Protein AF-0000000086072832 (afdb_homodimer)

Organism: Haemaphysalis longicornis (NCBI:txid44386)

InterPro domains:
  IPR038602 Mite allergen, group-7 superfamily [G3DSA:3.15.10.50] (7-128)

Structure (mmCIF, N/CA/C/O backbone):
data_AF-0000000086072832-model_v1
#
loop_
_entity.id
_entity.type
_entity.pdbx_description
1 polymer 'Secreted protein'
#
loop_
_atom_site.group_PDB
_atom_site.id
_atom_site.type_symbol
_atom_site.label_atom_id
_atom_site.label_alt_id
_atom_site.label_comp_id
_atom_site.label_asym_id
_atom_site.label_entity_id
_atom_site.label_seq_id
_atom_site.pdbx_PDB_ins_code
_atom_site.Cartn_x
_atom_site.Cartn_y
_atom_site.Cartn_z
_atom_site.occupancy
_atom_site.B_iso_or_equiv
_atom_site.auth_seq_id
_atom_site.auth_comp_id
_atom_site.auth_asym_id
_atom_site.auth_atom_id
_atom_site.pdbx_PDB_model_num
ATOM 1 N N . MET A 1 1 ? -1.81 -29.438 -1.979 1 36.94 1 MET A N 1
ATOM 2 C CA . MET A 1 1 ? -0.908 -29.109 -3.08 1 36.94 1 MET A CA 1
ATOM 3 C C . MET A 1 1 ? 0.334 -28.391 -2.57 1 36.94 1 MET A C 1
ATOM 5 O O . MET A 1 1 ? 0.231 -27.312 -1.983 1 36.94 1 MET A O 1
ATOM 9 N N . SER A 1 2 ? 1.214 -29.25 -2.225 1 41.38 2 SER A N 1
ATOM 10 C CA . SER A 1 2 ? 2.402 -28.781 -1.517 1 41.38 2 SER A CA 1
ATOM 11 C C . SER A 1 2 ? 3.281 -27.922 -2.42 1 41.38 2 SER A C 1
ATOM 13 O O . SER A 1 2 ? 3.381 -28.172 -3.621 1 41.38 2 SER A O 1
ATOM 15 N N . ALA A 1 3 ? 3.395 -26.688 -2.176 1 49.69 3 ALA A N 1
ATOM 16 C CA . ALA A 1 3 ? 4.418 -25.875 -2.826 1 49.69 3 ALA A CA 1
ATOM 17 C C . ALA A 1 3 ? 5.809 -26.469 -2.613 1 49.69 3 ALA A C 1
ATOM 19 O O . ALA A 1 3 ? 6.633 -25.891 -1.899 1 49.69 3 ALA A O 1
ATOM 20 N N . ARG A 1 4 ? 6.008 -27.734 -2.709 1 53.25 4 ARG A N 1
ATOM 21 C CA . ARG A 1 4 ? 7.32 -28.344 -2.492 1 53.25 4 ARG A CA 1
ATOM 22 C C . ARG A 1 4 ? 8.398 -27.594 -3.27 1 53.25 4 ARG A C 1
ATOM 24 O O . ARG A 1 4 ? 9.539 -27.484 -2.811 1 53.25 4 ARG A O 1
ATOM 31 N N . CYS A 1 5 ? 7.906 -27.266 -4.469 1 55.16 5 CYS A N 1
ATOM 32 C CA . CYS A 1 5 ? 8.891 -26.422 -5.152 1 55.16 5 CYS A CA 1
ATOM 33 C C . CYS A 1 5 ? 9.32 -25.266 -4.277 1 55.16 5 CYS A C 1
ATOM 35 O O . CYS A 1 5 ? 10.477 -24.828 -4.332 1 55.16 5 CYS A O 1
ATOM 37 N N . LEU A 1 6 ? 8.43 -24.969 -3.41 1 56.31 6 LEU A N 1
ATOM 38 C CA . LEU A 1 6 ? 8.727 -23.844 -2.527 1 56.31 6 LEU A CA 1
ATOM 39 C C . LEU A 1 6 ? 9.461 -24.328 -1.275 1 56.31 6 LEU A C 1
ATOM 41 O O . LEU A 1 6 ? 10.023 -23.516 -0.535 1 56.31 6 LEU A O 1
ATOM 45 N N . SER A 1 7 ? 9.414 -25.703 -1.111 1 56.31 7 SER A N 1
ATOM 46 C CA . SER A 1 7 ? 9.93 -26.219 0.153 1 56.31 7 SER A CA 1
ATOM 47 C C . SER A 1 7 ? 11.43 -26.484 0.064 1 56.31 7 SER A C 1
ATOM 49 O O . SER A 1 7 ? 12.086 -26.734 1.081 1 56.31 7 SER A O 1
ATOM 51 N N . GLN A 1 8 ? 11.906 -26.547 -1.112 1 60 8 GLN A N 1
ATOM 52 C CA . GLN A 1 8 ? 13.328 -26.844 -1.151 1 60 8 GLN A CA 1
ATOM 53 C C . GLN A 1 8 ? 14.172 -25.625 -0.811 1 60 8 GLN A C 1
ATOM 55 O O . GLN A 1 8 ? 13.844 -24.5 -1.231 1 60 8 GLN A O 1
ATOM 60 N N . GLN A 1 9 ? 15.016 -25.891 0.144 1 64.5 9 GLN A N 1
ATOM 61 C CA . GLN A 1 9 ? 15.961 -24.844 0.516 1 64.5 9 GLN A CA 1
ATOM 62 C C . GLN A 1 9 ? 16.75 -24.344 -0.699 1 64.5 9 GLN A C 1
ATOM 64 O O . GLN A 1 9 ? 17.312 -25.156 -1.445 1 64.5 9 GLN A O 1
ATOM 69 N N . GLN A 1 10 ? 16.609 -23.141 -0.956 1 77.38 10 GLN A N 1
ATOM 70 C CA . GLN A 1 10 ? 17.312 -22.516 -2.07 1 77.38 10 GLN A CA 1
ATOM 71 C C . GLN A 1 10 ? 18.703 -22.031 -1.644 1 77.38 10 GLN A C 1
ATOM 73 O O . GLN A 1 10 ? 18.906 -21.656 -0.486 1 77.38 10 GLN A O 1
ATOM 78 N N . SER A 1 11 ? 19.688 -22.141 -2.539 1 85.19 11 SER A N 1
ATOM 79 C CA . SER A 1 11 ? 21.016 -21.609 -2.26 1 85.19 11 SER A CA 1
ATOM 80 C C . SER A 1 11 ? 20.984 -20.078 -2.168 1 85.19 11 SER A C 1
ATOM 82 O O . SER A 1 11 ? 20.078 -19.438 -2.701 1 85.19 11 SER A O 1
ATOM 84 N N . THR A 1 12 ? 21.969 -19.594 -1.508 1 88.81 12 THR A N 1
ATOM 85 C CA . THR A 1 12 ? 22.125 -18.156 -1.401 1 88.81 12 THR A CA 1
ATOM 86 C C . THR A 1 12 ? 22.281 -17.516 -2.781 1 88.81 12 THR A C 1
ATOM 88 O O . THR A 1 12 ? 21.75 -16.438 -3.045 1 88.81 12 THR A O 1
ATOM 91 N N . GLU A 1 13 ? 22.953 -18.156 -3.637 1 91.5 13 GLU A N 1
ATOM 92 C CA . GLU A 1 13 ? 23.156 -17.656 -4.996 1 91.5 13 GLU A CA 1
ATOM 93 C C . GLU A 1 13 ? 21.844 -17.578 -5.766 1 91.5 13 GLU A C 1
ATOM 95 O O . GLU A 1 13 ? 21.609 -16.609 -6.484 1 91.5 13 GLU A O 1
ATOM 100 N N . ASP A 1 14 ? 21.078 -18.531 -5.582 1 90.38 14 ASP A N 1
ATOM 101 C CA . ASP A 1 14 ? 19.766 -18.547 -6.246 1 90.38 14 ASP A CA 1
ATOM 102 C C . ASP A 1 14 ? 18.875 -17.438 -5.73 1 90.38 14 ASP A C 1
ATOM 104 O O . ASP A 1 14 ? 18.156 -16.797 -6.512 1 90.38 14 ASP A O 1
ATOM 108 N N . LEU A 1 15 ? 18.938 -17.234 -4.473 1 91.31 15 LEU A N 1
ATOM 109 C CA . LEU A 1 15 ? 18.125 -16.188 -3.867 1 91.31 15 LEU A CA 1
ATOM 110 C C . LEU A 1 15 ? 18.594 -14.805 -4.328 1 91.31 15 LEU A C 1
ATOM 112 O O . LEU A 1 15 ? 17.766 -13.953 -4.668 1 91.31 15 LEU A O 1
ATOM 116 N N . ASN A 1 16 ? 19.875 -14.633 -4.336 1 94.69 16 ASN A N 1
ATOM 117 C CA . ASN A 1 16 ? 20.438 -13.383 -4.844 1 94.69 16 ASN A CA 1
ATOM 118 C C . ASN A 1 16 ? 20.016 -13.125 -6.285 1 94.69 16 ASN A C 1
ATOM 120 O O . ASN A 1 16 ? 19.578 -12.023 -6.621 1 94.69 16 ASN A O 1
ATOM 124 N N . LYS A 1 17 ? 20.141 -14.141 -7.098 1 94.81 17 LYS A N 1
ATOM 125 C CA . LYS A 1 17 ? 19.797 -14.008 -8.508 1 94.81 17 LYS A CA 1
ATOM 126 C C . LYS A 1 17 ? 18.312 -13.68 -8.68 1 94.81 17 LYS A C 1
ATOM 128 O O . LYS A 1 17 ? 17.953 -12.859 -9.531 1 94.81 17 LYS A O 1
ATOM 133 N N . TYR A 1 18 ? 17.516 -14.312 -7.902 1 93 18 TYR A N 1
ATOM 134 C CA . TYR A 1 18 ? 16.094 -14.062 -7.98 1 93 18 TYR A CA 1
ATOM 135 C C . TYR A 1 18 ? 15.773 -12.602 -7.703 1 93 18 TYR A C 1
ATOM 137 O O . TYR A 1 18 ? 15.062 -11.953 -8.477 1 93 18 TYR A O 1
ATOM 145 N N . VAL A 1 19 ? 16.328 -12.055 -6.641 1 95.44 19 VAL A N 1
ATOM 146 C CA . VAL A 1 19 ? 16.047 -10.68 -6.25 1 95.44 19 VAL A CA 1
ATOM 147 C C . VAL A 1 19 ? 16.641 -9.719 -7.266 1 95.44 19 VAL A C 1
ATOM 149 O O . VAL A 1 19 ? 16.031 -8.711 -7.625 1 95.44 19 VAL A O 1
ATOM 152 N N . ASP A 1 20 ? 17.781 -10.016 -7.762 1 97.12 20 ASP A N 1
ATOM 153 C CA . ASP A 1 20 ? 18.391 -9.188 -8.797 1 97.12 20 ASP A CA 1
ATOM 154 C C . ASP A 1 20 ? 17.516 -9.141 -10.055 1 97.12 20 ASP A C 1
ATOM 156 O O . ASP A 1 20 ? 17.359 -8.086 -10.664 1 97.12 20 ASP A O 1
ATOM 160 N N . ASP A 1 21 ? 17.016 -10.258 -10.414 1 96.06 21 ASP A N 1
ATOM 161 C CA . ASP A 1 21 ? 16.156 -10.328 -11.594 1 96.06 21 ASP A CA 1
ATOM 162 C C . ASP A 1 21 ? 14.875 -9.531 -11.383 1 96.06 21 ASP A C 1
ATOM 164 O O . ASP A 1 21 ? 14.375 -8.891 -12.305 1 96.06 21 ASP A O 1
ATOM 168 N N . VAL A 1 22 ? 14.344 -9.594 -10.211 1 95.94 22 VAL A N 1
ATOM 169 C CA . VAL A 1 22 ? 13.148 -8.82 -9.867 1 95.94 22 VAL A CA 1
ATOM 170 C C . VAL A 1 22 ? 13.453 -7.328 -9.984 1 95.94 22 VAL A C 1
ATOM 172 O O . VAL A 1 22 ? 12.695 -6.582 -10.602 1 95.94 22 VAL A O 1
ATOM 175 N N . LEU A 1 23 ? 14.562 -6.906 -9.453 1 96.94 23 LEU A N 1
ATOM 176 C CA . LEU A 1 23 ? 14.93 -5.492 -9.438 1 96.94 23 LEU A CA 1
ATOM 177 C C . LEU A 1 23 ? 15.25 -5 -10.844 1 96.94 23 LEU A C 1
ATOM 179 O O . LEU A 1 23 ? 15.047 -3.826 -11.156 1 96.94 23 LEU A O 1
ATOM 183 N N . LYS A 1 24 ? 15.664 -5.879 -11.672 1 96.25 24 LYS A N 1
ATOM 184 C CA . LYS A 1 24 ? 15.984 -5.535 -13.055 1 96.25 24 LYS A CA 1
ATOM 185 C C . LYS A 1 24 ? 14.719 -5.191 -13.844 1 96.25 24 LYS A C 1
ATOM 187 O O . LYS A 1 24 ? 14.797 -4.57 -14.906 1 96.25 24 LYS A O 1
ATOM 192 N N . GLU A 1 25 ? 13.594 -5.594 -13.352 1 94.56 25 GLU A N 1
ATOM 193 C CA . GLU A 1 25 ? 12.312 -5.32 -14.008 1 94.56 25 GLU A CA 1
ATOM 194 C C . GLU A 1 25 ? 11.805 -3.926 -13.656 1 94.56 25 GLU A C 1
ATOM 196 O O . GLU A 1 25 ? 10.891 -3.414 -14.305 1 94.56 25 GLU A O 1
ATOM 201 N N . LEU A 1 26 ? 12.367 -3.189 -12.719 1 94.69 26 LEU A N 1
ATOM 202 C CA . LEU A 1 26 ? 11.828 -1.962 -12.148 1 94.69 26 LEU A CA 1
ATOM 203 C C . LEU A 1 26 ? 11.828 -0.836 -13.18 1 94.69 26 LEU A C 1
ATOM 205 O O . LEU A 1 26 ? 10.891 -0.029 -13.219 1 94.69 26 LEU A O 1
ATOM 209 N N . PRO A 1 27 ? 12.797 -0.786 -14.078 1 92.88 27 PRO A N 1
ATOM 210 C CA . PRO A 1 27 ? 12.828 0.322 -15.031 1 92.88 27 PRO A CA 1
ATOM 211 C C . PRO A 1 27 ? 11.57 0.385 -15.898 1 92.88 27 PRO A C 1
ATOM 213 O O . PRO A 1 27 ? 11.141 1.473 -16.297 1 92.88 27 PRO A O 1
ATOM 216 N N . SER A 1 28 ? 10.953 -0.702 -16.141 1 91.62 28 SER A N 1
ATOM 217 C CA . SER A 1 28 ? 9.734 -0.727 -16.953 1 91.62 28 SER A CA 1
ATOM 218 C C . SER A 1 28 ? 8.578 -0.077 -16.203 1 91.62 28 SER A C 1
ATOM 220 O O . SER A 1 28 ? 7.586 0.334 -16.812 1 91.62 28 SER A O 1
ATOM 222 N N . TRP A 1 29 ? 8.75 0.12 -14.914 1 92.81 29 TRP A N 1
ATOM 223 C CA . TRP A 1 29 ? 7.703 0.686 -14.078 1 92.81 29 TRP A CA 1
ATOM 224 C C . TRP A 1 29 ? 8.117 2.053 -13.539 1 92.81 29 TRP A C 1
ATOM 226 O O . TRP A 1 29 ? 7.395 2.652 -12.734 1 92.81 29 TRP A O 1
ATOM 236 N N . LYS A 1 30 ? 9.148 2.562 -13.969 1 94.44 30 LYS A N 1
ATOM 237 C CA . LYS A 1 30 ? 9.75 3.768 -13.406 1 94.44 30 LYS A CA 1
ATOM 238 C C . LYS A 1 30 ? 8.766 4.934 -13.422 1 94.44 30 LYS A C 1
ATOM 240 O O . LYS A 1 30 ? 8.688 5.703 -12.461 1 94.44 30 LYS A O 1
ATOM 245 N N . LYS A 1 31 ? 8 5.074 -14.414 1 91.88 31 LYS A N 1
ATOM 246 C CA . LYS A 1 31 ? 7.094 6.203 -14.586 1 91.88 31 LYS A CA 1
ATOM 247 C C . LYS A 1 31 ? 6.047 6.238 -13.469 1 91.88 31 LYS A C 1
ATOM 249 O O . LYS A 1 31 ? 5.457 7.285 -13.203 1 91.88 31 LYS A O 1
ATOM 254 N N . TYR A 1 32 ? 5.836 5.141 -12.797 1 88.06 32 TYR A N 1
ATOM 255 C CA . TYR A 1 32 ? 4.766 5.047 -11.805 1 88.06 32 TYR A CA 1
ATOM 256 C C . TYR A 1 32 ? 5.277 5.398 -10.414 1 88.06 32 TYR A C 1
ATOM 258 O O . TYR A 1 32 ? 4.488 5.656 -9.5 1 88.06 32 TYR A O 1
ATOM 266 N N . PHE A 1 33 ? 6.672 5.363 -10.352 1 94.19 33 PHE A N 1
ATOM 267 C CA . PHE A 1 33 ? 7.086 5.516 -8.961 1 94.19 33 PHE A CA 1
ATOM 268 C C . PHE A 1 33 ? 8.32 6.406 -8.859 1 94.19 33 PHE A C 1
ATOM 270 O O . PHE A 1 33 ? 8.781 6.707 -7.758 1 94.19 33 PHE A O 1
ATOM 277 N N . ASP A 1 34 ? 8.836 6.879 -10 1 96.56 34 ASP A N 1
ATOM 278 C CA . ASP A 1 34 ? 10.008 7.754 -9.992 1 96.56 34 ASP A CA 1
ATOM 279 C C . ASP A 1 34 ? 10.016 8.68 -11.203 1 96.56 34 ASP A C 1
ATOM 281 O O . ASP A 1 34 ? 10.469 8.289 -12.281 1 96.56 34 ASP A O 1
ATOM 285 N N . PRO A 1 35 ? 9.555 9.977 -11.086 1 97.31 35 PRO A N 1
ATOM 286 C CA . PRO A 1 35 ? 9.219 10.633 -9.82 1 97.31 35 PRO A CA 1
ATOM 287 C C . PRO A 1 35 ? 7.875 10.164 -9.258 1 97.31 35 PRO A C 1
ATOM 289 O O . PRO A 1 35 ? 6.945 9.891 -10.016 1 97.31 35 PRO A O 1
ATOM 292 N N . LEU A 1 36 ? 7.84 10.023 -7.938 1 97 36 LEU A N 1
ATOM 293 C CA . LEU A 1 36 ? 6.594 9.734 -7.234 1 97 36 LEU A CA 1
ATOM 294 C C . LEU A 1 36 ? 5.918 11.023 -6.777 1 97 36 LEU A C 1
ATOM 296 O O . LEU A 1 36 ? 6.551 11.875 -6.148 1 97 36 LEU A O 1
ATOM 300 N N . THR A 1 37 ? 4.66 11.164 -7.074 1 95 37 THR A N 1
ATOM 301 C CA . THR A 1 37 ? 3.885 12.305 -6.609 1 95 37 THR A CA 1
ATOM 302 C C . THR A 1 37 ? 3 11.914 -5.43 1 95 37 THR A C 1
ATOM 304 O O . THR A 1 37 ? 2.152 11.031 -5.547 1 95 37 THR A O 1
ATOM 307 N N . GLU A 1 38 ? 3.25 12.508 -4.336 1 93.5 38 GLU A N 1
ATOM 308 C CA . GLU A 1 38 ? 2.406 12.328 -3.16 1 93.5 38 GLU A CA 1
ATOM 309 C C . GLU A 1 38 ? 1.314 13.391 -3.096 1 93.5 38 GLU A C 1
ATOM 311 O O . GLU A 1 38 ? 1.577 14.57 -3.326 1 93.5 38 GLU A O 1
ATOM 316 N N . PRO A 1 39 ? 0.152 13.023 -2.758 1 90.88 39 PRO A N 1
ATOM 317 C CA . PRO A 1 39 ? -0.979 13.953 -2.785 1 90.88 39 PRO A CA 1
ATOM 318 C C . PRO A 1 39 ? -0.857 15.062 -1.741 1 90.88 39 PRO A C 1
ATOM 320 O O . PRO A 1 39 ? -0.162 14.891 -0.735 1 90.88 39 PRO A O 1
ATOM 323 N N . ALA A 1 40 ? -1.597 16.109 -2.053 1 93.81 40 ALA A N 1
ATOM 324 C CA . ALA A 1 40 ? -1.669 17.25 -1.149 1 93.81 40 ALA A CA 1
ATOM 325 C C . ALA A 1 40 ? -2.402 16.891 0.139 1 93.81 40 ALA A C 1
ATOM 327 O O . ALA A 1 40 ? -3.227 15.969 0.153 1 93.81 40 ALA A O 1
ATOM 328 N N . PHE A 1 41 ? -2.041 17.562 1.211 1 92.31 41 PHE A N 1
ATOM 329 C CA . PHE A 1 41 ? -2.752 17.422 2.479 1 92.31 41 PHE A CA 1
ATOM 330 C C . PHE A 1 41 ? -2.588 18.672 3.328 1 92.31 41 PHE A C 1
ATOM 332 O O . PHE A 1 41 ? -1.762 19.531 3.023 1 92.31 41 PHE A O 1
ATOM 339 N N . SER A 1 42 ? -3.432 18.812 4.293 1 90.06 42 SER A N 1
ATOM 340 C CA . SER A 1 42 ? -3.373 19.969 5.18 1 90.06 42 SER A CA 1
ATOM 341 C C . SER A 1 42 ? -3.713 19.578 6.617 1 90.06 42 SER A C 1
ATOM 343 O O . SER A 1 42 ? -4.352 18.562 6.855 1 90.06 42 SER A O 1
ATOM 345 N N . PHE A 1 43 ? -3.154 20.406 7.508 1 86 43 PH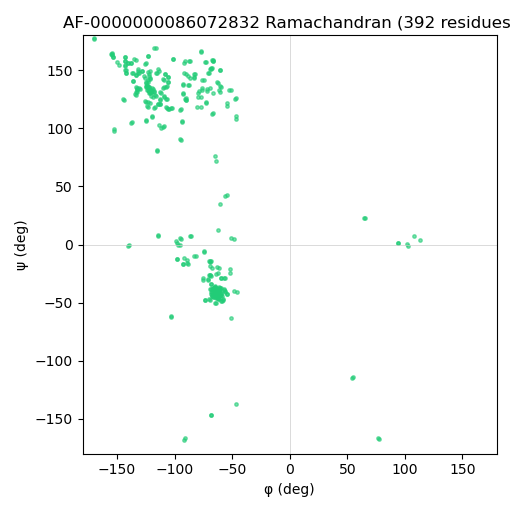E A N 1
ATOM 346 C CA . PHE A 1 43 ? -3.475 20.203 8.914 1 86 43 PHE A CA 1
ATOM 347 C C . PHE A 1 43 ? -3.352 21.5 9.695 1 86 43 PHE A C 1
ATOM 349 O O . PHE A 1 43 ? -2.719 22.453 9.227 1 86 43 PHE A O 1
ATOM 356 N N . ARG A 1 44 ? -3.965 21.516 10.852 1 84.12 44 ARG A N 1
ATOM 357 C CA . ARG A 1 44 ? -3.807 22.578 11.836 1 84.12 44 ARG A CA 1
ATOM 358 C C . ARG A 1 44 ? -2.947 22.125 13.008 1 84.12 44 ARG A C 1
ATOM 360 O O . ARG A 1 44 ? -2.908 20.938 13.328 1 84.12 44 ARG A O 1
ATOM 367 N N . PHE A 1 45 ? -2.156 23.125 13.5 1 80.81 45 PHE A N 1
ATOM 368 C CA . PHE A 1 45 ? -1.344 22.781 14.664 1 80.81 45 PHE A CA 1
ATOM 369 C C . PHE A 1 45 ? -1.356 23.906 15.688 1 80.81 45 PHE A C 1
ATOM 371 O O . PHE A 1 45 ? -1.688 25.047 15.359 1 80.81 45 PHE A O 1
ATOM 378 N N . LYS A 1 46 ? -1.079 23.469 16.984 1 77.38 46 LYS A N 1
ATOM 379 C CA . LYS A 1 46 ? -0.956 24.438 18.062 1 77.38 46 LYS A CA 1
ATOM 380 C C . LYS A 1 46 ? 0.477 24.5 18.578 1 77.38 46 LYS A C 1
ATOM 382 O O . LYS A 1 46 ? 1.093 23.469 18.844 1 77.38 46 LYS A O 1
ATOM 387 N N . ASP A 1 47 ? 1.023 25.641 18.484 1 71.81 47 ASP A N 1
ATOM 388 C CA . ASP A 1 47 ? 2.311 25.969 19.078 1 71.81 47 ASP A CA 1
ATOM 389 C C . ASP A 1 47 ? 2.15 27.031 20.172 1 71.81 47 ASP A C 1
ATOM 391 O O . ASP A 1 47 ? 2.348 28.219 19.922 1 71.81 47 ASP A O 1
ATOM 395 N N . HIS A 1 48 ? 1.742 26.531 21.359 1 72.12 48 HIS A N 1
ATOM 396 C CA . HIS A 1 48 ? 1.325 27.469 22.391 1 72.12 48 HIS A CA 1
ATOM 397 C C . HIS A 1 48 ? 2.326 28.609 22.547 1 72.12 48 HIS A C 1
ATOM 399 O O . HIS A 1 48 ? 3.521 28.359 22.734 1 72.12 48 HIS A O 1
ATOM 405 N N . PRO A 1 49 ? 1.872 29.641 22.453 1 75.81 49 PRO A N 1
ATOM 406 C CA . PRO A 1 49 ? 0.491 30.125 22.375 1 75.81 49 PRO A CA 1
ATOM 407 C C . PRO A 1 49 ? 0.009 30.328 20.938 1 75.81 49 PRO A C 1
ATOM 409 O O . PRO A 1 49 ? -1.053 30.906 20.719 1 75.81 49 PRO A O 1
ATOM 412 N N . HIS A 1 50 ? 0.726 29.984 20.062 1 77.44 50 HIS A N 1
ATOM 413 C CA . HIS A 1 50 ? 0.423 30.25 18.656 1 77.44 50 HIS A CA 1
ATOM 414 C C . HIS A 1 50 ? -0.352 29.109 18.016 1 77.44 50 HIS A C 1
ATOM 416 O O . HIS A 1 50 ? -0.404 28 18.578 1 77.44 50 HIS A O 1
ATOM 422 N N . TYR A 1 51 ? -1.086 29.531 16.922 1 82.06 51 TYR A N 1
ATOM 423 C CA . TYR A 1 51 ? -1.788 28.562 16.078 1 82.06 51 TYR A CA 1
ATOM 424 C C . TYR A 1 51 ? -1.313 28.672 14.625 1 82.06 51 TYR A C 1
ATOM 426 O O . TYR A 1 51 ? -0.847 29.719 14.188 1 82.06 51 TYR A O 1
ATOM 434 N N . GLY A 1 52 ? -1.331 27.516 14.031 1 85.38 52 GLY A N 1
ATOM 435 C CA . GLY A 1 52 ? -0.911 27.5 12.633 1 85.38 52 GLY A CA 1
ATOM 436 C C . GLY A 1 52 ? -1.69 26.531 11.781 1 85.38 52 GLY A C 1
ATOM 437 O O . GLY A 1 52 ? -2.396 25.656 12.305 1 85.38 52 GLY A O 1
ATOM 438 N N . HIS A 1 53 ? -1.669 26.797 10.5 1 88.38 53 HIS A N 1
ATOM 439 C CA . HIS A 1 53 ? -2.246 25.953 9.445 1 88.38 53 HIS A CA 1
ATOM 440 C C . HIS A 1 53 ? -1.28 25.797 8.281 1 88.38 53 HIS A C 1
ATOM 442 O O . HIS A 1 53 ? -0.693 26.781 7.816 1 88.38 53 HIS A O 1
ATOM 448 N N . VAL A 1 54 ? -1.098 24.578 7.938 1 91.94 54 VAL A N 1
ATOM 449 C CA . VAL A 1 54 ? -0.212 24.328 6.805 1 91.94 54 VAL A CA 1
ATOM 450 C C . VAL A 1 54 ? -0.959 23.547 5.723 1 91.94 54 VAL A C 1
ATOM 452 O O . VAL A 1 54 ? -1.623 22.547 6.016 1 91.94 54 VAL A O 1
ATOM 455 N N . LYS A 1 55 ? -0.852 24 4.488 1 93.88 55 LYS A N 1
ATOM 456 C CA . LYS A 1 55 ? -1.421 23.344 3.32 1 93.88 55 LYS A CA 1
ATOM 457 C C . LYS A 1 55 ? -0.333 22.953 2.324 1 93.88 55 LYS A C 1
ATOM 459 O O . LYS A 1 55 ? 0.196 23.797 1.608 1 93.88 55 LYS A O 1
ATOM 464 N N . PHE A 1 56 ? -0.16 21.656 2.256 1 96.5 56 PHE A N 1
ATOM 465 C CA . PHE A 1 56 ? 0.855 21.172 1.333 1 96.5 56 PHE A CA 1
ATOM 466 C C . PHE A 1 56 ? 0.266 20.953 -0.056 1 96.5 56 PHE A C 1
ATOM 468 O O . PHE A 1 56 ? -0.839 20.422 -0.192 1 96.5 56 PHE A O 1
ATOM 475 N N . GLU A 1 57 ? 1.001 21.359 -1.075 1 97 57 GLU A N 1
ATOM 476 C CA . GLU A 1 57 ? 0.766 20.922 -2.449 1 97 57 GLU A CA 1
ATOM 477 C C . GLU A 1 57 ? 1.299 19.516 -2.68 1 97 57 GLU A C 1
ATOM 479 O O . GLU A 1 57 ? 1.998 18.969 -1.829 1 97 57 GLU A O 1
ATOM 484 N N . PRO A 1 58 ? 0.874 18.922 -3.781 1 96.31 58 PRO A N 1
ATOM 485 C CA . PRO A 1 58 ? 1.486 17.625 -4.059 1 96.31 58 PRO A CA 1
ATOM 486 C C . PRO A 1 58 ? 3.012 17.672 -4.016 1 96.31 58 PRO A C 1
ATOM 488 O O . PRO A 1 58 ? 3.619 18.625 -4.496 1 96.31 58 PRO A O 1
ATOM 491 N N . SER A 1 59 ? 3.574 16.734 -3.34 1 97.5 59 SER A N 1
ATOM 492 C CA . SER A 1 59 ? 5.02 16.641 -3.172 1 97.5 59 SER A CA 1
ATOM 493 C C . SER A 1 59 ? 5.625 15.602 -4.109 1 97.5 59 SER A C 1
ATOM 495 O O . SER A 1 59 ? 4.918 14.727 -4.613 1 97.5 59 SER A O 1
ATOM 497 N N . THR A 1 60 ? 6.93 15.75 -4.32 1 98 60 THR A N 1
ATOM 498 C CA . THR A 1 60 ? 7.586 14.812 -5.223 1 98 60 THR A CA 1
ATOM 499 C C . THR A 1 60 ? 8.758 14.125 -4.527 1 98 60 THR A C 1
ATOM 501 O O . THR A 1 60 ? 9.5 14.758 -3.777 1 98 60 THR A O 1
ATOM 504 N N . VAL A 1 61 ? 8.852 12.891 -4.73 1 97.88 61 VAL A N 1
ATOM 505 C CA . VAL A 1 61 ? 9.992 12.07 -4.309 1 97.88 61 VAL A CA 1
ATOM 506 C C . VAL A 1 61 ? 10.688 11.492 -5.535 1 97.88 61 VAL A C 1
ATOM 508 O O . VAL A 1 61 ? 10.047 10.898 -6.406 1 97.88 61 VAL A O 1
ATOM 511 N N . THR A 1 62 ? 12.008 11.672 -5.645 1 98 62 THR A N 1
ATOM 512 C CA . THR A 1 62 ? 12.789 11.141 -6.754 1 98 62 THR A CA 1
ATOM 513 C C . THR A 1 62 ? 13.938 10.273 -6.246 1 98 62 THR A C 1
ATOM 515 O O . THR A 1 62 ? 14.336 10.391 -5.086 1 98 62 THR A O 1
ATOM 518 N N . GLY A 1 63 ? 14.398 9.391 -7.066 1 97.31 63 GLY A N 1
ATOM 519 C CA . GLY A 1 63 ? 15.57 8.609 -6.746 1 97.31 63 GLY A CA 1
ATOM 520 C C . GLY A 1 63 ? 15.242 7.199 -6.281 1 97.31 63 GLY A C 1
ATOM 521 O O . GLY A 1 63 ? 16.141 6.391 -6.043 1 97.31 63 GLY A O 1
ATOM 522 N N . LEU A 1 64 ? 13.977 6.844 -6.227 1 96.94 64 LEU A N 1
ATOM 523 C CA . LEU A 1 64 ? 13.562 5.547 -5.707 1 96.94 64 LEU A CA 1
ATOM 524 C C . LEU A 1 64 ? 13.961 4.426 -6.656 1 96.94 64 LEU A C 1
ATOM 526 O O . LEU A 1 64 ? 14.156 3.285 -6.23 1 96.94 64 LEU A O 1
ATOM 530 N N . SER A 1 65 ? 14.094 4.699 -7.906 1 96 65 SER A N 1
ATOM 531 C CA . SER A 1 65 ? 14.398 3.697 -8.922 1 96 65 SER A CA 1
ATOM 532 C C . SER A 1 65 ? 15.852 3.258 -8.852 1 96 65 SER A C 1
ATOM 534 O O . SER A 1 65 ? 16.25 2.305 -9.531 1 96 65 SER A O 1
ATOM 536 N N . THR A 1 66 ? 16.641 3.865 -8.055 1 96 66 THR A N 1
ATOM 537 C CA . THR A 1 66 ? 18.062 3.539 -7.961 1 96 66 THR A CA 1
ATOM 538 C C . THR A 1 66 ? 18.281 2.389 -6.98 1 96 66 THR A C 1
ATOM 540 O O . THR A 1 66 ? 19.422 2.035 -6.68 1 96 66 THR A O 1
ATOM 543 N N . VAL A 1 67 ? 17.297 1.782 -6.5 1 97.06 67 VAL A N 1
ATOM 544 C CA . VAL A 1 67 ? 17.375 0.72 -5.504 1 97.06 67 VAL A CA 1
ATOM 545 C C . VAL A 1 67 ? 18.188 -0.447 -6.051 1 97.06 67 VAL A C 1
ATOM 547 O O . VAL A 1 67 ? 18.047 -0.814 -7.223 1 97.06 67 VAL A O 1
ATOM 550 N N . GLN A 1 68 ? 19.062 -0.954 -5.188 1 96.56 68 GLN A N 1
ATOM 551 C CA . GLN A 1 68 ? 19.891 -2.119 -5.508 1 96.56 68 GLN A CA 1
ATOM 552 C C . GLN A 1 68 ? 20.062 -3.023 -4.289 1 96.56 68 GLN A C 1
ATOM 554 O O . GLN A 1 68 ? 20.031 -2.553 -3.152 1 96.56 68 GLN A O 1
ATOM 559 N N . ARG A 1 69 ? 20.156 -4.273 -4.578 1 97.25 69 ARG A N 1
ATOM 560 C CA . ARG A 1 69 ? 20.438 -5.219 -3.504 1 97.25 69 ARG A CA 1
ATOM 561 C C . ARG A 1 69 ? 21.797 -4.941 -2.875 1 97.25 69 ARG A C 1
ATOM 563 O O . ARG A 1 69 ? 22.75 -4.602 -3.576 1 97.25 69 ARG A O 1
ATOM 570 N N . SER A 1 70 ? 21.812 -5.039 -1.602 1 95.06 70 SER A N 1
ATOM 571 C CA . SER A 1 70 ? 23.078 -4.941 -0.868 1 95.06 70 SER A CA 1
ATOM 572 C C . SER A 1 70 ? 23.297 -6.168 0.011 1 95.06 70 SER A C 1
ATOM 574 O O . SER A 1 70 ? 22.438 -6.531 0.812 1 95.06 70 SER A O 1
ATOM 576 N N . GLY A 1 71 ? 24.438 -6.863 -0.221 1 93.12 71 GLY A N 1
ATOM 577 C CA . GLY A 1 71 ? 24.75 -8.055 0.553 1 93.12 71 GLY A CA 1
ATOM 578 C C . GLY A 1 71 ? 23.969 -9.273 0.101 1 93.12 71 GLY A C 1
ATOM 579 O O . GLY A 1 71 ? 23.391 -9.281 -0.985 1 93.12 71 GLY A O 1
ATOM 580 N N . ASP A 1 72 ? 24.016 -10.359 0.948 1 93.75 72 ASP A N 1
ATOM 581 C CA . ASP A 1 72 ? 23.375 -11.617 0.62 1 93.75 72 ASP A CA 1
ATOM 582 C C . ASP A 1 72 ? 21.938 -11.648 1.14 1 93.75 72 ASP A C 1
ATOM 584 O O . ASP A 1 72 ? 21.625 -11.062 2.18 1 93.75 72 ASP A O 1
ATOM 588 N N . CYS A 1 73 ? 21.156 -12.328 0.367 1 94.25 73 CYS A N 1
ATOM 589 C CA . CYS A 1 73 ? 19.766 -12.547 0.775 1 94.25 73 CYS A CA 1
ATOM 590 C C . CYS A 1 73 ? 19.656 -13.789 1.651 1 94.25 73 CYS A C 1
ATOM 592 O O . CYS A 1 73 ? 20.562 -14.625 1.673 1 94.25 73 CYS A O 1
ATOM 594 N N . GLY A 1 74 ? 18.578 -13.82 2.432 1 87.81 74 GLY A N 1
ATOM 595 C CA . GLY A 1 74 ? 18.266 -14.992 3.236 1 87.81 74 GLY A CA 1
ATOM 596 C C . GLY A 1 74 ? 16.844 -15.477 3.045 1 87.81 74 GLY A C 1
ATOM 597 O O . GLY A 1 74 ? 15.969 -14.711 2.629 1 87.81 74 GLY A O 1
ATOM 598 N N . ASP A 1 75 ? 16.656 -16.766 3.186 1 78.81 75 ASP A N 1
ATOM 599 C CA . ASP A 1 75 ? 15.328 -17.359 3.158 1 78.81 75 ASP A CA 1
ATOM 600 C C . ASP A 1 75 ? 14.719 -17.406 4.559 1 78.81 75 ASP A C 1
ATOM 602 O O . ASP A 1 75 ? 15.422 -17.703 5.531 1 78.81 75 ASP A O 1
ATOM 606 N N . TYR A 1 76 ? 13.562 -16.844 4.555 1 65.31 76 TYR A N 1
ATOM 607 C CA . TYR A 1 76 ? 12.867 -16.953 5.832 1 65.31 76 TYR A CA 1
ATOM 608 C C . TYR A 1 76 ? 11.633 -17.828 5.715 1 65.31 76 TYR A C 1
ATOM 610 O O . TYR A 1 76 ? 10.883 -17.734 4.742 1 65.31 76 TYR A O 1
ATOM 618 N N . THR A 1 77 ? 11.711 -19.094 6.195 1 58.31 77 THR A N 1
ATOM 619 C CA . THR A 1 77 ? 10.516 -19.922 6.242 1 58.31 77 THR A CA 1
ATOM 620 C C . THR A 1 77 ? 9.484 -19.344 7.211 1 58.31 77 THR A C 1
ATOM 622 O O . THR A 1 77 ? 9.766 -19.188 8.398 1 58.31 77 THR A O 1
ATOM 625 N N . ARG A 1 78 ? 8.852 -18.359 6.785 1 52.25 78 ARG A N 1
ATOM 626 C CA . ARG A 1 78 ? 7.789 -18.031 7.727 1 52.25 78 ARG A CA 1
ATOM 627 C C . ARG A 1 78 ? 6.699 -19.094 7.723 1 52.25 78 ARG A C 1
ATOM 629 O O . ARG A 1 78 ? 6.5 -19.781 6.719 1 52.25 78 ARG A O 1
ATOM 636 N N . PHE A 1 79 ? 6.281 -19.484 8.914 1 46.94 79 PHE A N 1
ATOM 637 C CA . PHE A 1 79 ? 5.289 -20.5 9.211 1 46.94 79 PHE A CA 1
ATOM 638 C C . PHE A 1 79 ? 4.008 -20.266 8.422 1 46.94 79 PHE A C 1
ATOM 640 O O . PHE A 1 79 ? 2.945 -20.766 8.781 1 46.94 79 PHE A O 1
ATOM 647 N N . PHE A 1 80 ? 3.994 -19.344 7.562 1 49.97 80 PHE A N 1
ATOM 648 C CA . PHE A 1 80 ? 2.68 -19.312 6.934 1 49.97 80 PHE A CA 1
ATOM 649 C C . PHE A 1 80 ? 2.57 -20.375 5.855 1 49.97 80 PHE A C 1
ATOM 651 O O . PHE A 1 80 ? 3.473 -20.531 5.027 1 49.97 80 PHE A O 1
ATOM 658 N N . PRO A 1 81 ? 1.684 -21.234 6.055 1 56.34 81 PRO A N 1
ATOM 659 C CA . PRO A 1 81 ? 1.447 -22.312 5.098 1 56.34 81 PRO A CA 1
ATOM 660 C C . PRO A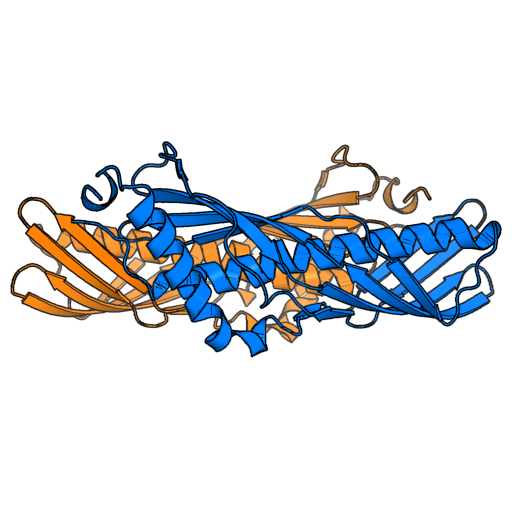 1 81 ? 1.38 -21.828 3.654 1 56.34 81 PRO A C 1
ATOM 662 O O . PRO A 1 81 ? 0.715 -20.828 3.367 1 56.34 81 PRO A O 1
ATOM 665 N N . LYS A 1 82 ? 2.328 -22.109 2.764 1 68.31 82 LYS A N 1
ATOM 666 C CA . LYS A 1 82 ? 2.234 -22.188 1.309 1 68.31 82 LYS A CA 1
ATOM 667 C C . LYS A 1 82 ? 2.918 -21 0.646 1 68.31 82 LYS A C 1
ATOM 669 O O . LYS A 1 82 ? 2.541 -20.594 -0.455 1 68.31 82 LYS A O 1
ATOM 674 N N . ARG A 1 83 ? 3.682 -20.094 1.587 1 78.12 83 ARG A N 1
ATOM 675 C CA . ARG A 1 83 ? 4.5 -19.062 0.948 1 78.12 83 ARG A CA 1
ATOM 676 C C . ARG A 1 83 ? 5.961 -19.203 1.358 1 78.12 83 ARG A C 1
ATOM 678 O O . ARG A 1 83 ? 6.266 -19.656 2.459 1 78.12 83 ARG A O 1
ATOM 685 N N . VAL A 1 84 ? 6.812 -18.844 0.504 1 82.44 84 VAL A N 1
ATOM 686 C CA . VAL A 1 84 ? 8.234 -18.688 0.801 1 82.44 84 VAL A CA 1
ATOM 687 C C . VAL A 1 84 ? 8.609 -17.203 0.804 1 82.44 84 VAL A C 1
ATOM 689 O O . VAL A 1 84 ? 8.039 -16.422 0.051 1 82.44 84 VAL A O 1
ATOM 692 N N . TYR A 1 85 ? 9.586 -16.906 1.694 1 86.94 85 TYR A N 1
ATOM 693 C CA . TYR A 1 85 ? 9.992 -15.523 1.87 1 86.94 85 TYR A CA 1
ATOM 694 C C . TYR A 1 85 ? 11.484 -15.352 1.623 1 86.94 85 TYR A C 1
ATOM 696 O O . TYR A 1 85 ? 12.289 -16.172 2.059 1 86.94 85 TYR A O 1
ATOM 704 N N . VAL A 1 86 ? 11.797 -14.352 0.918 1 90.81 86 VAL A N 1
ATOM 705 C CA . VAL A 1 86 ? 13.188 -13.945 0.755 1 90.81 86 VAL A CA 1
ATOM 706 C C . VAL A 1 86 ? 13.375 -12.516 1.261 1 90.81 86 VAL A C 1
ATOM 708 O O . VAL A 1 86 ? 12.562 -11.633 0.955 1 90.81 86 VAL A O 1
ATOM 711 N N . GLY A 1 87 ? 14.43 -12.32 2.062 1 93.56 87 GLY A N 1
ATOM 712 C CA . GLY A 1 87 ? 14.773 -11.008 2.584 1 93.56 87 GLY A CA 1
ATOM 713 C C . GLY A 1 87 ? 16.188 -10.578 2.213 1 93.56 87 GLY A C 1
ATOM 714 O O . GLY A 1 87 ? 17.109 -11.383 2.244 1 93.56 87 GLY A O 1
ATOM 715 N N . CYS A 1 88 ? 16.281 -9.328 1.808 1 96.31 88 CYS A N 1
ATOM 716 C CA . CYS A 1 88 ? 17.578 -8.758 1.429 1 96.31 88 CYS A CA 1
ATOM 717 C C . CYS A 1 88 ? 17.703 -7.324 1.919 1 96.31 88 CYS A C 1
ATOM 719 O O . CYS A 1 88 ? 16.703 -6.633 2.107 1 96.31 88 CYS A O 1
ATOM 721 N N . ASN A 1 89 ? 18.938 -6.945 2.057 1 97 89 ASN A N 1
ATOM 722 C CA . ASN A 1 89 ? 19.234 -5.527 2.23 1 97 89 ASN A CA 1
ATOM 723 C C . ASN A 1 89 ? 19.281 -4.797 0.892 1 97 89 ASN A C 1
ATOM 725 O O . ASN A 1 89 ? 19.672 -5.379 -0.122 1 97 89 ASN A O 1
ATOM 729 N N . VAL A 1 90 ? 18.859 -3.557 0.996 1 97.62 90 VAL A N 1
ATOM 730 C CA . VAL A 1 90 ? 18.906 -2.758 -0.225 1 97.62 90 VAL A CA 1
ATOM 731 C C . VAL A 1 90 ? 19.484 -1.38 0.081 1 97.62 90 VAL A C 1
ATOM 733 O O . VAL A 1 90 ? 19.484 -0.939 1.232 1 97.62 90 VAL A O 1
ATOM 736 N N . THR A 1 91 ? 19.969 -0.717 -0.979 1 97 91 THR A N 1
ATOM 737 C CA . THR A 1 91 ? 20.484 0.651 -0.934 1 97 91 THR A CA 1
ATOM 738 C C . THR A 1 91 ? 19.891 1.483 -2.068 1 97 91 THR A C 1
ATOM 740 O O . THR A 1 91 ? 19.469 0.938 -3.094 1 97 91 THR A O 1
ATOM 743 N N . PHE A 1 92 ? 19.781 2.689 -1.773 1 96.19 92 PHE A N 1
ATOM 744 C CA . PHE A 1 92 ? 19.344 3.672 -2.76 1 96.19 92 PHE A CA 1
ATOM 745 C C . PHE A 1 92 ? 20.453 4.676 -3.049 1 96.19 92 PHE A C 1
ATOM 747 O O . PHE A 1 92 ? 21.266 4.984 -2.17 1 96.19 92 PHE A O 1
ATOM 754 N N . GLY A 1 93 ? 20.453 5.133 -4.332 1 93.25 93 GLY A N 1
ATOM 755 C CA . GLY A 1 93 ? 21.266 6.312 -4.586 1 93.25 93 GLY A CA 1
ATOM 756 C C . GLY A 1 93 ? 20.719 7.562 -3.926 1 93.25 93 GLY A C 1
ATOM 757 O O . GLY A 1 93 ? 20.156 7.496 -2.83 1 93.25 93 GLY A O 1
ATOM 758 N N . GLU A 1 94 ? 20.906 8.672 -4.578 1 96.81 94 GLU A N 1
ATOM 759 C CA . GLU A 1 94 ? 20.406 9.938 -4.059 1 96.81 94 GLU A CA 1
ATOM 760 C C . GLU A 1 94 ? 18.891 10.031 -4.188 1 96.81 94 GLU A C 1
ATOM 762 O O . GLU A 1 94 ? 18.344 9.867 -5.281 1 96.81 94 GLU A O 1
ATOM 767 N N . VAL A 1 95 ? 18.266 10.242 -3.008 1 97.94 95 VAL A N 1
ATOM 768 C CA . VAL A 1 95 ? 16.812 10.445 -2.98 1 97.94 95 VAL A CA 1
ATOM 769 C C . VAL A 1 95 ? 16.5 11.898 -2.615 1 97.94 95 VAL A C 1
ATOM 771 O O . VAL A 1 95 ? 17.125 12.461 -1.706 1 97.94 95 VAL A O 1
ATOM 774 N N . LYS A 1 96 ? 15.578 12.453 -3.363 1 98.5 96 LYS A N 1
ATOM 775 C CA . LYS A 1 96 ? 15.195 13.836 -3.105 1 98.5 96 LYS A CA 1
ATOM 776 C C . LYS A 1 96 ? 13.695 13.953 -2.84 1 98.5 96 LYS A C 1
ATOM 778 O O . LYS A 1 96 ? 12.891 13.266 -3.477 1 98.5 96 LYS A O 1
ATOM 783 N N . VAL A 1 97 ? 13.352 14.781 -1.9 1 98.5 97 VAL A N 1
ATOM 784 C CA . VAL A 1 97 ? 11.969 15.109 -1.587 1 98.5 97 VAL A CA 1
ATOM 785 C C . VAL A 1 97 ? 11.742 16.609 -1.729 1 98.5 97 VAL A C 1
ATOM 787 O O . VAL A 1 97 ? 12.469 17.422 -1.133 1 98.5 97 VAL A O 1
ATOM 790 N N . HIS A 1 98 ? 10.828 16.953 -2.559 1 98.69 98 HIS A N 1
ATOM 791 C CA . HIS A 1 98 ? 10.469 18.359 -2.752 1 98.69 98 HIS A CA 1
ATOM 792 C C . HIS A 1 98 ? 9.062 18.641 -2.24 1 98.69 98 HIS A C 1
ATOM 794 O O . HIS A 1 98 ? 8.102 17.969 -2.631 1 98.69 98 HIS A O 1
ATOM 800 N N . VAL A 1 99 ? 8.961 19.641 -1.312 1 98.12 99 VAL A N 1
ATOM 801 C CA . VAL A 1 99 ? 7.648 20.016 -0.79 1 98.12 99 VAL A CA 1
ATOM 802 C C . VAL A 1 99 ? 7.422 21.516 -0.98 1 98.12 99 VAL A C 1
ATOM 804 O O . VAL A 1 99 ? 8.367 22.312 -0.929 1 98.12 99 VAL A O 1
ATOM 807 N N . LYS A 1 100 ? 6.207 21.844 -1.268 1 98.44 100 LYS A N 1
ATOM 808 C CA . LYS A 1 100 ? 5.707 23.203 -1.321 1 98.44 100 LYS A CA 1
ATOM 809 C C . LYS A 1 100 ? 4.426 23.359 -0.508 1 98.44 100 LYS A C 1
ATOM 811 O O . LYS A 1 100 ? 3.551 22.484 -0.551 1 98.44 100 LYS A O 1
ATOM 816 N N . SER A 1 101 ? 4.379 24.453 0.325 1 97.12 101 SER A N 1
ATOM 817 C CA . SER A 1 101 ? 3.203 24.609 1.179 1 97.12 101 SER A CA 1
ATOM 818 C C . SER A 1 101 ? 2.881 26.078 1.423 1 97.12 101 SER A C 1
ATOM 820 O O . SER A 1 101 ? 3.732 26.938 1.225 1 97.12 101 SER A O 1
ATOM 822 N N . GLN A 1 102 ? 1.622 26.359 1.713 1 97.06 102 GLN A N 1
ATOM 823 C CA . GLN A 1 102 ? 1.183 27.625 2.305 1 97.06 102 GLN A CA 1
ATOM 824 C C . GLN A 1 102 ? 1.096 27.516 3.824 1 97.06 102 GLN A C 1
ATOM 826 O O . GLN A 1 102 ? 0.332 26.703 4.352 1 97.06 102 GLN A O 1
ATOM 831 N N . LEU A 1 103 ? 1.935 28.312 4.5 1 93.88 103 LEU A N 1
ATOM 832 C CA . LEU A 1 103 ? 2.006 28.281 5.957 1 93.88 103 LEU A CA 1
ATOM 833 C C . LEU A 1 103 ? 1.368 29.547 6.547 1 93.88 103 LEU A C 1
ATOM 835 O O . LEU A 1 103 ? 1.779 30.656 6.23 1 93.88 103 LEU A O 1
ATOM 839 N N . LYS A 1 104 ? 0.331 29.328 7.312 1 91.19 104 LYS A N 1
ATOM 840 C CA . LYS A 1 104 ? -0.263 30.391 8.117 1 91.19 104 LYS A CA 1
ATOM 841 C C . LYS A 1 104 ? 0.094 30.219 9.594 1 91.19 104 LYS A C 1
ATOM 843 O O . LYS A 1 104 ? -0.213 29.203 10.203 1 91.19 104 LYS A O 1
ATOM 848 N N . TYR A 1 105 ? 0.795 31.172 10.062 1 86.38 105 TYR A N 1
ATOM 849 C CA . TYR A 1 105 ? 1.22 31.188 11.461 1 86.38 105 TYR A CA 1
ATOM 850 C C . TYR A 1 105 ? 0.779 32.469 12.141 1 86.38 105 TYR A C 1
ATOM 852 O O . TYR A 1 105 ? 1.299 33.562 11.836 1 86.38 105 TYR A O 1
ATOM 860 N N . ASP A 1 106 ? -0.212 32.281 12.977 1 83.25 106 ASP A N 1
ATOM 861 C CA . ASP A 1 106 ? -0.88 33.469 13.539 1 83.25 106 ASP A CA 1
ATOM 862 C C . ASP A 1 106 ? -1.362 34.406 12.438 1 83.25 106 ASP A C 1
ATOM 864 O O . ASP A 1 106 ? -2.23 34.031 11.641 1 83.25 106 ASP A O 1
ATOM 868 N N . ARG A 1 107 ? -0.812 35.625 12.344 1 85.5 107 ARG A N 1
ATOM 869 C CA . ARG A 1 107 ? -1.313 36.594 11.391 1 85.5 107 ARG A CA 1
ATOM 870 C C . ARG A 1 107 ? -0.461 36.625 10.133 1 85.5 107 ARG A C 1
ATOM 872 O O . ARG A 1 107 ? -0.771 37.344 9.18 1 85.5 107 ARG A O 1
ATOM 879 N N . ASN A 1 108 ? 0.502 35.781 10.078 1 86.75 108 ASN A N 1
ATOM 880 C CA . ASN A 1 108 ? 1.425 35.781 8.945 1 86.75 108 ASN A CA 1
ATOM 881 C C . ASN A 1 108 ? 1.183 34.594 8.016 1 86.75 108 ASN A C 1
ATOM 883 O O . ASN A 1 108 ? 0.885 33.5 8.477 1 86.75 108 ASN A O 1
ATOM 887 N N . THR A 1 109 ? 1.205 34.906 6.703 1 92.25 109 THR A N 1
ATOM 888 C CA . THR A 1 109 ? 1.123 33.875 5.68 1 92.25 109 THR A CA 1
ATOM 889 C C . THR A 1 109 ? 2.35 33.938 4.773 1 92.25 109 THR A C 1
ATOM 891 O O . THR A 1 109 ? 2.785 35 4.352 1 92.25 109 THR A O 1
ATOM 894 N N . THR A 1 110 ? 2.939 32.75 4.57 1 93.75 110 THR A N 1
ATOM 895 C CA . THR A 1 110 ? 4.098 32.688 3.689 1 93.75 110 THR A CA 1
ATOM 896 C C . THR A 1 110 ? 4.066 31.375 2.879 1 93.75 110 THR A C 1
ATOM 898 O O . THR A 1 110 ? 3.479 30.391 3.311 1 93.75 110 THR A O 1
ATOM 901 N N . THR A 1 111 ? 4.641 31.438 1.677 1 97 111 THR A N 1
ATOM 902 C CA . THR A 1 111 ? 4.883 30.234 0.888 1 97 111 THR A CA 1
ATOM 903 C C . THR A 1 111 ? 6.254 29.656 1.211 1 97 111 THR A C 1
ATOM 905 O O . THR A 1 111 ? 7.266 30.344 1.161 1 97 111 THR A O 1
ATOM 908 N N . VAL A 1 112 ? 6.215 28.391 1.601 1 97.38 112 VAL A N 1
ATOM 909 C CA . VAL A 1 112 ? 7.457 27.719 1.955 1 97.38 112 VAL A CA 1
ATOM 910 C C . VAL A 1 112 ? 7.773 26.625 0.924 1 97.38 112 VAL A C 1
ATOM 912 O O . VAL A 1 112 ? 6.898 25.844 0.561 1 97.38 112 VAL A O 1
ATOM 915 N N . GLU A 1 113 ? 8.977 26.609 0.411 1 98 113 GLU A N 1
ATOM 916 C CA . GLU A 1 113 ? 9.508 25.531 -0.43 1 98 113 GLU A CA 1
ATOM 917 C C . GLU A 1 113 ? 10.742 24.891 0.205 1 98 113 GLU A C 1
ATOM 919 O O . GLU A 1 113 ? 11.617 25.594 0.714 1 98 113 GLU A O 1
ATOM 924 N N . ALA A 1 114 ? 10.711 23.609 0.243 1 98.06 114 ALA A N 1
ATOM 925 C CA . ALA A 1 114 ? 11.836 22.875 0.819 1 98.06 114 ALA A CA 1
ATOM 926 C C . ALA A 1 114 ? 12.258 21.719 -0.086 1 98.06 114 ALA A C 1
ATOM 928 O O . ALA A 1 114 ? 11.422 20.969 -0.577 1 98.06 114 ALA A O 1
ATOM 929 N N . THR A 1 115 ? 13.547 21.625 -0.347 1 98.5 115 THR A N 1
ATOM 930 C CA . THR A 1 115 ? 14.141 20.5 -1.056 1 98.5 115 THR A CA 1
ATOM 931 C C . THR A 1 115 ? 15.133 19.766 -0.161 1 98.5 115 THR A C 1
ATOM 933 O O . THR A 1 115 ? 16.125 20.344 0.294 1 98.5 115 THR A O 1
ATOM 936 N N . SER A 1 116 ? 14.789 18.516 0.073 1 98.5 116 SER A N 1
ATOM 937 C CA . SER A 1 116 ? 15.641 17.688 0.924 1 98.5 116 SER A CA 1
ATOM 938 C C . SER A 1 116 ? 16.359 16.625 0.113 1 98.5 116 SER A C 1
ATOM 940 O O . SER A 1 116 ? 15.789 16.031 -0.802 1 98.5 116 SER A O 1
ATOM 942 N N . THR A 1 117 ? 17.641 16.391 0.499 1 98.5 117 THR A N 1
ATOM 943 C CA . THR A 1 117 ? 18.469 15.406 -0.193 1 98.5 117 THR A CA 1
ATOM 944 C C . THR A 1 117 ? 18.984 14.359 0.781 1 98.5 117 THR A C 1
ATOM 946 O O . THR A 1 117 ? 19.625 14.688 1.777 1 98.5 117 THR A O 1
ATOM 949 N N . PHE A 1 118 ? 18.562 13.117 0.496 1 97.94 118 PHE A N 1
ATOM 950 C CA . PHE A 1 118 ? 19.156 11.953 1.146 1 97.94 118 PHE A CA 1
ATOM 951 C C . PHE A 1 118 ? 20.297 11.383 0.301 1 97.94 118 PHE A C 1
ATOM 953 O O . PHE A 1 118 ? 20.047 10.742 -0.725 1 97.94 118 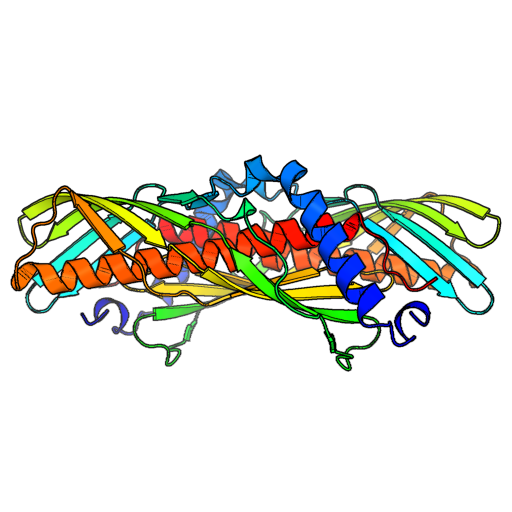PHE A O 1
ATOM 960 N N . PRO A 1 119 ? 21.5 11.594 0.724 1 96.25 119 PRO A N 1
ATOM 961 C CA . PRO A 1 119 ? 22.594 11.125 -0.131 1 96.25 119 PRO A CA 1
ATOM 962 C C . PRO A 1 119 ? 22.656 9.609 -0.228 1 96.25 119 PRO A C 1
ATOM 964 O O . PRO A 1 119 ? 23.078 9.062 -1.257 1 96.25 119 PRO A O 1
ATOM 967 N N . GLU A 1 120 ? 22.359 8.977 0.914 1 91.12 120 GLU A N 1
ATOM 968 C CA . GLU A 1 120 ? 22.344 7.52 0.942 1 91.12 120 GLU A CA 1
ATOM 969 C C . GLU A 1 120 ? 21.234 7 1.861 1 91.12 120 GLU A C 1
ATOM 971 O O . GLU A 1 120 ? 21.141 7.426 3.014 1 91.12 120 GLU A O 1
ATOM 976 N N . MET A 1 121 ? 20.422 6.191 1.264 1 94.75 121 MET A N 1
ATOM 977 C CA . MET A 1 121 ? 19.344 5.559 2.016 1 94.75 121 MET A CA 1
ATOM 978 C C . MET A 1 121 ? 19.453 4.039 1.952 1 94.75 121 MET A C 1
ATOM 980 O O . MET A 1 121 ? 19.906 3.486 0.948 1 94.75 121 MET A O 1
ATOM 984 N N . HIS A 1 122 ? 19.156 3.41 3.012 1 96.56 122 HIS A N 1
ATOM 985 C CA . HIS A 1 122 ? 19.156 1.954 3.092 1 96.56 122 HIS A CA 1
ATOM 986 C C . HIS A 1 122 ? 17.75 1.42 3.367 1 96.56 122 HIS A C 1
ATOM 988 O O . HIS A 1 122 ? 16.812 2.195 3.57 1 96.56 122 HIS A O 1
ATOM 994 N N . GLY A 1 123 ? 17.656 0.119 3.217 1 96.81 123 GLY A N 1
ATOM 995 C CA . GLY A 1 123 ? 16.391 -0.497 3.537 1 96.81 123 GLY A CA 1
ATOM 996 C C . GLY A 1 123 ? 16.438 -2.012 3.568 1 96.81 123 GLY A C 1
ATOM 997 O O . GLY A 1 123 ? 17.516 -2.6 3.418 1 96.81 123 GLY A O 1
ATOM 998 N N . ARG A 1 124 ? 15.305 -2.545 3.92 1 97 124 ARG A N 1
ATOM 999 C CA . ARG A 1 124 ? 15.094 -3.986 3.875 1 97 124 ARG A CA 1
ATOM 1000 C C . ARG A 1 124 ? 13.969 -4.344 2.912 1 97 124 ARG A C 1
ATOM 1002 O O . ARG A 1 124 ? 12.914 -3.715 2.924 1 97 124 ARG A O 1
ATOM 1009 N N . LEU A 1 125 ? 14.234 -5.309 2.133 1 97.19 125 LEU A N 1
ATOM 1010 C CA . LEU A 1 125 ? 13.273 -5.777 1.139 1 97.19 125 LEU A CA 1
ATOM 1011 C C . LEU A 1 125 ? 12.875 -7.223 1.411 1 97.19 125 LEU A C 1
ATOM 1013 O O . LEU A 1 125 ? 13.734 -8.078 1.648 1 97.19 125 LEU A O 1
ATOM 1017 N N . TYR A 1 126 ? 11.594 -7.445 1.394 1 94.56 126 TYR A N 1
ATOM 1018 C CA . TYR A 1 126 ? 11.031 -8.789 1.513 1 94.56 126 TYR A CA 1
ATOM 1019 C C . TYR A 1 126 ? 10.133 -9.117 0.326 1 94.56 126 TYR A C 1
ATOM 1021 O O . TYR A 1 126 ? 9.266 -8.32 -0.041 1 94.56 126 TYR A O 1
ATOM 1029 N N . VAL A 1 127 ? 10.352 -10.258 -0.19 1 93.19 127 VAL A N 1
ATOM 1030 C CA . VAL A 1 127 ? 9.484 -10.766 -1.246 1 93.19 127 VAL A CA 1
ATOM 1031 C C . VAL A 1 127 ? 8.938 -12.141 -0.849 1 93.19 127 VAL A C 1
ATOM 1033 O O . VAL A 1 127 ? 9.672 -12.984 -0.331 1 93.19 127 VAL A O 1
ATOM 1036 N N . SER A 1 128 ? 7.641 -12.289 -1.088 1 90.25 128 SER A N 1
ATOM 1037 C CA . SER A 1 128 ? 7.02 -13.578 -0.821 1 90.25 128 SER A CA 1
ATOM 1038 C C . SER A 1 128 ? 6.301 -14.109 -2.057 1 90.25 128 SER A C 1
ATOM 1040 O O . SER A 1 128 ? 5.68 -13.352 -2.799 1 90.25 128 SER A O 1
ATOM 1042 N N . VAL A 1 129 ? 6.508 -15.406 -2.164 1 85.56 129 VAL A N 1
ATOM 1043 C CA . VAL A 1 129 ? 5.887 -16.109 -3.283 1 85.56 129 VAL A CA 1
ATOM 1044 C C . VAL A 1 129 ? 5.227 -17.391 -2.787 1 85.56 129 VAL A C 1
ATOM 1046 O O . VAL A 1 129 ? 5.676 -17.984 -1.806 1 85.56 129 VAL A O 1
ATOM 1049 N N . GLY A 1 130 ? 4.094 -17.734 -3.436 1 81.31 130 GLY A N 1
ATOM 1050 C CA . GLY A 1 130 ? 3.387 -18.953 -3.09 1 81.31 130 GLY A CA 1
ATOM 1051 C C . GLY A 1 130 ? 2.557 -19.516 -4.234 1 81.31 130 GLY A C 1
ATOM 1052 O O . GLY A 1 130 ? 2.312 -18.812 -5.223 1 81.31 130 GLY A O 1
ATOM 1053 N N . ALA A 1 131 ? 2.215 -20.797 -3.98 1 80.62 131 ALA A N 1
ATOM 1054 C CA . ALA A 1 131 ? 1.296 -21.391 -4.941 1 80.62 131 ALA A CA 1
ATOM 1055 C C . ALA A 1 131 ? -0.109 -20.812 -4.797 1 80.62 131 ALA A C 1
ATOM 1057 O O . ALA A 1 131 ? -0.611 -20.656 -3.684 1 80.62 131 ALA A O 1
ATOM 1058 N N . TRP A 1 132 ? -0.703 -20.453 -5.941 1 86.94 132 TRP A N 1
ATOM 1059 C CA . TRP A 1 132 ? -2.07 -19.953 -6.031 1 86.94 132 TRP A CA 1
ATOM 1060 C C . TRP A 1 132 ? -2.209 -18.625 -5.301 1 86.94 132 TRP A C 1
ATOM 1062 O O . TRP A 1 132 ? -3.289 -18.297 -4.805 1 86.94 132 TRP A O 1
ATOM 1072 N N . LYS A 1 133 ? -1.083 -17.938 -5.148 1 85.38 133 LYS A N 1
ATOM 1073 C CA . LYS A 1 133 ? -1.065 -16.578 -4.594 1 85.38 133 LYS A CA 1
ATOM 1074 C C . LYS A 1 133 ? -0.148 -15.664 -5.398 1 85.38 133 LYS A C 1
ATOM 1076 O O . LYS A 1 133 ? 0.933 -16.078 -5.82 1 85.38 133 LYS A O 1
ATOM 1081 N N . GLY A 1 134 ? -0.537 -14.477 -5.586 1 85.19 134 GLY A N 1
ATOM 1082 C CA . GLY A 1 134 ? 0.355 -13.523 -6.219 1 85.19 134 GLY A CA 1
ATOM 1083 C C . GLY A 1 134 ? 1.517 -13.109 -5.336 1 85.19 134 GLY A C 1
ATOM 1084 O O . GLY A 1 134 ? 1.408 -13.133 -4.109 1 85.19 134 GLY A O 1
ATOM 1085 N N . PRO A 1 135 ? 2.609 -12.844 -5.957 1 89.94 135 PRO A N 1
ATOM 1086 C CA . PRO A 1 135 ? 3.734 -12.367 -5.148 1 89.94 135 PRO A CA 1
ATOM 1087 C C . PRO A 1 135 ? 3.422 -11.062 -4.41 1 89.94 135 PRO A C 1
ATOM 1089 O O . PRO A 1 135 ? 2.584 -10.281 -4.859 1 89.94 135 PRO A O 1
ATOM 1092 N N . ARG A 1 136 ? 4.062 -10.914 -3.268 1 91.38 136 ARG A N 1
ATOM 1093 C CA . ARG A 1 136 ? 3.975 -9.703 -2.465 1 91.38 136 ARG A CA 1
ATOM 1094 C C . ARG A 1 136 ? 5.359 -9.211 -2.055 1 91.38 136 ARG A C 1
ATOM 1096 O O . ARG A 1 136 ? 6.293 -10.008 -1.938 1 91.38 136 ARG A O 1
ATOM 1103 N N . ALA A 1 137 ? 5.434 -7.949 -1.966 1 94.81 137 ALA A N 1
ATOM 1104 C CA . ALA A 1 137 ? 6.699 -7.387 -1.51 1 94.81 137 ALA A CA 1
ATOM 1105 C C . ALA A 1 137 ? 6.473 -6.27 -0.496 1 94.81 137 ALA A C 1
ATOM 1107 O O . ALA A 1 137 ? 5.434 -5.602 -0.521 1 94.81 137 ALA A O 1
ATOM 1108 N N . ARG A 1 138 ? 7.41 -6.176 0.412 1 94.44 138 ARG A N 1
ATOM 1109 C CA . ARG A 1 138 ? 7.484 -5.078 1.37 1 94.44 138 ARG A CA 1
ATOM 1110 C C . ARG A 1 138 ? 8.898 -4.512 1.451 1 94.44 138 ARG A C 1
ATOM 1112 O O . ARG A 1 138 ? 9.867 -5.266 1.517 1 94.44 138 ARG A O 1
ATOM 1119 N N . VAL A 1 139 ? 8.922 -3.258 1.401 1 96.44 139 VAL A N 1
ATOM 1120 C CA . VAL A 1 139 ? 10.195 -2.578 1.569 1 96.44 139 VAL A CA 1
ATOM 1121 C C . VAL A 1 139 ? 10.125 -1.63 2.764 1 96.44 139 VAL A C 1
ATOM 1123 O O . VAL A 1 139 ? 9.195 -0.826 2.871 1 96.44 139 VAL A O 1
ATOM 1126 N N . TYR A 1 140 ? 11.094 -1.723 3.623 1 95.94 140 TYR A N 1
ATOM 1127 C CA . TYR A 1 140 ? 11.195 -0.857 4.793 1 95.94 140 TYR A CA 1
ATOM 1128 C C . TYR A 1 140 ? 12.422 0.043 4.699 1 95.94 140 TYR A C 1
ATOM 1130 O O . TYR A 1 140 ? 13.555 -0.44 4.691 1 95.94 140 TYR A O 1
ATOM 1138 N N . PRO A 1 141 ? 12.164 1.299 4.73 1 95.88 141 PRO A N 1
ATOM 1139 C CA . PRO A 1 141 ? 13.305 2.207 4.598 1 95.88 141 PRO A CA 1
ATOM 1140 C C . PRO A 1 141 ? 14.023 2.447 5.918 1 95.88 141 PRO A C 1
ATOM 1142 O O . PRO A 1 141 ? 13.406 2.406 6.984 1 95.88 141 PRO A O 1
ATOM 1145 N N . LYS A 1 142 ? 15.242 2.57 5.93 1 95.44 142 LYS A N 1
ATOM 1146 C CA . LYS A 1 142 ? 16.094 3.172 6.945 1 95.44 142 LYS A CA 1
ATOM 1147 C C . LYS A 1 142 ? 16.688 4.492 6.457 1 95.44 142 LYS A C 1
ATOM 1149 O O . LYS A 1 142 ? 17.703 4.508 5.773 1 95.44 142 LYS A O 1
ATOM 1154 N N . LEU A 1 143 ? 15.938 5.426 7.062 1 94.44 143 LEU A N 1
ATOM 1155 C CA . LEU A 1 143 ? 16.297 6.75 6.57 1 94.44 143 LEU A CA 1
ATOM 1156 C C . LEU A 1 143 ? 17.578 7.246 7.242 1 94.44 143 LEU A C 1
ATOM 1158 O O . LEU A 1 143 ? 17.781 7.023 8.438 1 94.44 143 LEU A O 1
ATOM 1162 N N . GLY A 1 144 ? 18.594 7.762 6.574 1 91.31 144 GLY A N 1
ATOM 1163 C CA . GLY A 1 144 ? 19.781 8.422 7.094 1 91.31 144 GLY A CA 1
ATOM 1164 C C . GLY A 1 144 ? 19.609 9.922 7.215 1 91.31 144 GLY A C 1
ATOM 1165 O O . GLY A 1 144 ? 18.5 10.43 7.289 1 91.31 144 GLY A O 1
ATOM 1166 N N . ASN A 1 145 ? 20.641 10.453 7.422 1 94.25 145 ASN A N 1
ATOM 1167 C CA . ASN A 1 145 ? 20.656 11.914 7.504 1 94.25 145 ASN A CA 1
ATOM 1168 C C . ASN A 1 145 ? 20.359 12.555 6.152 1 94.25 145 ASN A C 1
ATOM 1170 O O . ASN A 1 145 ? 20.609 11.953 5.105 1 94.25 145 ASN A O 1
ATOM 1174 N N . PHE A 1 146 ? 19.797 13.719 6.289 1 97.25 146 PHE A N 1
ATOM 1175 C CA . PHE A 1 146 ? 19.516 14.477 5.07 1 97.25 146 PHE A CA 1
ATOM 1176 C C . PHE A 1 146 ? 19.734 15.969 5.301 1 97.25 146 PHE A C 1
ATOM 1178 O O . PHE A 1 146 ? 19.859 16.406 6.441 1 97.25 146 PHE A O 1
ATOM 1185 N N . THR A 1 147 ? 19.891 16.703 4.156 1 97.12 147 THR A N 1
ATOM 1186 C CA . THR A 1 147 ? 19.984 18.156 4.18 1 97.12 147 THR A CA 1
ATOM 1187 C C . THR A 1 147 ? 18.781 18.781 3.496 1 97.12 147 THR A C 1
ATOM 1189 O O . THR A 1 147 ? 18.172 18.172 2.607 1 97.12 147 THR A O 1
ATOM 1192 N N . THR A 1 148 ? 18.453 20 4.02 1 97.62 148 THR A N 1
ATOM 1193 C CA . THR A 1 148 ? 17.281 20.672 3.457 1 97.62 148 THR A CA 1
ATOM 1194 C C . THR A 1 148 ? 17.609 22.141 3.154 1 97.62 148 THR A C 1
ATOM 1196 O O . THR A 1 148 ? 18.25 22.812 3.959 1 97.62 148 THR A O 1
ATOM 1199 N N . VAL A 1 149 ? 17.188 22.562 1.955 1 97.25 149 VAL A N 1
ATOM 1200 C CA . VAL A 1 149 ? 17.234 23.984 1.583 1 97.25 149 VAL A CA 1
ATOM 1201 C C . VAL A 1 149 ? 15.812 24.562 1.586 1 97.25 149 VAL A C 1
ATOM 1203 O O . VAL A 1 149 ? 14.922 24.047 0.906 1 97.25 149 VAL A O 1
ATOM 1206 N N . PHE A 1 150 ? 15.68 25.656 2.379 1 96.94 150 PHE A N 1
ATOM 1207 C CA . PHE A 1 150 ? 14.367 26.281 2.504 1 96.94 150 PHE A CA 1
ATOM 1208 C C . PHE A 1 150 ? 14.312 27.594 1.723 1 96.94 150 PHE A C 1
ATOM 1210 O O . PHE A 1 150 ? 15.289 28.344 1.683 1 96.94 150 PHE A O 1
ATOM 1217 N N . THR A 1 151 ? 13.211 27.797 1.091 1 95.62 151 THR A N 1
ATOM 1218 C CA . THR A 1 151 ? 12.805 29.094 0.596 1 95.62 151 THR A CA 1
ATOM 1219 C C . THR A 1 151 ? 11.492 29.547 1.234 1 95.62 151 THR A C 1
ATOM 1221 O O . THR A 1 151 ? 10.547 28.75 1.321 1 95.62 151 THR A O 1
ATOM 1224 N N . GLY A 1 152 ? 11.477 30.828 1.836 1 94 152 GLY A N 1
ATOM 1225 C CA . GLY A 1 152 ? 10.266 31.359 2.43 1 94 152 GLY A CA 1
ATOM 1226 C C . GLY A 1 152 ? 10.156 31.094 3.92 1 94 152 GLY A C 1
ATOM 1227 O O . GLY A 1 152 ? 9.133 31.375 4.535 1 94 152 GLY A O 1
ATOM 1228 N N . LEU A 1 153 ? 11.148 30.469 4.492 1 92.31 153 LEU A N 1
ATOM 1229 C CA . LEU A 1 153 ? 11.219 30.188 5.922 1 92.31 153 LEU A CA 1
ATOM 1230 C C . LEU A 1 153 ? 12.625 30.453 6.453 1 92.31 153 LEU A C 1
ATOM 1232 O O . LEU A 1 153 ? 13.516 29.609 6.289 1 92.31 153 LEU A O 1
ATOM 1236 N N . ASP A 1 154 ? 12.773 31.578 7.164 1 86.94 154 ASP A N 1
ATOM 1237 C CA . ASP A 1 154 ? 14.078 31.984 7.68 1 86.94 154 ASP A CA 1
ATOM 1238 C C . ASP A 1 154 ? 14.508 31.109 8.852 1 86.94 154 ASP A C 1
ATOM 1240 O O . ASP A 1 154 ? 13.68 30.391 9.43 1 86.94 154 ASP A O 1
ATOM 1244 N N . GLU A 1 155 ? 15.766 31.078 9.047 1 85.94 155 GLU A N 1
ATOM 1245 C CA . GLU A 1 155 ? 16.297 30.281 10.156 1 85.94 155 GLU A CA 1
ATOM 1246 C C . GLU A 1 155 ? 16.516 31.156 11.391 1 85.94 155 GLU A C 1
ATOM 1248 O O . GLU A 1 155 ? 17.547 31.812 11.523 1 85.94 155 GLU A O 1
ATOM 1253 N N . THR A 1 156 ? 15.508 31.219 12.188 1 85.56 156 THR A N 1
ATOM 1254 C CA . THR A 1 156 ? 15.578 31.875 13.484 1 85.56 156 THR A CA 1
ATOM 1255 C C . THR A 1 156 ? 15.203 30.922 14.602 1 85.56 156 THR A C 1
ATOM 1257 O O . THR A 1 156 ? 14.641 29.844 14.352 1 85.56 156 THR A O 1
ATOM 1260 N N . PRO A 1 157 ? 15.539 31.25 15.758 1 81.88 157 PRO A N 1
ATOM 1261 C CA . PRO A 1 157 ? 15.133 30.391 16.875 1 81.88 157 PRO A CA 1
ATOM 1262 C C . PRO A 1 157 ? 13.625 30.188 16.938 1 81.88 157 PRO A C 1
ATOM 1264 O O . PRO A 1 157 ? 13.156 29.109 17.328 1 81.88 157 PRO A O 1
ATOM 1267 N N . GLU A 1 158 ? 12.852 31.203 16.453 1 76.25 158 GLU A N 1
ATOM 1268 C CA . GLU A 1 158 ? 11.398 31.141 16.516 1 76.25 158 GLU A CA 1
ATOM 1269 C C . GLU A 1 158 ? 10.836 30.188 15.461 1 76.25 158 GLU A C 1
ATOM 1271 O O . GLU A 1 158 ? 9.805 29.562 15.672 1 76.25 158 GLU A O 1
ATOM 1276 N N . THR A 1 159 ? 11.625 30.141 14.344 1 84.25 159 THR A N 1
ATOM 1277 C CA . THR A 1 159 ? 11.102 29.344 13.242 1 84.25 159 THR A CA 1
ATOM 1278 C C . THR A 1 159 ? 11.68 27.922 13.273 1 84.25 159 THR A C 1
ATOM 1280 O O . THR A 1 159 ? 11.312 27.078 12.453 1 84.25 159 THR A O 1
ATOM 1283 N N . GLN A 1 160 ? 12.508 27.672 14.234 1 87.69 160 GLN A N 1
ATOM 1284 C CA . GLN A 1 160 ? 13.156 26.375 14.312 1 87.69 160 GLN A CA 1
ATOM 1285 C C . GLN A 1 160 ? 12.141 25.25 14.484 1 87.69 160 GLN A C 1
ATOM 1287 O O . GLN A 1 160 ? 12.281 24.172 13.898 1 87.69 160 GLN A O 1
ATOM 1292 N N . ARG A 1 161 ? 11.211 25.5 15.227 1 86.44 161 ARG A N 1
ATOM 1293 C CA . ARG A 1 161 ? 10.195 24.484 15.453 1 86.44 161 ARG A CA 1
ATOM 1294 C C . ARG A 1 161 ? 9.422 24.172 14.18 1 86.44 161 ARG A C 1
ATOM 1296 O O . ARG A 1 161 ? 9.055 23.016 13.93 1 86.44 161 ARG A O 1
ATOM 1303 N N . LEU A 1 162 ? 9.148 25.172 13.438 1 89.56 162 LEU A N 1
ATOM 1304 C CA . LEU A 1 162 ? 8.477 24.969 12.156 1 89.56 162 LEU A CA 1
ATOM 1305 C C . LEU A 1 162 ? 9.344 24.156 11.203 1 89.56 162 LEU A C 1
ATOM 1307 O O . LEU A 1 162 ? 8.852 23.266 10.508 1 89.56 162 LEU A O 1
ATOM 1311 N N . ARG A 1 163 ? 10.602 24.438 11.25 1 92.94 163 ARG A N 1
ATOM 1312 C CA . ARG A 1 163 ? 11.539 23.703 10.406 1 92.94 163 ARG A CA 1
ATOM 1313 C C . ARG A 1 163 ? 11.586 22.219 10.805 1 92.94 163 ARG A C 1
ATOM 1315 O O . ARG A 1 163 ? 11.648 21.344 9.938 1 92.94 163 ARG A O 1
ATOM 1322 N N . TRP A 1 164 ? 11.531 21.922 12.031 1 92 164 TRP A N 1
ATOM 1323 C CA . TRP A 1 164 ? 11.477 20.547 12.5 1 92 164 TRP A CA 1
ATOM 1324 C C . TRP A 1 164 ? 10.234 19.844 11.961 1 92 164 TRP A C 1
ATOM 1326 O O . TRP A 1 164 ? 10.289 18.656 11.609 1 92 164 TRP A O 1
ATOM 1336 N N . GLY A 1 165 ? 9.148 20.562 11.914 1 92 165 GLY A N 1
ATOM 1337 C CA . GLY A 1 165 ? 7.934 20.031 11.328 1 92 165 GLY A CA 1
ATOM 1338 C C . GLY A 1 165 ? 8.109 19.609 9.875 1 92 165 GLY A C 1
ATOM 1339 O O . GLY A 1 165 ? 7.676 18.531 9.484 1 92 165 GLY A O 1
ATOM 1340 N N . TYR A 1 166 ? 8.758 20.453 9.188 1 94.75 166 TYR A N 1
ATOM 1341 C CA . TYR A 1 166 ? 9.008 20.125 7.789 1 94.75 166 TYR A CA 1
ATOM 1342 C C . TYR A 1 166 ? 9.914 18.906 7.656 1 94.75 166 TYR A C 1
ATOM 1344 O O . TYR A 1 166 ? 9.734 18.094 6.746 1 94.75 166 TYR A O 1
ATOM 1352 N N . TYR A 1 167 ? 10.906 18.766 8.594 1 95.94 167 TYR A N 1
ATOM 1353 C CA . TYR A 1 167 ? 11.758 17.578 8.578 1 95.94 167 TYR A CA 1
ATOM 1354 C C . TYR A 1 167 ? 10.938 16.312 8.789 1 95.94 167 TYR A C 1
ATOM 1356 O O . TYR A 1 167 ? 11.18 15.289 8.148 1 95.94 167 TYR A O 1
ATOM 1364 N N . GLU A 1 168 ? 9.977 16.406 9.594 1 93.75 168 GLU A N 1
ATOM 1365 C CA . GLU A 1 168 ? 9.117 15.25 9.852 1 93.75 168 GLU A CA 1
ATOM 1366 C C . GLU A 1 168 ? 8.281 14.898 8.625 1 93.75 168 GLU A C 1
ATOM 1368 O O . GLU A 1 168 ? 8.109 13.719 8.305 1 93.75 168 GLU A O 1
ATOM 1373 N N . VAL A 1 169 ? 7.809 15.844 7.988 1 95.12 169 VAL A N 1
ATOM 1374 C CA . VAL A 1 169 ? 7.016 15.617 6.781 1 95.12 169 VAL A CA 1
ATOM 1375 C C . VAL A 1 169 ? 7.879 14.953 5.711 1 95.12 169 VAL A C 1
ATOM 1377 O O . VAL A 1 169 ? 7.449 13.992 5.066 1 95.12 169 VAL A O 1
ATOM 1380 N N . VAL A 1 170 ? 9.047 15.469 5.586 1 96.81 170 VAL A N 1
ATOM 1381 C CA . VAL A 1 170 ? 9.969 14.945 4.582 1 96.81 170 VAL A CA 1
ATOM 1382 C C . VAL A 1 170 ? 10.273 13.484 4.879 1 96.81 170 VAL A C 1
ATOM 1384 O O . VAL A 1 170 ? 10.234 12.641 3.979 1 96.81 170 VAL A O 1
ATOM 1387 N N . ARG A 1 171 ? 10.562 13.203 6.098 1 95.62 171 ARG A N 1
ATOM 1388 C CA . ARG A 1 171 ? 10.844 11.828 6.496 1 95.62 171 ARG A CA 1
ATOM 1389 C C . ARG A 1 171 ? 9.648 10.922 6.211 1 95.62 171 ARG A C 1
ATOM 1391 O O . ARG A 1 171 ? 9.812 9.812 5.699 1 95.62 171 ARG A O 1
ATOM 1398 N N . ASP A 1 172 ? 8.539 11.383 6.484 1 93.81 172 ASP A N 1
ATOM 1399 C CA . ASP A 1 172 ? 7.316 10.609 6.285 1 93.81 172 ASP A CA 1
ATOM 1400 C C . ASP A 1 172 ? 7.062 10.359 4.801 1 93.81 172 ASP A C 1
ATOM 1402 O O . ASP A 1 172 ? 6.711 9.25 4.402 1 93.81 172 ASP A O 1
ATOM 1406 N N . LEU A 1 173 ? 7.219 11.352 4.039 1 95 173 LEU A N 1
ATOM 1407 C CA . LEU A 1 173 ? 6.984 11.219 2.605 1 95 173 LEU A CA 1
ATOM 1408 C C . LEU A 1 173 ? 7.961 10.234 1.979 1 95 173 LEU A C 1
ATOM 1410 O O . LEU A 1 173 ? 7.57 9.398 1.157 1 95 173 LEU A O 1
ATOM 1414 N N . ALA A 1 174 ? 9.188 10.344 2.383 1 96.06 174 ALA A N 1
ATOM 1415 C CA . ALA A 1 174 ? 10.18 9.398 1.889 1 96.06 174 ALA A CA 1
ATOM 1416 C C . ALA A 1 174 ? 9.836 7.969 2.311 1 96.06 174 ALA A C 1
ATOM 1418 O O . ALA A 1 174 ? 9.891 7.043 1.496 1 96.06 174 ALA A O 1
ATOM 1419 N N . ALA A 1 175 ? 9.477 7.84 3.496 1 94.69 175 ALA A N 1
ATOM 1420 C CA . ALA A 1 175 ? 9.148 6.516 4.023 1 94.69 175 ALA A CA 1
ATOM 1421 C C . ALA A 1 175 ? 7.93 5.934 3.312 1 94.69 175 ALA A C 1
ATOM 1423 O O . ALA A 1 175 ? 7.941 4.77 2.904 1 94.69 175 ALA A O 1
ATOM 1424 N N . VAL A 1 176 ? 6.93 6.676 3.137 1 90.5 176 VAL A N 1
ATOM 1425 C CA . VAL A 1 176 ? 5.695 6.242 2.492 1 90.5 176 VAL A CA 1
ATOM 1426 C C . VAL A 1 176 ? 5.977 5.875 1.036 1 90.5 176 VAL A C 1
ATOM 1428 O O . VAL A 1 176 ? 5.445 4.883 0.526 1 90.5 176 VAL A O 1
ATOM 1431 N N . GLY A 1 177 ? 6.734 6.688 0.421 1 92.06 177 GLY A N 1
ATOM 1432 C CA . GLY A 1 177 ? 7.105 6.363 -0.946 1 92.06 177 GLY A CA 1
ATOM 1433 C C . GLY A 1 177 ? 7.738 4.988 -1.081 1 92.06 177 GLY A C 1
ATOM 1434 O O . GLY A 1 177 ? 7.375 4.219 -1.975 1 92.06 177 GLY A O 1
ATOM 1435 N N . VAL A 1 178 ? 8.555 4.703 -0.19 1 94.62 178 VAL A N 1
ATOM 1436 C CA . VAL A 1 178 ? 9.25 3.418 -0.226 1 94.62 178 VAL A CA 1
ATOM 1437 C C . VAL A 1 178 ? 8.281 2.303 0.167 1 94.62 178 VAL A C 1
ATOM 1439 O O . VAL A 1 178 ? 8.148 1.307 -0.547 1 94.62 178 VAL A O 1
ATOM 1442 N N . GLU A 1 179 ? 7.578 2.445 1.174 1 94 179 GLU A N 1
ATOM 1443 C CA . GLU A 1 179 ? 6.754 1.392 1.754 1 94 179 GLU A CA 1
ATOM 1444 C C . GLU A 1 179 ? 5.547 1.086 0.868 1 94 179 GLU A C 1
ATOM 1446 O O . GLU A 1 179 ? 5.066 -0.048 0.836 1 94 179 GLU A O 1
ATOM 1451 N N . ARG A 1 180 ? 5.105 2.055 0.18 1 91.38 180 ARG A N 1
ATOM 1452 C CA . ARG A 1 180 ? 3.898 1.836 -0.607 1 91.38 180 ARG A CA 1
ATOM 1453 C C . ARG A 1 180 ? 4.23 1.657 -2.084 1 91.38 180 ARG A C 1
ATOM 1455 O O . ARG A 1 180 ? 4.055 0.571 -2.641 1 91.38 180 ARG A O 1
ATOM 1462 N N . ALA A 1 181 ? 4.777 2.648 -2.66 1 92.31 181 ALA A N 1
ATOM 1463 C CA . ALA A 1 181 ? 4.977 2.641 -4.105 1 92.31 181 ALA A CA 1
ATOM 1464 C C . ALA A 1 181 ? 6.039 1.622 -4.508 1 92.31 181 ALA A C 1
ATOM 1466 O O . ALA A 1 181 ? 5.828 0.822 -5.422 1 92.31 181 ALA A O 1
ATOM 1467 N N . LEU A 1 182 ? 7.133 1.676 -3.801 1 94.88 182 LEU A N 1
ATOM 1468 C CA . LEU A 1 182 ? 8.203 0.755 -4.16 1 94.88 182 LEU A CA 1
ATOM 1469 C C . LEU A 1 182 ? 7.809 -0.686 -3.859 1 94.88 182 LEU A C 1
ATOM 1471 O O . LEU A 1 182 ? 8.07 -1.588 -4.656 1 94.88 182 LEU A O 1
ATOM 1475 N N . SER A 1 183 ? 7.195 -0.932 -2.709 1 95.44 183 SER A N 1
ATOM 1476 C CA . SER A 1 183 ? 6.723 -2.277 -2.391 1 95.44 183 SER A CA 1
ATOM 1477 C C . SER A 1 183 ? 5.785 -2.803 -3.471 1 95.44 183 SER A C 1
ATOM 1479 O O . SER A 1 183 ? 5.863 -3.973 -3.854 1 95.44 183 SER A O 1
ATOM 1481 N N . PHE A 1 184 ? 4.977 -1.928 -3.934 1 92.69 184 PHE A N 1
ATOM 1482 C CA . PHE A 1 184 ? 4.027 -2.324 -4.965 1 92.69 184 PHE A CA 1
ATOM 1483 C C . PHE A 1 184 ? 4.75 -2.732 -6.242 1 92.69 184 PHE A C 1
ATOM 1485 O O . PHE A 1 184 ? 4.516 -3.818 -6.777 1 92.69 184 PHE A O 1
ATOM 1492 N N . VAL A 1 185 ? 5.621 -1.945 -6.703 1 95.25 185 VAL A N 1
ATOM 1493 C CA . VAL A 1 185 ? 6.301 -2.172 -7.977 1 95.25 185 VAL A CA 1
ATOM 1494 C C . VAL A 1 185 ? 7.18 -3.414 -7.879 1 95.25 185 VAL A C 1
ATOM 1496 O O . VAL A 1 185 ? 7.281 -4.188 -8.836 1 95.25 185 VAL A O 1
ATOM 1499 N N . VAL A 1 186 ? 7.812 -3.607 -6.73 1 96.12 186 VAL A N 1
ATOM 1500 C CA . VAL A 1 186 ? 8.617 -4.809 -6.535 1 96.12 186 VAL A CA 1
ATOM 1501 C C . VAL A 1 186 ? 7.723 -6.043 -6.566 1 96.12 186 VAL A C 1
ATOM 1503 O O . VAL A 1 186 ? 8.078 -7.059 -7.176 1 96.12 186 VAL A O 1
ATOM 1506 N N . GLY A 1 187 ? 6.613 -5.949 -5.969 1 93.56 187 GLY A N 1
ATOM 1507 C CA . GLY A 1 187 ? 5.668 -7.055 -6 1 93.56 187 GLY A CA 1
ATOM 1508 C C . GLY A 1 187 ? 5.215 -7.414 -7.406 1 93.56 187 GLY A C 1
ATOM 1509 O O . GLY A 1 187 ? 5.156 -8.594 -7.762 1 93.56 187 GLY A O 1
ATOM 1510 N N . VAL A 1 188 ? 4.93 -6.414 -8.156 1 92.38 188 VAL A N 1
ATOM 1511 C CA . VAL A 1 188 ? 4.492 -6.613 -9.531 1 92.38 188 VAL A CA 1
ATOM 1512 C C . VAL A 1 188 ? 5.621 -7.238 -10.352 1 92.38 188 VAL A C 1
ATOM 1514 O O . VAL A 1 188 ? 5.395 -8.164 -11.133 1 92.38 188 VAL A O 1
ATOM 1517 N N . SER A 1 189 ? 6.746 -6.762 -10.133 1 94 189 SER A N 1
ATOM 1518 C CA . SER A 1 189 ? 7.918 -7.254 -10.852 1 94 189 SER A CA 1
ATOM 1519 C C . SER A 1 189 ? 8.203 -8.711 -10.516 1 94 189 SER A C 1
ATOM 1521 O O . SER A 1 189 ? 8.625 -9.484 -11.375 1 94 189 SER A O 1
ATOM 1523 N N . ALA A 1 190 ? 7.98 -9.023 -9.281 1 93.88 190 ALA A N 1
ATOM 1524 C CA . ALA A 1 190 ? 8.188 -10.406 -8.844 1 93.88 190 ALA A CA 1
ATOM 1525 C C . ALA A 1 190 ? 7.246 -11.359 -9.57 1 93.88 190 ALA A C 1
ATOM 1527 O O . ALA A 1 190 ? 7.547 -12.547 -9.719 1 93.88 190 ALA A O 1
ATOM 1528 N N . GLY A 1 191 ? 6.137 -10.859 -10.031 1 89.19 191 GLY A N 1
ATOM 1529 C CA . GLY A 1 191 ? 5.188 -11.672 -10.773 1 89.19 191 GLY A CA 1
ATOM 1530 C C . GLY A 1 191 ? 5.695 -12.094 -12.141 1 89.19 191 GLY A C 1
ATOM 1531 O O . GLY A 1 191 ? 5.176 -13.039 -12.734 1 89.19 191 GLY A O 1
ATOM 1532 N N . LYS A 1 192 ? 6.711 -11.461 -12.57 1 87.94 192 LYS A N 1
ATOM 1533 C CA . LYS A 1 192 ? 7.258 -11.727 -13.898 1 87.94 192 LYS A CA 1
ATOM 1534 C C . LYS A 1 192 ? 8.453 -12.672 -13.82 1 87.94 192 LYS A C 1
ATOM 1536 O O . LYS A 1 192 ? 8.961 -13.117 -14.852 1 87.94 192 LYS A O 1
ATOM 1541 N N . VAL A 1 193 ? 8.906 -12.844 -12.625 1 89.44 193 VAL A N 1
ATOM 1542 C CA . VAL A 1 193 ? 10.086 -13.68 -12.422 1 89.44 193 VAL A CA 1
ATOM 1543 C C . VAL A 1 193 ? 9.688 -14.984 -11.742 1 89.44 193 VAL A C 1
ATOM 1545 O O . VAL A 1 193 ? 9.047 -14.969 -10.688 1 89.44 193 VAL A O 1
ATOM 1548 N N . LEU A 1 194 ? 10.094 -16.094 -12.328 1 85.56 194 LEU A N 1
ATOM 1549 C CA . LEU A 1 194 ? 9.758 -17.391 -11.742 1 85.56 194 LEU A CA 1
ATOM 1550 C C . LEU A 1 194 ? 10.633 -17.688 -10.531 1 85.56 194 LEU A C 1
ATOM 1552 O O . LEU A 1 194 ? 11.852 -17.469 -10.578 1 85.56 194 LEU A O 1
ATOM 1556 N N . TRP A 1 195 ? 9.977 -18.109 -9.531 1 83.62 195 TRP A N 1
ATOM 1557 C CA . TRP A 1 195 ? 10.734 -18.562 -8.375 1 83.62 195 TRP A CA 1
ATOM 1558 C C . TRP A 1 195 ? 11.641 -19.734 -8.742 1 83.62 195 TRP A C 1
ATOM 1560 O O . TRP A 1 195 ? 11.234 -20.641 -9.484 1 83.62 195 TRP A O 1
ATOM 1570 N N . PRO A 1 196 ? 12.969 -19.609 -8.312 1 72.25 196 PRO A N 1
ATOM 1571 C CA . PRO A 1 196 ? 13.938 -20.625 -8.734 1 72.25 196 PRO A CA 1
ATOM 1572 C C . PRO A 1 196 ? 13.578 -22.016 -8.25 1 72.25 196 PRO A C 1
ATOM 1574 O O . PRO A 1 196 ? 13.594 -22.281 -7.043 1 72.25 196 PRO A O 1
ATOM 1577 N N . CYS A 1 197 ? 12.43 -22.359 -8.164 1 60.72 197 CYS A N 1
ATOM 1578 C CA . CYS A 1 197 ? 12.156 -23.719 -7.695 1 60.72 197 CYS A CA 1
ATOM 1579 C C . CYS A 1 197 ? 13.039 -24.734 -8.406 1 60.72 197 CYS A C 1
ATOM 1581 O O . CYS A 1 197 ? 13.727 -24.391 -9.375 1 60.72 197 CYS A O 1
ATOM 1583 N N . CYS A 1 198 ? 12.477 -26.047 -8.891 1 43.44 198 CYS A N 1
ATOM 1584 C CA . CYS A 1 198 ? 12.914 -27.422 -9.031 1 43.44 198 CYS A CA 1
ATOM 1585 C C . CYS A 1 198 ? 13.625 -27.641 -10.367 1 43.44 198 CYS A C 1
ATOM 1587 O O . CYS A 1 198 ? 13.297 -26.984 -11.359 1 43.44 198 CYS A O 1
ATOM 1589 N N . MET B 1 1 ? 5.27 20.641 19.844 1 37.25 1 MET B N 1
ATOM 1590 C CA . MET B 1 1 ? 4.059 21.141 19.188 1 37.25 1 MET B CA 1
ATOM 1591 C C . MET B 1 1 ? 2.924 20.125 19.312 1 37.25 1 MET B C 1
ATOM 1593 O O . MET B 1 1 ? 3.047 19 18.828 1 37.25 1 MET B O 1
ATOM 1597 N N . SER B 1 2 ? 2.305 20.312 20.422 1 41.94 2 SER B N 1
ATOM 1598 C CA . SER B 1 2 ? 1.302 19.328 20.812 1 41.94 2 SER B CA 1
ATOM 1599 C C . SER B 1 2 ? 0.112 19.344 19.859 1 41.94 2 SER B C 1
ATOM 1601 O O . SER B 1 2 ? -0.27 20.391 19.344 1 41.94 2 SER B O 1
ATOM 1603 N N . ALA B 1 3 ? -0.083 18.328 19.125 1 49.56 3 ALA B N 1
ATOM 1604 C CA . ALA B 1 3 ? -1.339 18.172 18.391 1 49.56 3 ALA B CA 1
ATOM 1605 C C . ALA B 1 3 ? -2.533 18.234 19.344 1 49.56 3 ALA B C 1
ATOM 1607 O O . ALA B 1 3 ? -3.201 17.219 19.578 1 49.56 3 ALA B O 1
ATOM 1608 N N . ARG B 1 4 ? -2.59 19.078 20.297 1 53.03 4 ARG B N 1
ATOM 1609 C CA . ARG B 1 4 ? -3.709 19.156 21.234 1 53.03 4 ARG B CA 1
ATOM 1610 C C . ARG B 1 4 ? -5.043 19.109 20.5 1 53.03 4 ARG B C 1
ATOM 1612 O O . ARG B 1 4 ? -6.016 18.547 21 1 53.03 4 ARG B O 1
ATOM 1619 N N . CYS B 1 5 ? -4.965 19.844 19.406 1 55.12 5 CYS B N 1
ATOM 1620 C CA . CYS B 1 5 ? -6.195 19.672 18.641 1 55.12 5 CYS B CA 1
ATOM 1621 C C . CYS B 1 5 ? -6.504 18.203 18.422 1 55.12 5 CYS B C 1
ATOM 1623 O O . CYS B 1 5 ? -7.672 17.812 18.359 1 55.12 5 CYS B O 1
ATOM 1625 N N . LEU B 1 6 ? -5.457 17.469 18.547 1 56.5 6 LEU B N 1
ATOM 1626 C CA . LEU B 1 6 ? -5.637 16.047 18.344 1 56.5 6 LEU B CA 1
ATOM 1627 C C . LEU B 1 6 ? -5.945 15.336 19.656 1 56.5 6 LEU B C 1
ATOM 1629 O O . LEU B 1 6 ? -6.348 14.172 19.656 1 56.5 6 LEU B O 1
ATOM 1633 N N . SER B 1 7 ? -5.723 16.156 20.766 1 56.28 7 SER B N 1
ATOM 1634 C CA . SER B 1 7 ? -5.828 15.492 22.062 1 56.28 7 SER B CA 1
ATOM 1635 C C . SER B 1 7 ? -7.258 15.531 22.578 1 56.28 7 SER B C 1
ATOM 1637 O O . SER B 1 7 ? -7.582 14.844 23.562 1 56.28 7 SER B O 1
ATOM 1639 N N . GLN B 1 8 ? -8.023 16.359 22.016 1 59.81 8 GLN B N 1
ATOM 1640 C CA . GLN B 1 8 ? -9.367 16.391 22.594 1 59.81 8 GLN B CA 1
ATOM 1641 C C . GLN B 1 8 ? -10.219 15.234 22.078 1 59.81 8 GLN B C 1
ATOM 1643 O O . GLN B 1 8 ? -10.141 14.875 20.906 1 59.81 8 GLN B O 1
ATOM 1648 N N . GLN B 1 9 ? -10.734 14.57 23.078 1 64.88 9 GLN B N 1
ATOM 1649 C CA . GLN B 1 9 ? -11.664 13.5 22.75 1 64.88 9 GLN B CA 1
ATOM 1650 C C . GLN B 1 9 ? -12.797 14.008 21.859 1 64.88 9 GLN B C 1
ATOM 1652 O O . GLN B 1 9 ? -13.422 15.023 22.156 1 64.88 9 GLN B O 1
ATOM 1657 N N . GLN B 1 10 ? -12.891 13.414 20.75 1 77 10 GLN B N 1
ATOM 1658 C CA . GLN B 1 10 ? -13.938 13.773 19.797 1 77 10 GLN B CA 1
ATOM 1659 C C . GLN B 1 10 ? -15.211 12.969 20.062 1 77 10 GLN B C 1
ATOM 1661 O O . GLN B 1 10 ? -15.148 11.828 20.531 1 77 10 GLN B O 1
ATOM 1666 N N . SER B 1 11 ? -16.359 13.602 19.844 1 84.81 11 SER B N 1
ATOM 1667 C CA . SER B 1 11 ? -17.625 12.883 19.953 1 84.81 11 SER B CA 1
ATOM 1668 C C . SER B 1 11 ? -17.766 11.82 18.875 1 84.81 11 SER B C 1
ATOM 1670 O O . SER B 1 11 ? -17.109 11.906 17.828 1 84.81 11 SER B O 1
ATOM 1672 N N . THR B 1 12 ? -18.609 10.891 19.172 1 88.44 12 THR B N 1
ATOM 1673 C CA . THR B 1 12 ? -18.891 9.852 18.203 1 88.44 12 THR B CA 1
ATOM 1674 C C . THR B 1 12 ? -19.484 10.453 16.922 1 88.44 12 THR B C 1
ATOM 1676 O O . THR B 1 12 ? -19.172 10.008 15.82 1 88.44 12 THR B O 1
ATOM 1679 N N . GLU B 1 13 ? -20.281 11.414 17.062 1 91.44 13 GLU B N 1
ATOM 1680 C CA . GLU B 1 13 ? -20.891 12.086 15.914 1 91.44 13 GLU B CA 1
ATOM 1681 C C . GLU B 1 13 ? -19.844 12.773 15.047 1 91.44 13 GLU B C 1
ATOM 1683 O O . GLU B 1 13 ? -19.906 12.711 13.812 1 91.44 13 GLU B O 1
ATOM 1688 N N . ASP B 1 14 ? -18.938 13.336 15.664 1 90 14 ASP B N 1
ATOM 1689 C CA . ASP B 1 14 ? -17.875 14.008 14.938 1 90 14 ASP B CA 1
ATOM 1690 C C . ASP B 1 14 ? -17 13.008 14.188 1 90 14 ASP B C 1
ATOM 1692 O O . ASP B 1 14 ? -16.594 13.258 13.055 1 90 14 ASP B O 1
ATOM 1696 N N . LEU B 1 15 ? -16.781 11.922 14.836 1 91 15 LEU B N 1
ATOM 1697 C CA . LEU B 1 15 ? -15.977 10.883 14.203 1 91 15 LEU B CA 1
ATOM 1698 C C . LEU B 1 15 ? -16.703 10.281 13.008 1 91 15 LEU B C 1
ATOM 1700 O O . LEU B 1 15 ? -16.109 10.078 11.953 1 91 15 LEU B O 1
ATOM 1704 N N . ASN B 1 16 ? -17.953 10.016 13.203 1 94.69 16 ASN B N 1
ATOM 1705 C CA . ASN B 1 16 ? -18.781 9.508 12.102 1 94.69 16 ASN B CA 1
ATOM 1706 C C . ASN B 1 16 ? -18.781 10.477 10.922 1 94.69 16 ASN B C 1
ATOM 1708 O O . ASN B 1 16 ? -18.578 10.062 9.773 1 94.69 16 ASN B O 1
ATOM 1712 N N . LYS B 1 17 ? -18.969 11.727 11.211 1 94.75 17 LYS B N 1
ATOM 1713 C CA . LYS B 1 17 ? -19.031 12.742 10.164 1 94.75 17 LYS B CA 1
ATOM 1714 C C . LYS B 1 17 ? -17.688 12.836 9.43 1 94.75 17 LYS B C 1
ATOM 1716 O O . LYS B 1 17 ? -17.656 12.977 8.203 1 94.75 17 LYS B O 1
ATOM 1721 N N . TYR B 1 18 ? -16.672 12.766 10.172 1 92.94 18 TYR B N 1
ATOM 1722 C CA . TYR B 1 18 ? -15.336 12.828 9.57 1 92.94 18 TYR B CA 1
ATOM 1723 C C . TYR B 1 18 ? -15.141 11.703 8.562 1 92.94 18 TYR B C 1
ATOM 1725 O O . TYR B 1 18 ? -14.734 11.945 7.422 1 92.94 18 TYR B O 1
ATOM 1733 N N . VAL B 1 19 ? -15.469 10.5 8.945 1 95.44 19 VAL B N 1
ATOM 1734 C CA . VAL B 1 19 ? -15.258 9.344 8.078 1 95.44 19 VAL B CA 1
ATOM 1735 C C . VAL B 1 19 ? -16.219 9.398 6.895 1 95.44 19 VAL B C 1
ATOM 1737 O O . VAL B 1 19 ? -15.828 9.086 5.762 1 95.44 19 VAL B O 1
ATOM 1740 N N . ASP B 1 20 ? -17.406 9.82 7.105 1 97.19 20 ASP B N 1
ATOM 1741 C CA . ASP B 1 20 ? -18.359 9.984 6.012 1 97.19 20 ASP B CA 1
ATOM 1742 C C . ASP B 1 20 ? -17.859 11 4.988 1 97.19 20 ASP B C 1
ATOM 1744 O O . ASP B 1 20 ? -17.984 10.789 3.781 1 97.19 20 ASP B O 1
ATOM 1748 N N . ASP B 1 21 ? -17.344 12.062 5.473 1 96 21 ASP B N 1
ATOM 1749 C CA . ASP B 1 21 ? -16.812 13.086 4.586 1 96 21 ASP B CA 1
ATOM 1750 C C . ASP B 1 21 ? -15.617 12.562 3.781 1 96 21 ASP B C 1
ATOM 1752 O O . ASP B 1 21 ? -15.461 12.898 2.605 1 96 21 ASP B O 1
ATOM 1756 N N . VAL B 1 22 ? -14.797 11.789 4.406 1 95.94 22 VAL B N 1
ATOM 1757 C CA . VAL B 1 22 ? -13.664 11.172 3.723 1 95.94 22 VAL B CA 1
ATOM 1758 C C . VAL B 1 22 ? -14.172 10.25 2.615 1 95.94 22 VAL B C 1
ATOM 1760 O O . VAL B 1 22 ? -13.688 10.312 1.48 1 95.94 22 VAL B O 1
ATOM 1763 N N . LEU B 1 23 ? -15.148 9.445 2.922 1 96.94 23 LEU B N 1
ATOM 1764 C CA . LEU B 1 23 ? -15.664 8.469 1.968 1 96.94 23 LEU B CA 1
ATOM 1765 C C . LEU B 1 23 ? -16.391 9.164 0.823 1 96.94 23 LEU B C 1
ATOM 1767 O O . LEU B 1 23 ? -16.422 8.656 -0.3 1 96.94 23 LEU B O 1
ATOM 1771 N N . LYS B 1 24 ? -16.906 10.297 1.08 1 96.31 24 LYS B N 1
ATOM 1772 C CA . LYS B 1 24 ? -17.594 11.078 0.06 1 96.31 24 LYS B CA 1
ATOM 1773 C C . LYS B 1 24 ? -16.641 11.586 -1.005 1 96.31 24 LYS B C 1
ATOM 1775 O O . LYS B 1 24 ? -17.047 11.961 -2.1 1 96.31 24 LYS B O 1
ATOM 1780 N N . GLU B 1 25 ? -15.375 11.625 -0.689 1 94.5 25 GLU B N 1
ATOM 1781 C CA . GLU B 1 25 ? -14.352 12.078 -1.624 1 94.5 25 GLU B CA 1
ATOM 1782 C C . GLU B 1 25 ? -13.945 10.969 -2.586 1 94.5 25 GLU B C 1
ATOM 1784 O O . GLU B 1 25 ? -13.289 11.227 -3.602 1 94.5 25 GLU B O 1
ATOM 1789 N N . LEU B 1 26 ? -14.328 9.727 -2.438 1 94.62 26 LEU B N 1
ATOM 1790 C CA . LEU B 1 26 ? -13.82 8.555 -3.143 1 94.62 26 LEU B CA 1
ATOM 1791 C C . LEU B 1 26 ? -14.219 8.586 -4.613 1 94.62 26 LEU B C 1
ATOM 1793 O O . LEU B 1 26 ? -13.43 8.203 -5.484 1 94.62 26 LEU B O 1
ATOM 1797 N N . PRO B 1 27 ? -15.391 9.109 -4.945 1 92.81 27 PRO B N 1
ATOM 1798 C CA . PRO B 1 27 ? -15.797 9.094 -6.352 1 92.81 27 PRO B CA 1
ATOM 1799 C C . PRO B 1 27 ? -14.828 9.844 -7.254 1 92.81 27 PRO B C 1
ATOM 1801 O O . PRO B 1 27 ? -14.656 9.477 -8.422 1 92.81 27 PRO B O 1
ATOM 1804 N N . SER B 1 28 ? -14.172 10.812 -6.746 1 91.62 28 SER B N 1
ATOM 1805 C CA . SER B 1 28 ? -13.203 11.57 -7.539 1 91.62 28 SER B CA 1
ATOM 1806 C C . SER B 1 28 ? -11.977 10.727 -7.867 1 91.62 28 SER B C 1
ATOM 1808 O O . SER B 1 28 ? -11.242 11.031 -8.805 1 91.62 28 SER B O 1
ATOM 1810 N N . TRP B 1 29 ? -11.844 9.625 -7.188 1 92.69 29 TRP B N 1
ATOM 1811 C CA . TRP B 1 29 ? -10.688 8.758 -7.367 1 92.69 29 TRP B CA 1
ATOM 1812 C C . TRP B 1 29 ? -11.102 7.41 -7.953 1 92.69 29 TRP B C 1
ATOM 1814 O O . TRP B 1 29 ? -10.273 6.512 -8.102 1 92.69 29 TRP B O 1
ATOM 1824 N N . LYS B 1 30 ? -12.258 7.27 -8.32 1 94.38 30 LYS B N 1
ATOM 1825 C CA . LYS B 1 30 ? -12.836 5.992 -8.719 1 94.38 30 LYS B CA 1
ATOM 1826 C C . LYS B 1 30 ? -12.047 5.359 -9.852 1 94.38 30 LYS B C 1
ATOM 1828 O O . LYS B 1 30 ? -11.812 4.148 -9.859 1 94.38 30 LYS B O 1
ATOM 1833 N N . LYS B 1 31 ? -11.602 6.098 -10.773 1 91.69 31 LYS B N 1
ATOM 1834 C CA . LYS B 1 31 ? -10.914 5.602 -11.961 1 91.69 31 LYS B CA 1
ATOM 1835 C C . LYS B 1 31 ? -9.633 4.867 -11.586 1 91.69 31 LYS B C 1
ATOM 1837 O O . LYS B 1 31 ? -9.125 4.055 -12.367 1 91.69 31 LYS B O 1
ATOM 1842 N N . TYR B 1 32 ? -9.109 5.102 -10.398 1 87.75 32 TYR B N 1
ATOM 1843 C CA . TYR B 1 32 ? -7.82 4.551 -10.008 1 87.75 32 TYR B CA 1
ATOM 1844 C C . TYR B 1 32 ? -7.988 3.223 -9.281 1 87.75 32 TYR B C 1
ATOM 1846 O O . TYR B 1 32 ? -7.027 2.465 -9.125 1 87.75 32 TYR B O 1
ATOM 1854 N N . PHE B 1 33 ? -9.297 3.051 -8.852 1 94.06 33 PHE B N 1
ATOM 1855 C CA . PHE B 1 33 ? -9.352 1.864 -8.008 1 94.06 33 PHE B CA 1
ATOM 1856 C C . PHE B 1 33 ? -10.609 1.055 -8.281 1 94.06 33 PHE B C 1
ATOM 1858 O O . PHE B 1 33 ? -10.797 -0.024 -7.715 1 94.06 33 PHE B O 1
ATOM 1865 N N . ASP B 1 34 ? -11.461 1.526 -9.203 1 96.5 34 ASP B N 1
ATOM 1866 C CA . ASP B 1 34 ? -12.688 0.8 -9.547 1 96.5 34 ASP B CA 1
ATOM 1867 C C . ASP B 1 34 ? -13.125 1.103 -10.977 1 96.5 34 ASP B C 1
ATOM 1869 O O . ASP B 1 34 ? -13.805 2.1 -11.227 1 96.5 34 ASP B O 1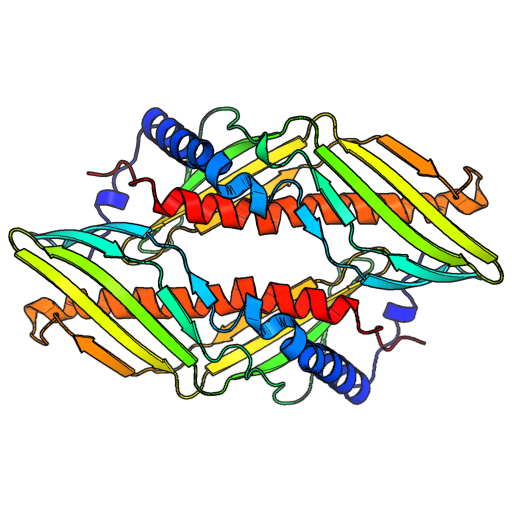
ATOM 1873 N N . PRO B 1 35 ? -12.82 0.211 -12 1 97.31 35 PRO B N 1
ATOM 1874 C CA . PRO B 1 35 ? -12.242 -1.121 -11.805 1 97.31 35 PRO B CA 1
ATOM 1875 C C . PRO B 1 35 ? -10.758 -1.075 -11.453 1 97.31 35 PRO B C 1
ATOM 1877 O O . PRO B 1 35 ? -10.031 -0.209 -11.953 1 97.31 35 PRO B O 1
ATOM 1880 N N . LEU B 1 36 ? -10.359 -1.971 -10.539 1 97 36 LEU B N 1
ATOM 1881 C CA . LEU B 1 36 ? -8.953 -2.152 -10.219 1 97 36 LEU B CA 1
ATOM 1882 C C . LEU B 1 36 ? -8.336 -3.256 -11.07 1 97 36 LEU B C 1
ATOM 1884 O O . LEU B 1 36 ? -8.883 -4.355 -11.164 1 97 36 LEU B O 1
ATOM 1888 N N . THR B 1 37 ? -7.219 -2.979 -11.68 1 94.94 37 THR B N 1
ATOM 1889 C CA . THR B 1 37 ? -6.492 -3.979 -12.453 1 94.94 37 THR B CA 1
ATOM 1890 C C . THR B 1 37 ? -5.289 -4.496 -11.672 1 94.94 37 THR B C 1
ATOM 1892 O O . THR B 1 37 ? -4.406 -3.725 -11.289 1 94.94 37 THR B O 1
ATOM 1895 N N . GLU B 1 38 ? -5.32 -5.746 -11.391 1 93.5 38 GLU B N 1
ATOM 1896 C CA . GLU B 1 38 ? -4.184 -6.406 -10.758 1 93.5 38 GLU B CA 1
ATOM 1897 C C . GLU B 1 38 ? -3.248 -7.016 -11.789 1 93.5 38 GLU B C 1
ATOM 1899 O O . GLU B 1 38 ? -3.701 -7.656 -12.742 1 93.5 38 GLU B O 1
ATOM 1904 N N . PRO B 1 39 ? -1.986 -6.871 -11.602 1 91 39 PRO B N 1
ATOM 1905 C CA . PRO B 1 39 ? -1.022 -7.328 -12.609 1 91 39 PRO B CA 1
ATOM 1906 C C . PRO B 1 39 ? -0.998 -8.844 -12.758 1 91 39 PRO B C 1
ATOM 1908 O O . PRO B 1 39 ? -1.374 -9.57 -11.836 1 91 39 PRO B O 1
ATOM 1911 N N . ALA B 1 40 ? -0.497 -9.227 -13.922 1 93.81 40 ALA B N 1
ATOM 1912 C CA . ALA B 1 40 ? -0.331 -10.641 -14.242 1 93.81 40 ALA B CA 1
ATOM 1913 C C . ALA B 1 40 ? 0.756 -11.273 -13.375 1 93.81 40 ALA B C 1
ATOM 1915 O O . ALA B 1 40 ? 1.658 -10.586 -12.898 1 93.81 40 ALA B O 1
ATOM 1916 N N . PHE B 1 41 ? 0.623 -12.555 -13.133 1 92.31 41 PHE B N 1
ATOM 1917 C CA . PHE B 1 41 ? 1.648 -13.328 -12.445 1 92.31 41 PHE B CA 1
ATOM 1918 C C . PHE B 1 41 ? 1.561 -14.797 -12.812 1 92.31 41 PHE B C 1
ATOM 1920 O O . PHE B 1 41 ? 0.582 -15.234 -13.422 1 92.31 41 PHE B O 1
ATOM 1927 N N . SER B 1 42 ? 2.602 -15.508 -12.531 1 90 42 SER B N 1
ATOM 1928 C CA . SER B 1 42 ? 2.633 -16.938 -12.836 1 90 42 SER B CA 1
ATOM 1929 C C . SER B 1 42 ? 3.377 -17.719 -11.75 1 90 42 SER B C 1
ATOM 1931 O O . SER B 1 42 ? 4.176 -17.141 -11.008 1 90 42 SER B O 1
ATOM 1933 N N . PHE B 1 43 ? 2.984 -18.984 -11.68 1 85.94 43 PHE B N 1
ATOM 1934 C CA . PHE B 1 43 ? 3.682 -19.859 -10.742 1 85.94 43 PHE B CA 1
ATOM 1935 C C . PHE B 1 43 ? 3.613 -21.312 -11.211 1 85.94 43 PHE B C 1
ATOM 1937 O O . PHE B 1 43 ? 2.773 -21.656 -12.039 1 85.94 43 PHE B O 1
ATOM 1944 N N . ARG B 1 44 ? 4.504 -22.109 -10.664 1 84.25 44 ARG B N 1
ATOM 1945 C CA . ARG B 1 44 ? 4.484 -23.547 -10.812 1 84.25 44 ARG B CA 1
ATOM 1946 C C . ARG B 1 44 ? 4.016 -24.234 -9.531 1 84.25 44 ARG B C 1
ATOM 1948 O O . ARG B 1 44 ? 4.199 -23.688 -8.438 1 84.25 44 ARG B O 1
ATOM 1955 N N . PHE B 1 45 ? 3.258 -25.344 -9.766 1 80.88 45 PHE B N 1
ATOM 1956 C CA . PHE B 1 45 ? 2.818 -26.078 -8.586 1 80.88 45 PHE B CA 1
ATOM 1957 C C . PHE B 1 45 ? 2.957 -27.578 -8.805 1 80.88 45 PHE B C 1
ATOM 1959 O O . PHE B 1 45 ? 3.057 -28.047 -9.945 1 80.88 45 PHE B O 1
ATOM 1966 N N . LYS B 1 46 ? 3.074 -28.281 -7.605 1 77.44 46 LYS B N 1
ATOM 1967 C CA . LYS B 1 46 ? 3.113 -29.734 -7.629 1 77.44 46 LYS B CA 1
ATOM 1968 C C . LYS B 1 46 ? 1.868 -30.328 -6.977 1 77.44 46 LYS B C 1
ATOM 1970 O O . LYS B 1 46 ? 1.473 -29.922 -5.887 1 77.44 46 LYS B O 1
ATOM 1975 N N . ASP B 1 47 ? 1.181 -31.078 -7.75 1 72.12 47 ASP B N 1
ATOM 1976 C CA . ASP B 1 47 ? 0.06 -31.891 -7.289 1 72.12 47 ASP B CA 1
ATOM 1977 C C . ASP B 1 47 ? 0.363 -33.375 -7.441 1 72.12 47 ASP B C 1
ATOM 1979 O O . ASP B 1 47 ? -0.046 -34 -8.422 1 72.12 47 ASP B O 1
ATOM 1983 N N . HIS B 1 48 ? 1.128 -33.875 -6.461 1 72.56 48 HIS B N 1
ATOM 1984 C CA . HIS B 1 48 ? 1.678 -35.219 -6.625 1 72.56 48 HIS B CA 1
ATOM 1985 C C . HIS B 1 48 ? 0.611 -36.188 -7.109 1 72.56 48 HIS B C 1
ATOM 1987 O O . HIS B 1 48 ? -0.457 -36.312 -6.504 1 72.56 48 HIS B O 1
ATOM 1993 N N . PRO B 1 49 ? 0.911 -36.75 -8.055 1 76.94 49 PRO B N 1
ATOM 1994 C CA . PRO B 1 49 ? 2.164 -36.844 -8.812 1 76.94 49 PRO B CA 1
ATOM 1995 C C . PRO B 1 49 ? 2.232 -35.844 -9.961 1 76.94 49 PRO B C 1
ATOM 1997 O O . PRO B 1 49 ? 3.135 -35.938 -10.805 1 76.94 49 PRO B O 1
ATOM 2000 N N . HIS B 1 50 ? 1.362 -35.062 -10.078 1 78.19 50 HIS B N 1
ATOM 2001 C CA . HIS B 1 50 ? 1.258 -34.188 -11.227 1 78.19 50 HIS B CA 1
ATOM 2002 C C . HIS B 1 50 ? 1.984 -32.875 -10.969 1 78.19 50 HIS B C 1
ATOM 2004 O O . HIS B 1 50 ? 2.311 -32.562 -9.82 1 78.19 50 HIS B O 1
ATOM 2010 N N . TYR B 1 51 ? 2.348 -32.219 -12.156 1 82.56 51 TYR B N 1
ATOM 2011 C CA . TYR B 1 51 ? 2.93 -30.891 -12.156 1 82.56 51 TYR B CA 1
ATOM 2012 C C . TYR B 1 51 ? 2.094 -29.938 -12.992 1 82.56 51 TYR B C 1
ATOM 2014 O O . TYR B 1 51 ? 1.414 -30.344 -13.93 1 82.56 51 TYR B O 1
ATOM 2022 N N . GLY B 1 52 ? 2.084 -28.719 -12.492 1 85.5 52 GLY B N 1
ATOM 2023 C CA . GLY B 1 52 ? 1.319 -27.719 -13.227 1 85.5 52 GLY B CA 1
ATOM 2024 C C . GLY B 1 52 ? 1.967 -26.344 -13.234 1 85.5 52 GLY B C 1
ATOM 2025 O O . GLY B 1 52 ? 2.881 -26.094 -12.445 1 85.5 52 GLY B O 1
ATOM 2026 N N . HIS B 1 53 ? 1.586 -25.578 -14.219 1 88.62 53 HIS B N 1
ATOM 2027 C CA . HIS B 1 53 ? 1.967 -24.172 -14.398 1 88.62 53 HIS B CA 1
ATOM 2028 C C . HIS B 1 53 ? 0.758 -23.312 -14.75 1 88.62 53 HIS B C 1
ATOM 2030 O O . HIS B 1 53 ? -0.038 -23.688 -15.617 1 88.62 53 HIS B O 1
ATOM 2036 N N . VAL B 1 54 ? 0.627 -22.266 -13.992 1 91.94 54 VAL B N 1
ATOM 2037 C CA . VAL B 1 54 ? -0.49 -21.375 -14.273 1 91.94 54 VAL B CA 1
ATOM 2038 C C . VAL B 1 54 ? 0.035 -19.969 -14.555 1 91.94 54 VAL B C 1
ATOM 2040 O O . VAL B 1 54 ? 0.867 -19.453 -13.805 1 91.94 54 VAL B O 1
ATOM 2043 N N . LYS B 1 55 ? -0.432 -19.344 -15.617 1 93.94 55 LYS B N 1
ATOM 2044 C CA . LYS B 1 55 ? -0.115 -17.969 -15.992 1 93.94 55 LYS B CA 1
ATOM 2045 C C . LYS B 1 55 ? -1.372 -17.109 -16.031 1 93.94 55 LYS B C 1
ATOM 2047 O O . LYS B 1 55 ? -2.162 -17.188 -16.969 1 93.94 55 LYS B O 1
ATOM 2052 N N . PHE B 1 56 ? -1.434 -16.234 -15.055 1 96.44 56 PHE B N 1
ATOM 2053 C CA . PHE B 1 56 ? -2.59 -15.352 -14.984 1 96.44 56 PHE B CA 1
ATOM 2054 C C . PHE B 1 56 ? -2.363 -14.102 -15.828 1 96.44 56 PHE B C 1
ATOM 2056 O O . PHE B 1 56 ? -1.276 -13.516 -15.797 1 96.44 56 PHE B O 1
ATOM 2063 N N . GLU B 1 57 ? -3.369 -13.688 -16.562 1 97 57 GLU B N 1
ATOM 2064 C CA . GLU B 1 57 ? -3.447 -12.352 -17.141 1 97 57 GLU B CA 1
ATOM 2065 C C . GLU B 1 57 ? -3.848 -11.32 -16.094 1 97 57 GLU B C 1
ATOM 2067 O O . GLU B 1 57 ? -4.219 -11.68 -14.977 1 97 57 GLU B O 1
ATOM 2072 N N . PRO B 1 58 ? -3.666 -10.062 -16.453 1 96.31 58 PRO B N 1
ATOM 2073 C CA . PRO B 1 58 ? -4.168 -9.078 -15.492 1 96.31 58 PRO B CA 1
ATOM 2074 C C . PRO B 1 58 ? -5.625 -9.32 -15.109 1 96.31 58 PRO B C 1
ATOM 2076 O O . PRO B 1 58 ? -6.445 -9.656 -15.961 1 96.31 58 PRO B O 1
ATOM 2079 N N . SER B 1 59 ? -5.887 -9.273 -13.836 1 97.5 59 SER B N 1
ATOM 2080 C CA . SER B 1 59 ? -7.219 -9.516 -13.289 1 97.5 59 SER B CA 1
ATOM 2081 C C . SER B 1 59 ? -7.914 -8.211 -12.93 1 97.5 59 SER B C 1
ATOM 2083 O O . SER B 1 59 ? -7.262 -7.18 -12.758 1 97.5 59 SER B O 1
ATOM 2085 N N . THR B 1 60 ? -9.234 -8.297 -12.844 1 97.94 60 THR B N 1
ATOM 2086 C CA . THR B 1 60 ? -9.984 -7.086 -12.523 1 97.94 60 THR B CA 1
ATOM 2087 C C . THR B 1 60 ? -10.844 -7.297 -11.281 1 97.94 60 THR B C 1
ATOM 2089 O O . THR B 1 60 ? -11.438 -8.359 -11.109 1 97.94 60 THR B O 1
ATOM 2092 N N . VAL B 1 61 ? -10.852 -6.355 -10.453 1 97.88 61 VAL B N 1
ATOM 2093 C CA . VAL B 1 61 ? -11.727 -6.273 -9.289 1 97.88 61 VAL B CA 1
ATOM 2094 C C . VAL B 1 61 ? -12.648 -5.062 -9.43 1 97.88 61 VAL B C 1
ATOM 2096 O O . VAL B 1 61 ? -12.188 -3.951 -9.695 1 97.88 61 VAL B O 1
ATOM 2099 N N . THR B 1 62 ? -13.961 -5.25 -9.273 1 98 62 THR B N 1
ATOM 2100 C CA . THR B 1 62 ? -14.93 -4.168 -9.359 1 98 62 THR B CA 1
ATOM 2101 C C . THR B 1 62 ? -15.797 -4.121 -8.102 1 98 62 THR B C 1
ATOM 2103 O O . THR B 1 62 ? -15.898 -5.109 -7.371 1 98 62 THR B O 1
ATOM 2106 N N . GLY B 1 63 ? -16.328 -2.988 -7.824 1 97.31 63 GLY B N 1
ATOM 2107 C CA . GLY B 1 63 ? -17.281 -2.854 -6.73 1 97.31 63 GLY B CA 1
ATOM 2108 C C . GLY B 1 63 ? -16.688 -2.232 -5.488 1 97.31 63 GLY B C 1
ATOM 2109 O O . GLY B 1 63 ? -17.391 -1.979 -4.508 1 97.31 63 GLY B O 1
ATOM 2110 N N . LEU B 1 64 ? -15.406 -1.899 -5.508 1 96.81 64 LEU B N 1
ATOM 2111 C CA . LEU B 1 64 ? -14.719 -1.385 -4.332 1 96.81 64 LEU B CA 1
ATOM 2112 C C . LEU B 1 64 ? -15.211 0.014 -3.979 1 96.81 64 LEU B C 1
ATOM 2114 O O . LEU B 1 64 ? -15.148 0.425 -2.818 1 96.81 64 LEU B O 1
ATOM 2118 N N . SER B 1 65 ? -15.703 0.761 -4.918 1 96.06 65 SER B N 1
ATOM 2119 C CA . SER B 1 65 ? -16.141 2.141 -4.719 1 96.06 65 SER B CA 1
ATOM 2120 C C . SER B 1 65 ? -17.469 2.199 -3.973 1 96.06 65 SER B C 1
ATOM 2122 O O . SER B 1 65 ? -17.922 3.277 -3.576 1 96.06 65 SER B O 1
ATOM 2124 N N . THR B 1 66 ? -18.078 1.1 -3.723 1 95.88 66 THR B N 1
ATOM 2125 C CA . THR B 1 66 ? -19.375 1.068 -3.053 1 95.88 66 THR B CA 1
ATOM 2126 C C . THR B 1 66 ? -19.203 1.065 -1.537 1 95.88 66 THR B C 1
ATOM 2128 O O . THR B 1 66 ? -20.172 0.943 -0.794 1 95.88 66 THR B O 1
ATOM 2131 N N . VAL B 1 67 ? -18.047 1.223 -1.058 1 97 67 VAL B N 1
ATOM 2132 C CA . VAL B 1 67 ? -17.734 1.167 0.367 1 97 67 VAL B CA 1
ATOM 2133 C C . VAL B 1 67 ? -18.516 2.24 1.112 1 97 67 VAL B C 1
ATOM 2135 O O . VAL B 1 67 ? -18.656 3.369 0.632 1 97 67 VAL B O 1
ATOM 2138 N N . GLN B 1 68 ? -19.078 1.818 2.256 1 96.56 68 GLN B N 1
ATOM 2139 C CA . GLN B 1 68 ? -19.812 2.723 3.143 1 96.56 68 GLN B CA 1
ATOM 2140 C C . GLN B 1 68 ? -19.547 2.381 4.609 1 96.56 68 GLN B C 1
ATOM 2142 O O . GLN B 1 68 ? -19.281 1.224 4.945 1 96.56 68 GLN B O 1
ATOM 2147 N N . ARG B 1 69 ? -19.562 3.395 5.383 1 97.19 69 ARG B N 1
ATOM 2148 C CA . ARG B 1 69 ? -19.438 3.176 6.824 1 97.19 69 ARG B CA 1
ATOM 2149 C C . ARG B 1 69 ? -20.625 2.361 7.355 1 97.19 69 ARG B C 1
ATOM 2151 O O . ARG B 1 69 ? -21.75 2.547 6.922 1 97.19 69 ARG B O 1
ATOM 2158 N N . SER B 1 70 ? -20.281 1.496 8.219 1 94.94 70 SER B N 1
ATOM 2159 C CA . SER B 1 70 ? -21.312 0.736 8.922 1 94.94 70 SER B CA 1
ATOM 2160 C C . SER B 1 70 ? -21.141 0.856 10.438 1 94.94 70 SER B C 1
ATOM 2162 O O . SER B 1 70 ? -20.047 0.619 10.969 1 94.94 70 SER B O 1
ATOM 2164 N N . GLY B 1 71 ? -22.219 1.325 11.102 1 93 71 GLY B N 1
ATOM 2165 C CA . GLY B 1 71 ? -22.172 1.492 12.547 1 93 71 GLY B CA 1
ATOM 2166 C C . GLY B 1 71 ? -21.391 2.723 12.977 1 93 71 GLY B C 1
ATOM 2167 O O . GLY B 1 71 ? -21.109 3.605 12.164 1 93 71 GLY B O 1
ATOM 2168 N N . ASP B 1 72 ? -21.062 2.791 14.312 1 93.56 72 ASP B N 1
ATOM 2169 C CA . ASP B 1 72 ? -20.375 3.943 14.883 1 93.56 72 ASP B CA 1
ATOM 2170 C C . ASP B 1 72 ? -18.859 3.74 14.852 1 93.56 72 ASP B C 1
ATOM 2172 O O . ASP B 1 72 ? -18.375 2.613 14.984 1 93.56 72 ASP B O 1
ATOM 2176 N N . CYS B 1 73 ? -18.25 4.859 14.695 1 94.12 73 CYS B N 1
ATOM 2177 C CA . CYS B 1 73 ? -16.797 4.859 14.75 1 94.12 73 CYS B CA 1
ATOM 2178 C C . CYS B 1 73 ? -16.297 5.035 16.188 1 94.12 73 CYS B C 1
ATOM 2180 O O . CYS B 1 73 ? -17.062 5.453 17.062 1 94.12 73 CYS B O 1
ATOM 2182 N N . GLY B 1 74 ? -15.078 4.602 16.406 1 87.62 74 GLY B N 1
ATOM 2183 C CA . GLY B 1 74 ? -14.422 4.812 17.688 1 87.62 74 GLY B CA 1
ATOM 2184 C C . GLY B 1 74 ? -13.047 5.438 17.562 1 87.62 74 GLY B C 1
ATOM 2185 O O . GLY B 1 74 ? -12.414 5.359 16.516 1 87.62 74 GLY B O 1
ATOM 2186 N N . ASP B 1 75 ? -12.688 6.184 18.547 1 78.38 75 ASP B N 1
ATOM 2187 C CA . ASP B 1 75 ? -11.352 6.758 18.625 1 78.38 75 ASP B CA 1
ATOM 2188 C C . ASP B 1 75 ? -10.398 5.832 19.391 1 78.38 75 ASP B C 1
ATOM 2190 O O . ASP B 1 75 ? -10.789 5.195 20.359 1 78.38 75 ASP B O 1
ATOM 2194 N N . TYR B 1 76 ? -9.375 5.582 18.688 1 64.38 76 TYR B N 1
ATOM 2195 C CA . TYR B 1 76 ? -8.367 4.789 19.375 1 64.38 76 TYR B CA 1
ATOM 2196 C C . TYR B 1 76 ? -7.117 5.617 19.641 1 64.38 76 TYR B C 1
ATOM 2198 O O . TYR B 1 76 ? -6.668 6.379 18.781 1 64.38 76 TYR B O 1
ATOM 2206 N N . THR B 1 77 ? -6.934 6.125 20.859 1 57.47 77 THR B N 1
ATOM 2207 C CA . THR B 1 77 ? -5.699 6.824 21.219 1 57.47 77 THR B CA 1
ATOM 2208 C C . THR B 1 77 ? -4.508 5.871 21.156 1 57.47 77 THR B C 1
ATOM 2210 O O . THR B 1 77 ? -4.496 4.848 21.844 1 57.47 77 THR B O 1
ATOM 2213 N N . ARG B 1 78 ? -4.129 5.516 20.047 1 51.34 78 ARG B N 1
ATOM 2214 C CA . ARG B 1 78 ? -2.883 4.766 20.172 1 51.34 78 ARG B CA 1
ATOM 2215 C C . ARG B 1 78 ? -1.753 5.664 20.656 1 51.34 78 ARG B C 1
ATOM 2217 O O . ARG B 1 78 ? -1.751 6.871 20.406 1 51.34 78 ARG B O 1
ATOM 2224 N N . PHE B 1 79 ? -1.072 5.188 21.672 1 45.62 79 PHE B N 1
ATOM 2225 C CA . PHE B 1 79 ? 0.039 5.844 22.344 1 45.62 79 PHE B CA 1
ATOM 2226 C C . PHE B 1 79 ? 1.063 6.355 21.344 1 45.62 79 PHE B C 1
ATOM 2228 O O . PHE B 1 79 ? 2.223 6.586 21.688 1 45.62 79 PHE B O 1
ATOM 2235 N N . PHE B 1 80 ? 0.819 6.254 20.125 1 48.69 80 PHE B N 1
ATOM 2236 C CA . PHE B 1 80 ? 1.938 6.844 19.391 1 48.69 80 PHE B CA 1
ATOM 2237 C C . PHE B 1 80 ? 1.862 8.367 19.422 1 48.69 80 PHE B C 1
ATOM 2239 O O . PHE B 1 80 ? 0.805 8.945 19.172 1 48.69 80 PHE B O 1
ATOM 2246 N N . PRO B 1 81 ? 2.826 8.938 19.984 1 56.12 81 PRO B N 1
ATOM 2247 C CA . PRO B 1 81 ? 2.93 10.391 20.094 1 56.12 81 PRO B CA 1
ATOM 2248 C C . PRO B 1 81 ? 2.637 11.102 18.766 1 56.12 81 PRO B C 1
ATOM 2250 O O . PRO B 1 81 ? 3.096 10.664 17.703 1 56.12 81 PRO B O 1
ATOM 2253 N N . LYS B 1 82 ? 1.521 11.789 18.578 1 68.44 82 LYS B N 1
ATOM 2254 C CA . LYS B 1 82 ? 1.318 12.906 17.656 1 68.44 82 LYS B CA 1
ATOM 2255 C C . LYS B 1 82 ? 0.346 12.531 16.531 1 68.44 82 LYS B C 1
ATOM 2257 O O . LYS B 1 82 ? 0.375 13.117 15.453 1 68.44 82 LYS B O 1
ATOM 2262 N N . ARG B 1 83 ? -0.263 11.148 16.672 1 77.94 83 ARG B N 1
ATOM 2263 C CA . ARG B 1 83 ? -1.335 10.859 15.727 1 77.94 83 ARG B CA 1
ATOM 2264 C C . ARG B 1 83 ? -2.619 10.469 16.453 1 77.94 83 ARG B C 1
ATOM 2266 O O . ARG B 1 83 ? -2.572 9.93 17.562 1 77.94 83 ARG B O 1
ATOM 2273 N N . VAL B 1 84 ? -3.691 10.781 15.875 1 82.06 84 VAL B N 1
ATOM 2274 C CA . VAL B 1 84 ? -4.996 10.305 16.312 1 82.06 84 VAL B CA 1
ATOM 2275 C C . VAL B 1 84 ? -5.535 9.281 15.32 1 82.06 84 VAL B C 1
ATOM 2277 O O . VAL B 1 84 ? -5.281 9.383 14.117 1 82.06 84 VAL B O 1
ATOM 2280 N N . TYR B 1 85 ? -6.289 8.312 15.922 1 86.88 85 TYR B N 1
ATOM 2281 C CA . TYR B 1 85 ? -6.793 7.211 15.102 1 86.88 85 TYR B CA 1
ATOM 2282 C C . TYR B 1 85 ? -8.312 7.102 15.211 1 86.88 85 TYR B C 1
ATOM 2284 O O . TYR B 1 85 ? -8.867 7.223 16.312 1 86.88 85 TYR B O 1
ATOM 2292 N N . VAL B 1 86 ? -8.898 6.93 14.109 1 90.69 86 VAL B N 1
ATOM 2293 C CA . VAL B 1 86 ? -10.328 6.613 14.07 1 90.69 86 VAL B CA 1
ATOM 2294 C C . VAL B 1 86 ? -10.539 5.277 13.359 1 90.69 86 VAL B C 1
ATOM 2296 O O . VAL B 1 86 ? -9.945 5.023 12.305 1 90.69 86 VAL B O 1
ATOM 2299 N N . GLY B 1 87 ? -11.359 4.422 13.984 1 93.5 87 GLY B N 1
ATOM 2300 C CA . GLY B 1 87 ? -11.719 3.133 13.414 1 93.5 87 GLY B CA 1
ATOM 2301 C C . GLY B 1 87 ? -13.211 2.953 13.234 1 93.5 87 GLY B C 1
ATOM 2302 O O . GLY B 1 87 ? -14 3.334 14.102 1 93.5 87 GLY B O 1
ATOM 2303 N N . CYS B 1 88 ? -13.57 2.424 12.078 1 96.19 88 CYS B N 1
ATOM 2304 C CA . CYS B 1 88 ? -14.969 2.186 11.758 1 96.19 88 CYS B CA 1
ATOM 2305 C C . CYS B 1 88 ? -15.148 0.865 11.016 1 96.19 88 CYS B C 1
ATOM 2307 O O . CYS B 1 88 ? -14.219 0.391 10.359 1 96.19 88 CYS B O 1
ATOM 2309 N N . ASN B 1 89 ? -16.344 0.369 11.141 1 96.94 89 ASN B N 1
ATOM 2310 C CA . ASN B 1 89 ? -16.75 -0.724 10.266 1 96.94 89 ASN B CA 1
ATOM 2311 C C . ASN B 1 89 ? -17.234 -0.208 8.914 1 96.94 89 ASN B C 1
ATOM 2313 O O . ASN B 1 89 ? -17.797 0.879 8.828 1 96.94 89 ASN B O 1
ATOM 2317 N N . VAL B 1 90 ? -16.938 -1.037 7.93 1 97.62 90 VAL B N 1
ATOM 2318 C CA . VAL B 1 90 ? -17.391 -0.656 6.598 1 97.62 90 VAL B CA 1
ATOM 2319 C C . VAL B 1 90 ? -18.047 -1.857 5.91 1 97.62 90 VAL B C 1
ATOM 2321 O O . VAL B 1 90 ? -17.797 -3.004 6.289 1 97.62 90 VAL B O 1
ATOM 2324 N N . THR B 1 91 ? -18.875 -1.573 4.902 1 97.06 91 THR B N 1
ATOM 2325 C CA . THR B 1 91 ? -19.5 -2.566 4.043 1 97.06 91 THR B CA 1
ATOM 2326 C C . THR B 1 91 ? -19.344 -2.191 2.572 1 97.06 91 THR B C 1
ATOM 2328 O O . THR B 1 91 ? -19.156 -1.021 2.24 1 97.06 91 THR B O 1
ATOM 2331 N N . PHE B 1 92 ? -19.312 -3.18 1.82 1 96.19 92 PHE B N 1
ATOM 2332 C CA . PHE B 1 92 ? -19.266 -3.033 0.37 1 96.19 92 PHE B CA 1
ATOM 2333 C C . PHE B 1 92 ? -20.531 -3.611 -0.267 1 96.19 92 PHE B C 1
ATOM 2335 O O . PHE B 1 92 ? -21.109 -4.566 0.251 1 96.19 92 PHE B O 1
ATOM 2342 N N . GLY B 1 93 ? -20.906 -2.951 -1.399 1 93.25 93 GLY B N 1
ATOM 2343 C CA . GLY B 1 93 ? -21.891 -3.633 -2.223 1 93.25 93 GLY B CA 1
ATOM 2344 C C . GLY B 1 93 ? -21.359 -4.879 -2.893 1 93.25 93 GLY B C 1
ATOM 2345 O O . GLY B 1 93 ? -20.531 -5.59 -2.32 1 93.25 93 GLY B O 1
ATOM 2346 N N . GLU B 1 94 ? -21.844 -5.148 -4.078 1 96.81 94 GLU B N 1
ATOM 2347 C CA . GLU B 1 94 ? -21.391 -6.309 -4.832 1 96.81 94 GLU B CA 1
ATOM 2348 C C . GLU B 1 94 ? -19.969 -6.09 -5.375 1 96.81 94 GLU B C 1
ATOM 2350 O O . GLU B 1 94 ? -19.719 -5.102 -6.066 1 96.81 94 GLU B O 1
ATOM 2355 N N . VAL B 1 95 ? -19.094 -7.02 -4.961 1 97.94 95 VAL B N 1
ATOM 2356 C CA . VAL B 1 95 ? -17.734 -7.004 -5.477 1 97.94 95 VAL B CA 1
ATOM 2357 C C . VAL B 1 95 ? -17.516 -8.188 -6.414 1 97.94 95 VAL B C 1
ATOM 2359 O O . VAL B 1 95 ? -17.938 -9.305 -6.113 1 97.94 95 VAL B O 1
ATOM 2362 N N . LYS B 1 96 ? -16.891 -7.891 -7.535 1 98.5 96 LYS B N 1
ATOM 2363 C CA . LYS B 1 96 ? -16.609 -8.945 -8.508 1 98.5 96 LYS B CA 1
ATOM 2364 C C . LYS B 1 96 ? -15.125 -9.039 -8.812 1 98.5 96 LYS B C 1
ATOM 2366 O O . LYS B 1 96 ? -14.438 -8.016 -8.898 1 98.5 96 LYS B O 1
ATOM 2371 N N . VAL B 1 97 ? -14.656 -10.25 -8.961 1 98.5 97 VAL B N 1
ATOM 2372 C CA . VAL B 1 97 ? -13.289 -10.531 -9.367 1 98.5 97 VAL B CA 1
ATOM 2373 C C . VAL B 1 97 ? -13.289 -11.383 -10.633 1 98.5 97 VAL B C 1
ATOM 2375 O O . VAL B 1 97 ? -13.93 -12.438 -10.68 1 98.5 97 VAL B O 1
ATOM 2378 N N . HIS B 1 98 ? -12.648 -10.875 -11.641 1 98.69 98 HIS B N 1
ATOM 2379 C CA . HIS B 1 98 ? -12.523 -11.602 -12.898 1 98.69 98 HIS B CA 1
ATOM 2380 C C . HIS B 1 98 ? -11.07 -12 -13.156 1 98.69 98 HIS B C 1
ATOM 2382 O O . HIS B 1 98 ? -10.18 -11.156 -13.141 1 98.69 98 HIS B O 1
ATOM 2388 N N . VAL B 1 99 ? -10.852 -13.352 -13.383 1 98.12 99 VAL B N 1
ATOM 2389 C CA . VAL B 1 99 ? -9.508 -13.828 -13.68 1 98.12 99 VAL B CA 1
ATOM 2390 C C . VAL B 1 99 ? -9.516 -14.633 -14.977 1 98.12 99 VAL B C 1
ATOM 2392 O O . VAL B 1 99 ? -10.508 -15.305 -15.289 1 98.12 99 VAL B O 1
ATOM 2395 N N . LYS B 1 100 ? -8.461 -14.5 -15.695 1 98.38 100 LYS B N 1
ATOM 2396 C CA . LYS B 1 100 ? -8.164 -15.297 -16.891 1 98.38 100 LYS B CA 1
ATOM 2397 C C . LYS B 1 100 ? -6.738 -15.844 -16.828 1 98.38 100 LYS B C 1
ATOM 2399 O O . LYS B 1 100 ? -5.812 -15.133 -16.438 1 98.38 100 LYS B O 1
ATOM 2404 N N . SER B 1 101 ? -6.598 -17.172 -17.172 1 97.12 101 SER B N 1
ATOM 2405 C CA . SER B 1 101 ? -5.27 -17.75 -17.062 1 97.12 101 SER B CA 1
ATOM 2406 C C . SER B 1 101 ? -5.074 -18.859 -18.094 1 97.12 101 SER B C 1
ATOM 2408 O O . SER B 1 101 ? -6.047 -19.391 -18.641 1 97.12 101 SER B O 1
ATOM 2410 N N . GLN B 1 102 ? -3.816 -19.141 -18.438 1 97 102 GLN B N 1
ATOM 2411 C CA . GLN B 1 102 ? -3.391 -20.344 -19.125 1 97 102 GLN B CA 1
ATOM 2412 C C . GLN B 1 102 ? -2.902 -21.406 -18.141 1 97 102 GLN B C 1
ATOM 2414 O O . GLN B 1 102 ? -1.936 -21.172 -17.406 1 97 102 GLN B O 1
ATOM 2419 N N . LEU B 1 103 ? -3.621 -22.531 -18.094 1 93.88 103 LEU B N 1
ATOM 2420 C CA . LEU B 1 103 ? -3.305 -23.609 -17.172 1 93.88 103 LEU B CA 1
ATOM 2421 C C . LEU B 1 103 ? -2.691 -24.797 -17.906 1 93.88 103 LEU B C 1
ATOM 2423 O O . LEU B 1 103 ? -3.305 -25.359 -18.828 1 93.88 103 LEU B O 1
ATOM 2427 N N . LYS B 1 104 ? -1.471 -25.109 -17.562 1 91.31 104 LYS B N 1
ATOM 2428 C CA . LYS B 1 104 ? -0.82 -26.328 -18.016 1 91.31 104 LYS B CA 1
ATOM 2429 C C . LYS B 1 104 ? -0.76 -27.359 -16.891 1 91.31 104 LYS B C 1
ATOM 2431 O O . LYS B 1 104 ? -0.174 -27.109 -15.828 1 91.31 104 LYS B O 1
ATOM 2436 N N . TYR B 1 105 ? -1.418 -28.422 -17.109 1 86.75 105 TYR B N 1
ATOM 2437 C CA . TYR B 1 105 ? -1.468 -29.516 -16.141 1 86.75 105 TYR B CA 1
ATOM 2438 C C . TYR B 1 105 ? -1.025 -30.828 -16.797 1 86.75 105 TYR B C 1
ATOM 2440 O O . TYR B 1 105 ? -1.728 -31.375 -17.656 1 86.75 105 TYR B O 1
ATOM 2448 N N . ASP B 1 106 ? 0.168 -31.203 -16.406 1 83.69 106 ASP B N 1
ATOM 2449 C CA . ASP B 1 106 ? 0.816 -32.312 -17.094 1 83.69 106 ASP B CA 1
ATOM 2450 C C . ASP B 1 106 ? 0.883 -32.062 -18.594 1 83.69 106 ASP B C 1
ATOM 2452 O O . ASP B 1 106 ? 1.563 -31.141 -19.047 1 83.69 106 ASP B O 1
ATOM 2456 N N . ARG B 1 107 ? 0.188 -32.844 -19.422 1 85.81 107 ARG B N 1
ATOM 2457 C CA . ARG B 1 107 ? 0.303 -32.75 -20.875 1 85.81 107 ARG B CA 1
ATOM 2458 C C . ARG B 1 107 ? -0.842 -31.906 -21.453 1 85.81 107 ARG B C 1
ATOM 2460 O O . ARG B 1 107 ? -0.88 -31.641 -22.656 1 85.81 107 ARG B O 1
ATOM 2467 N N . ASN B 1 108 ? -1.687 -31.406 -20.609 1 87.12 108 ASN B N 1
ATOM 2468 C CA . ASN B 1 108 ? -2.867 -30.688 -21.078 1 87.12 108 ASN B CA 1
ATOM 2469 C C . ASN B 1 108 ? -2.734 -29.188 -20.828 1 87.12 108 ASN B C 1
ATOM 2471 O O . ASN B 1 108 ? -2.201 -28.766 -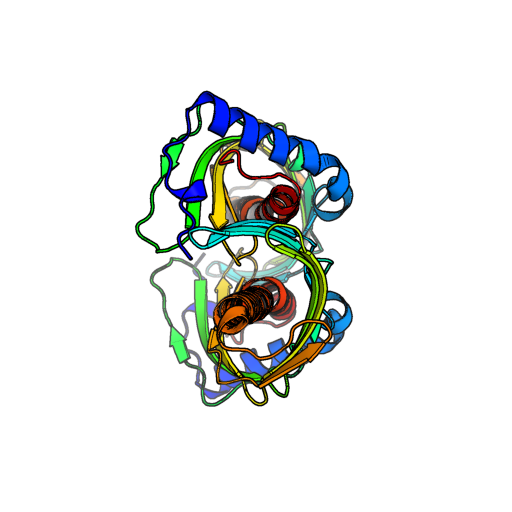19.797 1 87.12 108 ASN B O 1
ATOM 2475 N N . THR B 1 109 ? -3.113 -28.422 -21.8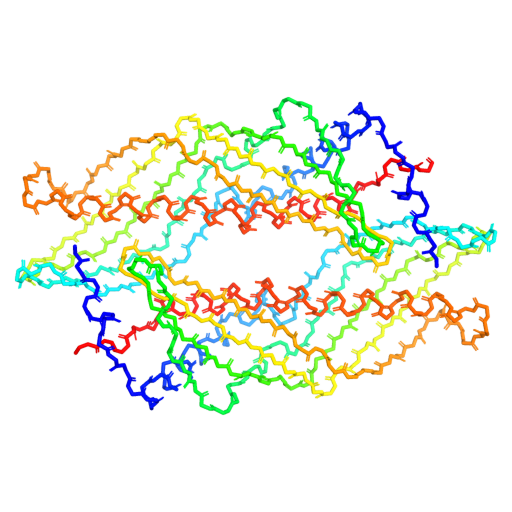75 1 92.38 109 THR B N 1
ATOM 2476 C CA . THR B 1 109 ? -3.176 -26.969 -21.75 1 92.38 109 THR B CA 1
ATOM 2477 C C . THR B 1 109 ? -4.59 -26.469 -22.031 1 92.38 109 THR B C 1
ATOM 2479 O O . THR B 1 109 ? -5.238 -26.906 -22.984 1 92.38 109 THR B O 1
ATOM 2482 N N . THR B 1 110 ? -5.09 -25.609 -21.125 1 93.94 110 THR B N 1
ATOM 2483 C CA . THR B 1 110 ? -6.418 -25.047 -21.297 1 93.94 110 THR B CA 1
ATOM 2484 C C . THR B 1 110 ? -6.445 -23.578 -20.844 1 93.94 110 THR B C 1
ATOM 2486 O O . THR B 1 110 ? -5.656 -23.188 -19.984 1 93.94 110 THR B O 1
ATOM 2489 N N . THR B 1 111 ? -7.32 -22.812 -21.469 1 97.06 111 THR B N 1
ATOM 2490 C CA . THR B 1 111 ? -7.617 -21.453 -21 1 97.06 111 THR B CA 1
ATOM 2491 C C . THR B 1 111 ? -8.773 -21.469 -20 1 97.06 111 THR B C 1
ATOM 2493 O O . THR B 1 111 ? -9.844 -22.016 -20.297 1 97.06 111 THR B O 1
ATOM 2496 N N . VAL B 1 112 ? -8.492 -20.922 -18.828 1 97.44 112 VAL B N 1
ATOM 2497 C CA . VAL B 1 112 ? -9.516 -20.906 -17.781 1 97.44 112 VAL B CA 1
ATOM 2498 C C . VAL B 1 112 ? -9.953 -19.453 -17.531 1 97.44 112 VAL B C 1
ATOM 2500 O O . VAL B 1 112 ? -9.117 -18.562 -17.391 1 97.44 112 VAL B O 1
ATOM 2503 N N . GLU B 1 113 ? -11.25 -19.203 -17.5 1 98 113 GLU B N 1
ATOM 2504 C CA . GLU B 1 113 ? -11.844 -17.938 -17.078 1 98 113 GLU B CA 1
ATOM 2505 C C . GLU B 1 113 ? -12.781 -18.141 -15.898 1 98 113 GLU B C 1
ATOM 2507 O O . GLU B 1 113 ? -13.578 -19.078 -15.875 1 98 113 GLU B O 1
ATOM 2512 N N . ALA B 1 114 ? -12.609 -17.312 -14.906 1 98.06 114 ALA B N 1
ATOM 2513 C CA . ALA B 1 114 ? -13.453 -17.391 -13.719 1 98.06 114 ALA B CA 1
ATOM 2514 C C . ALA B 1 114 ? -13.961 -16.016 -13.305 1 98.06 114 ALA B C 1
ATOM 2516 O O . ALA B 1 114 ? -13.188 -15.055 -13.25 1 98.06 114 ALA B O 1
ATOM 2517 N N . THR B 1 115 ? -15.25 -15.906 -13.07 1 98.5 115 THR B N 1
ATOM 2518 C CA . THR B 1 115 ? -15.867 -14.711 -12.516 1 98.5 115 THR B CA 1
ATOM 2519 C C . THR B 1 115 ? -16.5 -15.016 -11.156 1 98.5 115 THR B C 1
ATOM 2521 O O . THR B 1 115 ? -17.406 -15.852 -11.062 1 98.5 115 THR B O 1
ATOM 2524 N N . SER B 1 116 ? -15.969 -14.32 -10.164 1 98.5 116 SER B N 1
ATOM 2525 C CA . SER B 1 116 ? -16.469 -14.523 -8.805 1 98.5 116 SER B CA 1
ATOM 2526 C C . SER B 1 116 ? -17.234 -13.305 -8.32 1 98.5 116 SER B C 1
ATOM 2528 O O . SER B 1 116 ? -16.859 -12.164 -8.586 1 98.5 116 SER B O 1
ATOM 2530 N N . THR B 1 117 ? -18.328 -13.602 -7.57 1 98.5 117 THR B N 1
ATOM 2531 C CA . THR B 1 117 ? -19.172 -12.539 -7.047 1 98.5 117 THR B CA 1
ATOM 2532 C C . THR B 1 117 ? -19.297 -12.641 -5.527 1 98.5 117 THR B C 1
ATOM 2534 O O . THR B 1 117 ? -19.688 -13.68 -4.996 1 98.5 117 THR B O 1
ATOM 2537 N N . PHE B 1 118 ? -18.828 -11.562 -4.875 1 98 118 PHE B N 1
ATOM 2538 C CA . PHE B 1 118 ? -19.094 -11.359 -3.453 1 98 118 PHE B CA 1
ATOM 2539 C C . PHE B 1 118 ? -20.328 -10.492 -3.25 1 98 118 PHE B C 1
ATOM 2541 O O . PHE B 1 118 ? -20.297 -9.281 -3.459 1 98 118 PHE B O 1
ATOM 2548 N N . PRO B 1 119 ? -21.406 -11.102 -2.85 1 96.19 119 PRO B N 1
ATOM 2549 C CA . PRO B 1 119 ? -22.625 -10.297 -2.738 1 96.19 119 PRO B CA 1
ATOM 2550 C C . PRO B 1 119 ? -22.516 -9.234 -1.651 1 96.19 119 PRO B C 1
ATOM 2552 O O . PRO B 1 119 ? -23.125 -8.164 -1.772 1 96.19 119 PRO B O 1
ATOM 2555 N N . GLU B 1 120 ? -21.844 -9.633 -0.566 1 91.69 120 GLU B N 1
ATOM 2556 C CA . GLU B 1 120 ? -21.641 -8.688 0.53 1 91.69 120 GLU B CA 1
ATOM 2557 C C . GLU B 1 120 ? -20.281 -8.906 1.194 1 91.69 120 GLU B C 1
ATOM 2559 O O . GLU B 1 120 ? -19.938 -10.031 1.558 1 91.69 120 GLU B O 1
ATOM 2564 N N . MET B 1 121 ? -19.562 -7.828 1.225 1 94.81 121 MET B N 1
ATOM 2565 C CA . MET B 1 121 ? -18.266 -7.848 1.879 1 94.81 121 MET B CA 1
ATOM 2566 C C . MET B 1 121 ? -18.203 -6.816 3 1 94.81 121 MET B C 1
ATOM 2568 O O . MET B 1 121 ? -18.828 -5.758 2.912 1 94.81 121 MET B O 1
ATOM 2572 N N . HIS B 1 122 ? -17.547 -7.152 4.039 1 96.56 122 HIS B N 1
ATOM 2573 C CA . HIS B 1 122 ? -17.359 -6.258 5.176 1 96.56 122 HIS B CA 1
ATOM 2574 C C . HIS B 1 122 ? -15.883 -5.945 5.383 1 96.56 122 HIS B C 1
ATOM 2576 O O . HIS B 1 122 ? -15.023 -6.488 4.684 1 96.56 122 HIS B O 1
ATOM 2582 N N . GLY B 1 123 ? -15.68 -4.969 6.242 1 96.75 123 GLY B N 1
ATOM 2583 C CA . GLY B 1 123 ? -14.297 -4.652 6.57 1 96.75 123 GLY B CA 1
ATOM 2584 C C . GLY B 1 123 ? -14.172 -3.688 7.734 1 96.75 123 GLY B C 1
ATOM 2585 O O . GLY B 1 123 ? -15.172 -3.322 8.359 1 96.75 123 GLY B O 1
ATOM 2586 N N . ARG B 1 124 ? -12.922 -3.451 8.039 1 96.88 124 ARG B N 1
ATOM 2587 C CA . ARG B 1 124 ? -12.562 -2.447 9.039 1 96.88 124 ARG B CA 1
ATOM 2588 C C . ARG B 1 124 ? -11.688 -1.358 8.422 1 96.88 124 ARG B C 1
ATOM 2590 O O . ARG B 1 124 ? -10.742 -1.653 7.684 1 96.88 124 ARG B O 1
ATOM 2597 N N . LEU B 1 125 ? -12.023 -0.185 8.742 1 97.19 125 LEU B N 1
ATOM 2598 C CA . LEU B 1 125 ? -11.305 0.979 8.234 1 97.19 125 LEU B CA 1
ATOM 2599 C C . LEU B 1 125 ? -10.672 1.771 9.375 1 97.19 125 LEU B C 1
ATOM 2601 O O . LEU B 1 125 ? -11.328 2.055 10.375 1 97.19 125 LEU B O 1
ATOM 2605 N N . TYR B 1 126 ? -9.414 2.086 9.188 1 94.44 126 TYR B N 1
ATOM 2606 C CA . TYR B 1 126 ? -8.688 2.939 10.125 1 94.44 126 TYR B CA 1
ATOM 2607 C C . TYR B 1 126 ? -8.094 4.148 9.406 1 94.44 126 TYR B C 1
ATOM 2609 O O . TYR B 1 126 ? -7.457 4.004 8.359 1 94.44 126 TYR B O 1
ATOM 2617 N N . VAL B 1 127 ? -8.305 5.246 10 1 93.25 127 VAL B N 1
ATOM 2618 C CA . VAL B 1 127 ? -7.68 6.469 9.516 1 93.25 127 VAL B CA 1
ATOM 2619 C C . VAL B 1 127 ? -6.883 7.129 10.641 1 93.25 127 VAL B C 1
ATOM 2621 O O . VAL B 1 127 ? -7.352 7.203 11.773 1 93.25 127 VAL B O 1
ATOM 2624 N N . SER B 1 128 ? -5.684 7.566 10.266 1 90.19 128 SER B N 1
ATOM 2625 C CA . SER B 1 128 ? -4.859 8.281 11.227 1 90.19 128 SER B CA 1
ATOM 2626 C C . SER B 1 128 ? -4.43 9.641 10.688 1 90.19 128 SER B C 1
ATOM 2628 O O . SER B 1 128 ? -4.121 9.773 9.5 1 90.19 128 SER B O 1
ATOM 2630 N N . VAL B 1 129 ? -4.5 10.555 11.625 1 85.75 129 VAL B N 1
ATOM 2631 C CA . VAL B 1 129 ? -4.109 11.922 11.305 1 85.75 129 VAL B CA 1
ATOM 2632 C C . VAL B 1 129 ? -3.197 12.477 12.398 1 85.75 129 VAL B C 1
ATOM 2634 O O . VAL B 1 129 ? -3.305 12.078 13.562 1 85.75 129 VAL B O 1
ATOM 2637 N N . GLY B 1 130 ? -2.24 13.32 11.945 1 81.25 130 GLY B N 1
ATOM 2638 C CA . GLY B 1 130 ? -1.33 13.953 12.891 1 81.25 130 GLY B CA 1
ATOM 2639 C C . GLY B 1 130 ? -0.764 15.266 12.383 1 81.25 130 GLY B C 1
ATOM 2640 O O . GLY B 1 130 ? -0.873 15.578 11.195 1 81.25 130 GLY B O 1
ATOM 2641 N N . ALA B 1 131 ? -0.209 15.961 13.406 1 80 131 ALA B N 1
ATOM 2642 C CA . ALA B 1 131 ? 0.489 17.188 13.023 1 80 131 ALA B CA 1
ATOM 2643 C C . ALA B 1 131 ? 1.803 16.875 12.312 1 80 131 ALA B C 1
ATOM 2645 O O . ALA B 1 131 ? 2.562 16 12.75 1 80 131 ALA B O 1
ATOM 2646 N N . TRP B 1 132 ? 2.02 17.547 11.188 1 87.06 132 TRP B N 1
ATOM 2647 C CA . TRP B 1 132 ? 3.244 17.453 10.406 1 87.06 132 TRP B CA 1
ATOM 2648 C C . TRP B 1 132 ? 3.414 16.062 9.82 1 87.06 132 TRP B C 1
ATOM 2650 O O . TRP B 1 132 ? 4.539 15.602 9.602 1 87.06 132 TRP B O 1
ATOM 2660 N N . LYS B 1 133 ? 2.295 15.352 9.695 1 85.38 133 LYS B N 1
ATOM 2661 C CA . LYS B 1 133 ? 2.26 14.047 9.031 1 85.38 133 LYS B CA 1
ATOM 2662 C C . LYS B 1 133 ? 1.056 13.938 8.102 1 85.38 133 LYS B C 1
ATOM 2664 O O . LYS B 1 133 ? -0.042 14.383 8.445 1 85.38 133 LYS B O 1
ATOM 2669 N N . GLY B 1 134 ? 1.242 13.352 6.992 1 85.25 134 GLY B N 1
ATOM 2670 C CA . GLY B 1 134 ? 0.103 13.094 6.125 1 85.25 134 GLY B CA 1
ATOM 2671 C C . GLY B 1 134 ? -0.829 12.023 6.664 1 85.25 134 GLY B C 1
ATOM 2672 O O . GLY B 1 134 ? -0.403 11.141 7.41 1 85.25 134 GLY B O 1
ATOM 2673 N N . PRO B 1 135 ? -2.068 12.18 6.367 1 89.69 135 PRO B N 1
ATOM 2674 C CA . PRO B 1 135 ? -2.992 11.133 6.801 1 89.69 135 PRO B CA 1
ATOM 2675 C C . PRO B 1 135 ? -2.656 9.766 6.203 1 89.69 135 PRO B C 1
ATOM 2677 O O . PRO B 1 135 ? -2.066 9.688 5.121 1 89.69 135 PRO B O 1
ATOM 2680 N N . ARG B 1 136 ? -3 8.75 6.961 1 91.44 136 ARG B N 1
ATOM 2681 C CA . ARG B 1 136 ? -2.852 7.363 6.523 1 91.44 136 ARG B CA 1
ATOM 2682 C C . ARG B 1 136 ? -4.133 6.57 6.773 1 91.44 136 ARG B C 1
ATOM 2684 O O . ARG B 1 13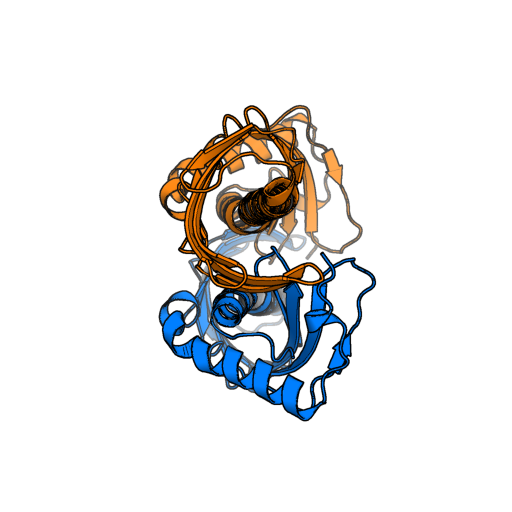6 ? -4.895 6.891 7.688 1 91.44 136 ARG B O 1
ATOM 2691 N N . ALA B 1 137 ? -4.32 5.66 5.902 1 94.62 137 ALA B N 1
ATOM 2692 C CA . ALA B 1 137 ? -5.484 4.801 6.094 1 94.62 137 ALA B CA 1
ATOM 2693 C C . ALA B 1 137 ? -5.137 3.34 5.82 1 94.62 137 ALA B C 1
ATOM 2695 O O . ALA B 1 137 ? -4.223 3.047 5.043 1 94.62 137 ALA B O 1
ATOM 2696 N N . ARG B 1 138 ? -5.824 2.523 6.562 1 94.44 138 ARG B N 1
ATOM 2697 C CA . ARG B 1 138 ? -5.777 1.08 6.348 1 94.44 138 ARG B CA 1
ATOM 2698 C C . ARG B 1 138 ? -7.18 0.482 6.344 1 94.44 138 ARG B C 1
ATOM 2700 O O . ARG B 1 138 ? -8 0.812 7.195 1 94.44 138 ARG B O 1
ATOM 2707 N N . VAL B 1 139 ? -7.363 -0.323 5.375 1 96.44 139 VAL B N 1
ATOM 2708 C CA . VAL B 1 139 ? -8.633 -1.044 5.301 1 96.44 139 VAL B CA 1
ATOM 2709 C C . VAL B 1 139 ? -8.367 -2.549 5.297 1 96.44 139 VAL B C 1
ATOM 2711 O O . VAL B 1 139 ? -7.551 -3.043 4.52 1 96.44 139 VAL B O 1
ATOM 2714 N N . TYR B 1 140 ? -9.07 -3.242 6.16 1 95.94 140 TYR B N 1
ATOM 2715 C CA . TYR B 1 140 ? -8.969 -4.691 6.258 1 95.94 140 TYR B CA 1
ATOM 2716 C C . TYR B 1 140 ? -10.273 -5.363 5.848 1 95.94 140 TYR B C 1
ATOM 2718 O O . TYR B 1 140 ? -11.305 -5.172 6.492 1 95.94 140 TYR B O 1
ATOM 2726 N N . PRO B 1 141 ? -10.156 -6.188 4.859 1 95.81 141 PRO B N 1
ATOM 2727 C CA . PRO B 1 141 ? -11.391 -6.824 4.398 1 95.81 141 PRO B CA 1
ATOM 2728 C C . PRO B 1 141 ? -11.766 -8.047 5.227 1 95.81 141 PRO B C 1
ATOM 2730 O O . PRO B 1 141 ? -10.891 -8.734 5.754 1 95.81 141 PRO B O 1
ATOM 2733 N N . LYS B 1 142 ? -12.953 -8.266 5.441 1 95.44 142 LYS B N 1
ATOM 2734 C CA . LYS B 1 142 ? -13.578 -9.523 5.852 1 95.44 142 LYS B CA 1
ATOM 2735 C C . LYS B 1 142 ? -14.43 -10.109 4.727 1 95.44 142 LYS B C 1
ATOM 2737 O O . LYS B 1 142 ? -15.594 -9.742 4.566 1 95.44 142 LYS B O 1
ATOM 2742 N N . LEU B 1 143 ? -13.695 -11.078 4.164 1 94.88 143 LEU B N 1
ATOM 2743 C CA . LEU B 1 143 ? -14.328 -11.633 2.975 1 94.88 143 LEU B CA 1
ATOM 2744 C C . LEU B 1 143 ? -15.422 -12.633 3.355 1 94.88 143 LEU B C 1
ATOM 2746 O O . LEU B 1 143 ? -15.25 -13.422 4.289 1 94.88 143 LEU B O 1
ATOM 2750 N N . GLY B 1 144 ? -16.609 -12.57 2.846 1 91.31 144 GLY B N 1
ATOM 2751 C CA . GLY B 1 144 ? -17.672 -13.547 3 1 91.31 144 GLY B CA 1
ATOM 2752 C C . GLY B 1 144 ? -17.672 -14.609 1.912 1 91.31 144 GLY B C 1
ATOM 2753 O O . GLY B 1 144 ? -16.641 -14.852 1.277 1 91.31 144 GLY B O 1
ATOM 2754 N N . ASN B 1 145 ? -18.672 -15.234 1.896 1 94.31 145 ASN B N 1
ATOM 2755 C CA . ASN B 1 145 ? -18.844 -16.25 0.866 1 94.31 145 ASN B CA 1
ATOM 2756 C C . ASN B 1 145 ? -19 -15.633 -0.519 1 94.31 145 ASN B C 1
ATOM 2758 O O . ASN B 1 145 ? -19.422 -14.484 -0.644 1 94.31 145 ASN B O 1
ATOM 2762 N N . PHE B 1 146 ? -18.562 -16.422 -1.459 1 97.25 146 PHE B N 1
ATOM 2763 C CA . PHE B 1 146 ? -18.703 -15.984 -2.838 1 97.25 146 PHE B CA 1
ATOM 2764 C C . PHE B 1 146 ? -19.031 -17.156 -3.758 1 97.25 146 PHE B C 1
ATOM 2766 O O . PHE B 1 146 ? -18.922 -18.312 -3.357 1 97.25 146 PHE B O 1
ATOM 2773 N N . THR B 1 147 ? -19.562 -16.797 -4.961 1 97.19 147 THR B N 1
ATOM 2774 C CA . THR B 1 147 ? -19.812 -17.781 -6.008 1 97.19 147 THR B CA 1
ATOM 2775 C C . THR B 1 147 ? -18.922 -17.531 -7.215 1 97.19 147 THR B C 1
ATOM 2777 O O . THR B 1 147 ? -18.5 -16.406 -7.457 1 97.19 147 THR B O 1
ATOM 2780 N N . THR B 1 148 ? -18.641 -18.672 -7.898 1 97.62 148 THR B N 1
ATOM 2781 C CA . THR B 1 148 ? -17.75 -18.562 -9.055 1 97.62 148 THR B CA 1
ATOM 2782 C C . THR B 1 148 ? -18.312 -19.328 -10.25 1 97.62 148 THR B C 1
ATOM 2784 O O . THR B 1 148 ? -18.812 -20.453 -10.094 1 97.62 148 THR B O 1
ATOM 2787 N N . VAL B 1 149 ? -18.25 -18.672 -11.422 1 97.25 149 VAL B N 1
ATOM 2788 C CA . VAL B 1 149 ? -18.562 -19.328 -12.688 1 97.25 149 VAL B CA 1
ATOM 2789 C C . VAL B 1 149 ? -17.266 -19.547 -13.484 1 97.25 149 VAL B C 1
ATOM 2791 O O . VAL B 1 149 ? -16.531 -18.594 -13.75 1 97.25 149 VAL B O 1
ATOM 2794 N N . PHE B 1 150 ? -17.062 -20.844 -13.852 1 96.94 150 PHE B N 1
ATOM 2795 C CA . PHE B 1 150 ? -15.852 -21.203 -14.57 1 96.94 150 PHE B CA 1
ATOM 2796 C C . PHE B 1 150 ? -16.156 -21.469 -16.047 1 96.94 150 PHE B C 1
ATOM 2798 O O . PHE B 1 150 ? -17.188 -22.047 -16.375 1 96.94 150 PHE B O 1
ATOM 2805 N N . THR B 1 151 ? -15.258 -21 -16.859 1 95.5 151 THR B N 1
ATOM 2806 C CA . THR B 1 151 ? -15.156 -21.438 -18.25 1 95.5 151 THR B CA 1
ATOM 2807 C C . THR B 1 151 ? -13.781 -22.047 -18.531 1 95.5 151 THR B C 1
ATOM 2809 O O . THR B 1 151 ? -12.758 -21.484 -18.125 1 95.5 151 THR B O 1
ATOM 2812 N N . GLY B 1 152 ? -13.758 -23.328 -19.125 1 93.94 152 GLY B N 1
ATOM 2813 C CA . GLY B 1 152 ? -12.5 -23.984 -19.469 1 93.94 152 GLY B CA 1
ATOM 2814 C C . GLY B 1 152 ? -11.984 -24.906 -18.391 1 93.94 152 GLY B C 1
ATOM 2815 O O . GLY B 1 152 ? -10.875 -25.422 -18.484 1 93.94 152 GLY B O 1
ATOM 2816 N N . LEU B 1 153 ? -12.719 -25.031 -17.312 1 92.31 153 LEU B N 1
ATOM 2817 C CA . LEU B 1 153 ? -12.383 -25.922 -16.219 1 92.31 153 LEU B CA 1
ATOM 2818 C C . LEU B 1 153 ? -13.625 -26.656 -15.727 1 92.31 153 LEU B C 1
ATOM 2820 O O . LEU B 1 153 ? -14.43 -26.094 -14.984 1 92.31 153 LEU B O 1
ATOM 2824 N N . ASP B 1 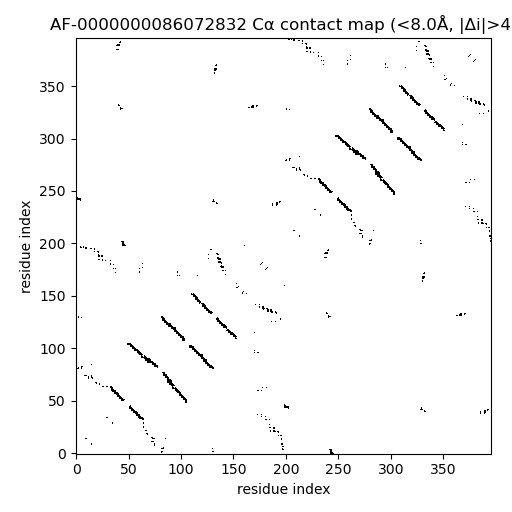154 ? -13.711 -27.953 -16.078 1 86.75 154 ASP B N 1
ATOM 2825 C CA . ASP B 1 154 ? -14.875 -28.75 -15.727 1 86.75 154 ASP B CA 1
ATOM 2826 C C . ASP B 1 154 ? -14.875 -29.094 -14.234 1 86.75 154 ASP B C 1
ATOM 2828 O O . ASP B 1 154 ? -13.859 -28.922 -13.555 1 86.75 154 ASP B O 1
ATOM 2832 N N . GLU B 1 155 ? -16.016 -29.375 -13.766 1 85.94 155 GLU B N 1
ATOM 2833 C CA . GLU B 1 155 ? -16.156 -29.766 -12.367 1 85.94 155 GLU B CA 1
ATOM 2834 C C . GLU B 1 155 ? -16.141 -31.281 -12.195 1 85.94 155 GLU B C 1
ATOM 2836 O O . GLU B 1 155 ? -17.188 -31.938 -12.336 1 85.94 155 GLU B O 1
ATOM 2841 N N . THR B 1 156 ? -14.977 -31.781 -12.008 1 85.62 156 THR B N 1
ATOM 2842 C CA . THR B 1 156 ? -14.781 -33.188 -11.688 1 85.62 156 THR B CA 1
ATOM 2843 C C . THR B 1 156 ? -14.008 -33.344 -10.383 1 85.62 156 THR B C 1
ATOM 2845 O O . THR B 1 156 ? -13.422 -32.406 -9.883 1 85.62 156 THR B O 1
ATOM 2848 N N . PRO B 1 157 ? -14.07 -34.469 -9.82 1 81.69 157 PRO B N 1
ATOM 2849 C CA . PRO B 1 157 ? -13.289 -34.688 -8.602 1 81.69 157 PRO B CA 1
ATOM 2850 C C . PRO B 1 157 ? -11.797 -34.438 -8.805 1 81.69 157 PRO B C 1
ATOM 2852 O O . PRO B 1 157 ? -11.117 -33.969 -7.883 1 81.69 157 PRO B O 1
ATOM 2855 N N . GLU B 1 158 ? -11.297 -34.656 -10.062 1 76.5 158 GLU B N 1
ATOM 2856 C CA . GLU B 1 158 ? -9.883 -34.469 -10.359 1 76.5 158 GLU B CA 1
ATOM 2857 C C . GLU B 1 158 ? -9.508 -33 -10.453 1 76.5 158 GLU B C 1
ATOM 2859 O O . GLU B 1 158 ? -8.383 -32.625 -10.133 1 76.5 158 GLU B O 1
ATOM 2864 N N . THR B 1 159 ? -10.562 -32.219 -10.875 1 84.25 159 THR B N 1
ATOM 2865 C CA . THR B 1 159 ? -10.258 -30.812 -11.102 1 84.25 159 THR B CA 1
ATOM 2866 C C . THR B 1 159 ? -10.633 -29.984 -9.883 1 84.25 159 THR B C 1
ATOM 2868 O O . THR B 1 159 ? -10.391 -28.781 -9.852 1 84.25 159 THR B O 1
ATOM 2871 N N . GLN B 1 160 ? -11.148 -30.609 -8.875 1 87.75 160 GLN B N 1
ATOM 2872 C CA . GLN B 1 160 ? -11.609 -29.906 -7.688 1 87.75 160 GLN B CA 1
ATOM 2873 C C . GLN B 1 160 ? -10.453 -29.172 -7.012 1 87.75 160 GLN B C 1
ATOM 2875 O O . GLN B 1 160 ? -10.617 -28.047 -6.531 1 87.75 160 GLN B O 1
ATOM 2880 N N . ARG B 1 161 ? -9.398 -29.781 -6.973 1 86.69 161 ARG B N 1
ATOM 2881 C CA . ARG B 1 161 ? -8.242 -29.156 -6.336 1 86.69 161 ARG B CA 1
ATOM 2882 C C . ARG B 1 161 ? -7.805 -27.906 -7.098 1 86.69 161 ARG B C 1
ATOM 2884 O O . ARG B 1 161 ? -7.375 -26.922 -6.488 1 86.69 161 ARG B O 1
ATOM 2891 N N . LEU B 1 162 ? -7.836 -27.984 -8.375 1 89.62 162 LEU B N 1
ATOM 2892 C CA . LEU B 1 162 ? -7.5 -26.812 -9.188 1 89.62 162 LEU B CA 1
ATOM 2893 C C . LEU B 1 162 ? -8.492 -25.688 -8.945 1 89.62 162 LEU B C 1
ATOM 2895 O O . LEU B 1 162 ? -8.094 -24.516 -8.836 1 89.62 162 LEU B O 1
ATOM 2899 N N . ARG B 1 163 ? -9.727 -26.047 -8.789 1 93.12 163 ARG B N 1
ATOM 2900 C CA . ARG B 1 163 ? -10.758 -25.047 -8.508 1 93.12 163 ARG B CA 1
ATOM 2901 C C . ARG B 1 163 ? -10.523 -24.375 -7.16 1 93.12 163 ARG B C 1
ATOM 2903 O O . ARG B 1 163 ? -10.703 -23.156 -7.02 1 93.12 163 ARG B O 1
ATOM 2910 N N . TRP B 1 164 ? -10.125 -25.094 -6.199 1 92.06 164 TRP B N 1
ATOM 2911 C CA . TRP B 1 164 ? -9.781 -24.516 -4.898 1 92.06 164 TRP B CA 1
ATOM 2912 C C . TRP B 1 164 ? -8.648 -23.516 -5.027 1 92.06 164 TRP B C 1
ATOM 2914 O O . TRP B 1 164 ? -8.648 -22.484 -4.352 1 92.06 164 TRP B O 1
ATOM 2924 N N . GLY B 1 165 ? -7.703 -23.828 -5.891 1 92.12 165 GLY B N 1
ATOM 2925 C CA . GLY B 1 165 ? -6.625 -22.891 -6.164 1 92.12 165 GLY B CA 1
ATOM 2926 C C . GLY B 1 165 ? -7.117 -21.562 -6.699 1 92.12 165 GLY B C 1
ATOM 2927 O O . GLY B 1 165 ? -6.68 -20.5 -6.246 1 92.12 165 GLY B O 1
ATOM 2928 N N . TYR B 1 166 ? -8.023 -21.672 -7.574 1 94.75 166 TYR B N 1
ATOM 2929 C CA . TYR B 1 166 ? -8.594 -20.453 -8.133 1 94.75 166 TYR B CA 1
ATOM 2930 C C . TYR B 1 166 ? -9.352 -19.656 -7.07 1 94.75 166 TYR B C 1
ATOM 2932 O O . TYR B 1 166 ? -9.328 -18.438 -7.062 1 94.75 166 TYR B O 1
ATOM 2940 N N . TYR B 1 167 ? -10.039 -20.391 -6.129 1 95.94 167 TYR B N 1
ATOM 2941 C CA . TYR B 1 167 ? -10.719 -19.703 -5.035 1 95.94 167 TYR B CA 1
ATOM 2942 C C . TYR B 1 167 ? -9.727 -18.922 -4.172 1 95.94 167 TYR B C 1
ATOM 2944 O O . TYR B 1 167 ? -10.016 -17.812 -3.74 1 95.94 167 TYR B O 1
ATOM 2952 N N . GLU B 1 168 ? -8.625 -19.469 -3.986 1 93.81 168 GLU B N 1
ATOM 2953 C CA . GLU B 1 168 ? -7.598 -18.797 -3.188 1 93.81 168 GLU B CA 1
ATOM 2954 C C . GLU B 1 168 ? -7.074 -17.547 -3.893 1 93.81 168 GLU B C 1
ATOM 2956 O O . GLU B 1 168 ? -6.855 -16.516 -3.258 1 93.81 168 GLU B O 1
ATOM 2961 N N . VAL B 1 169 ? -6.895 -17.656 -5.129 1 95.06 169 VAL B N 1
ATOM 2962 C CA . VAL B 1 169 ? -6.414 -16.516 -5.906 1 95.06 169 VAL B CA 1
ATOM 2963 C C . VAL B 1 169 ? -7.441 -15.383 -5.848 1 95.06 169 VAL B C 1
ATOM 2965 O O . VAL B 1 169 ? -7.082 -14.219 -5.645 1 95.06 169 VAL B O 1
ATOM 2968 N N . VAL B 1 170 ? -8.656 -15.758 -5.996 1 96.81 170 VAL B N 1
ATOM 2969 C CA . VAL B 1 170 ? -9.742 -14.773 -5.984 1 96.81 170 VAL B CA 1
ATOM 2970 C C . VAL B 1 170 ? -9.781 -14.07 -4.629 1 96.81 170 VAL B C 1
ATOM 2972 O O . VAL B 1 170 ? -9.883 -12.844 -4.562 1 96.81 170 VAL B O 1
ATOM 2975 N N . ARG B 1 171 ? -9.711 -14.836 -3.602 1 95.62 171 ARG B N 1
ATOM 2976 C CA . ARG B 1 171 ? -9.711 -14.258 -2.26 1 95.62 171 ARG B CA 1
ATOM 2977 C C . ARG B 1 171 ? -8.531 -13.312 -2.072 1 95.62 171 ARG B C 1
ATOM 2979 O O . ARG B 1 171 ? -8.688 -12.227 -1.51 1 95.62 171 ARG B O 1
ATOM 2986 N N . ASP B 1 172 ? -7.453 -13.695 -2.535 1 93.81 172 ASP B N 1
ATOM 2987 C CA . ASP B 1 172 ? -6.238 -12.891 -2.406 1 93.81 172 ASP B CA 1
ATOM 2988 C C . ASP B 1 172 ? -6.355 -11.586 -3.189 1 93.81 172 ASP B C 1
ATOM 2990 O O . ASP B 1 172 ? -5.984 -10.523 -2.691 1 93.81 172 ASP B O 1
ATOM 2994 N N . LEU B 1 173 ? -6.824 -11.68 -4.352 1 95.06 173 LEU B N 1
ATOM 2995 C CA . LEU B 1 173 ? -6.961 -10.5 -5.195 1 95.06 173 LEU B CA 1
ATOM 2996 C C . LEU B 1 173 ? -7.938 -9.5 -4.582 1 95.06 173 LEU B C 1
ATOM 2998 O O . LEU B 1 173 ? -7.68 -8.297 -4.566 1 95.06 173 LEU B O 1
ATOM 3002 N N . ALA B 1 174 ? -9.023 -10.008 -4.094 1 96 174 ALA B N 1
ATOM 3003 C CA . ALA B 1 174 ? -9.984 -9.141 -3.428 1 96 174 ALA B CA 1
ATOM 3004 C C . ALA B 1 174 ? -9.375 -8.477 -2.197 1 96 174 ALA B C 1
ATOM 3006 O O . ALA B 1 174 ? -9.523 -7.273 -1.992 1 96 174 ALA B O 1
ATOM 3007 N N . ALA B 1 175 ? -8.711 -9.242 -1.463 1 94.56 175 ALA B N 1
ATOM 3008 C CA . ALA B 1 175 ? -8.094 -8.727 -0.242 1 94.56 175 ALA B CA 1
ATOM 3009 C C . ALA B 1 175 ? -7.039 -7.672 -0.562 1 94.56 175 ALA B C 1
ATOM 3011 O O . ALA B 1 175 ? -7.016 -6.605 0.059 1 94.56 175 ALA B O 1
ATOM 3012 N N . VAL B 1 176 ? -6.227 -7.91 -1.485 1 90.62 176 VAL B N 1
ATOM 3013 C CA . VAL B 1 176 ? -5.16 -6.996 -1.881 1 90.62 176 VAL B CA 1
ATOM 3014 C C . VAL B 1 176 ? -5.766 -5.703 -2.428 1 90.62 176 VAL B C 1
ATOM 3016 O O . VAL B 1 176 ? -5.262 -4.609 -2.15 1 90.62 176 VAL B O 1
ATOM 3019 N N . GLY B 1 177 ? -6.746 -5.867 -3.213 1 92.12 177 GLY B N 1
ATOM 3020 C CA . GLY B 1 177 ? -7.422 -4.68 -3.713 1 92.12 177 GLY B CA 1
ATOM 3021 C C . GLY B 1 177 ? -7.895 -3.754 -2.609 1 92.12 177 GLY B C 1
ATOM 3022 O O . GLY B 1 177 ? -7.688 -2.541 -2.68 1 92.12 177 GLY B O 1
ATOM 3023 N N . VAL B 1 178 ? -8.414 -4.332 -1.638 1 94.56 178 VAL B N 1
ATOM 3024 C CA . VAL B 1 178 ? -8.922 -3.545 -0.521 1 94.56 178 VAL B CA 1
ATOM 3025 C C . VAL B 1 178 ? -7.758 -2.992 0.298 1 94.56 178 VAL B C 1
ATOM 3027 O O . VAL B 1 178 ? -7.695 -1.789 0.565 1 94.56 178 VAL B O 1
ATOM 3030 N N . GLU B 1 179 ? -6.844 -3.754 0.621 1 93.88 179 GLU B N 1
ATOM 3031 C CA . GLU B 1 179 ? -5.773 -3.398 1.544 1 93.88 179 GLU B CA 1
ATOM 3032 C C . GLU B 1 179 ? -4.812 -2.393 0.913 1 93.88 179 GLU B C 1
ATOM 3034 O O . GLU B 1 179 ? -4.23 -1.562 1.61 1 93.88 179 GLU B O 1
ATOM 3039 N N . ARG B 1 180 ? -4.684 -2.469 -0.343 1 91.38 180 ARG B N 1
ATOM 3040 C CA . ARG B 1 180 ? -3.703 -1.597 -0.98 1 91.38 180 ARG B CA 1
ATOM 3041 C C . ARG B 1 180 ? -4.383 -0.418 -1.667 1 91.38 180 ARG B C 1
ATOM 3043 O O . ARG B 1 180 ? -4.219 0.73 -1.249 1 91.38 180 ARG B O 1
ATOM 3050 N N . ALA B 1 181 ? -5.188 -0.698 -2.596 1 92.25 181 ALA B N 1
ATOM 3051 C CA . ALA B 1 181 ? -5.75 0.365 -3.422 1 92.25 181 ALA B CA 1
ATOM 3052 C C . ALA B 1 181 ? -6.746 1.206 -2.629 1 92.25 181 ALA B C 1
ATOM 3054 O O . ALA B 1 181 ? -6.68 2.438 -2.645 1 92.25 181 ALA B O 1
ATOM 3055 N N . LEU B 1 182 ? -7.602 0.521 -1.947 1 94.94 182 LEU B N 1
ATOM 3056 C CA . LEU B 1 182 ? -8.617 1.265 -1.204 1 94.94 182 LEU B CA 1
ATOM 3057 C C . LEU B 1 182 ? -7.984 2.027 -0.044 1 94.94 182 LEU B C 1
ATOM 3059 O O . LEU B 1 182 ? -8.344 3.182 0.212 1 94.94 182 LEU B O 1
ATOM 3063 N N . SER B 1 183 ? -7.066 1.406 0.675 1 95.44 183 SER B N 1
ATOM 3064 C CA . SER B 1 183 ? -6.371 2.105 1.751 1 95.44 183 SER B CA 1
ATOM 3065 C C . SER B 1 183 ? -5.691 3.371 1.239 1 95.44 183 SER B C 1
ATOM 3067 O O . SER B 1 183 ? -5.727 4.41 1.898 1 95.44 183 SER B O 1
ATOM 3069 N N . PHE B 1 184 ? -5.141 3.223 0.11 1 92.69 184 PHE B N 1
ATOM 3070 C CA . PHE B 1 184 ? -4.445 4.363 -0.473 1 92.69 184 PHE B CA 1
ATOM 3071 C C . PHE B 1 184 ? -5.422 5.5 -0.766 1 92.69 184 PHE B C 1
ATOM 3073 O O . PHE B 1 184 ? -5.203 6.637 -0.347 1 92.69 184 PHE B O 1
ATOM 3080 N N . VAL B 1 185 ? -6.477 5.227 -1.419 1 95.19 185 VAL B N 1
ATOM 3081 C CA . VAL B 1 185 ? -7.43 6.242 -1.856 1 95.19 185 VAL B CA 1
ATOM 3082 C C . VAL B 1 185 ? -8.102 6.883 -0.642 1 95.19 185 VAL B C 1
ATOM 3084 O O . VAL B 1 185 ? -8.352 8.086 -0.626 1 95.19 185 VAL B O 1
ATOM 3087 N N . VAL B 1 186 ? -8.375 6.082 0.368 1 96.25 186 VAL B N 1
ATOM 3088 C CA . VAL B 1 186 ? -8.945 6.625 1.594 1 96.25 186 VAL B CA 1
ATOM 3089 C C . VAL B 1 186 ? -7.949 7.562 2.264 1 96.25 186 VAL B C 1
ATOM 3091 O O . VAL B 1 186 ? -8.32 8.641 2.74 1 96.25 186 VAL B O 1
ATOM 3094 N N . GLY B 1 187 ? -6.75 7.191 2.277 1 93.62 187 GLY B N 1
ATOM 3095 C CA . GLY B 1 187 ? -5.715 8.047 2.836 1 93.62 187 GLY B CA 1
ATOM 3096 C C . GLY B 1 187 ? -5.598 9.383 2.125 1 93.62 187 GLY B C 1
ATOM 3097 O O . GLY B 1 187 ? -5.492 10.43 2.77 1 93.62 187 GLY B O 1
ATOM 3098 N N . VAL B 1 188 ? -5.637 9.32 0.85 1 92.31 188 VAL B N 1
ATOM 3099 C CA . VAL B 1 188 ? -5.547 10.531 0.039 1 92.31 188 VAL B CA 1
ATOM 3100 C C . VAL B 1 188 ? -6.762 11.414 0.295 1 92.31 188 VAL B C 1
ATOM 3102 O O . VAL B 1 188 ? -6.633 12.633 0.447 1 92.31 188 VAL B O 1
ATOM 3105 N N . SER B 1 189 ? -7.832 10.797 0.372 1 94.06 189 SER B N 1
ATOM 3106 C CA . SER B 1 189 ? -9.078 11.516 0.599 1 94.06 189 SER B CA 1
ATOM 3107 C C . SER B 1 189 ? -9.094 12.188 1.971 1 94.06 189 SER B C 1
ATOM 3109 O O . SER B 1 189 ? -9.625 13.281 2.129 1 94.06 189 SER B O 1
ATOM 3111 N N . ALA B 1 190 ? -8.516 11.508 2.893 1 93.94 190 ALA B N 1
ATOM 3112 C CA . ALA B 1 190 ? -8.445 12.062 4.242 1 93.94 190 ALA B CA 1
ATOM 3113 C C . ALA B 1 190 ? -7.613 13.344 4.27 1 93.94 190 ALA B C 1
ATOM 3115 O O . ALA B 1 190 ? -7.797 14.195 5.145 1 93.94 190 ALA B O 1
ATOM 3116 N N . GLY B 1 191 ? -6.73 13.469 3.34 1 89.19 191 GLY B N 1
ATOM 3117 C CA . GLY B 1 191 ? -5.914 14.672 3.254 1 89.19 191 GLY B CA 1
ATOM 3118 C C . GLY B 1 191 ? -6.703 15.906 2.869 1 89.19 191 GLY B C 1
ATOM 3119 O O . GLY B 1 191 ? -6.25 17.031 3.08 1 89.19 191 GLY B O 1
ATOM 3120 N N . LYS B 1 192 ? -7.871 15.703 2.398 1 88.06 192 LYS B N 1
ATOM 3121 C CA . LYS B 1 192 ? -8.711 16.797 1.928 1 88.06 192 LYS B CA 1
ATOM 3122 C C . LYS B 1 192 ? -9.727 17.219 2.99 1 88.06 192 LYS B C 1
ATOM 3124 O O . LYS B 1 192 ? -10.43 18.219 2.83 1 88.06 192 LYS B O 1
ATOM 3129 N N . VAL B 1 193 ? -9.812 16.375 3.955 1 89.62 193 VAL B N 1
ATOM 3130 C CA . VAL B 1 193 ? -10.789 16.625 5.008 1 89.62 193 VAL B CA 1
ATOM 3131 C C . VAL B 1 193 ? -10.078 17.016 6.297 1 89.62 193 VAL B C 1
ATOM 3133 O O . VAL B 1 193 ? -9.195 16.297 6.773 1 89.62 193 VAL B O 1
ATOM 3136 N N . LEU B 1 194 ? -10.469 18.141 6.879 1 85.69 194 LEU B N 1
ATOM 3137 C CA . LEU B 1 194 ? -9.844 18.594 8.117 1 85.69 194 LEU B CA 1
ATOM 3138 C C . LEU B 1 194 ? -10.344 17.781 9.305 1 85.69 194 LEU B C 1
ATOM 3140 O O . LEU B 1 194 ? -11.539 17.531 9.438 1 85.69 194 LEU B O 1
ATOM 3144 N N . TRP B 1 195 ? -9.422 17.406 10.102 1 83.62 195 TRP B N 1
ATOM 3145 C CA . TRP B 1 195 ? -9.789 16.766 11.359 1 83.62 195 TRP B CA 1
ATOM 3146 C C . TRP B 1 195 ? -10.602 17.703 12.234 1 83.62 195 TRP B C 1
ATOM 3148 O O . TRP B 1 195 ? -10.289 18.891 12.336 1 83.62 195 TRP B O 1
ATOM 3158 N N . PRO B 1 196 ? -11.766 17.219 12.82 1 72.5 196 PRO B N 1
ATOM 3159 C CA . PRO B 1 196 ? -12.695 18.094 13.547 1 72.5 196 PRO B CA 1
ATOM 3160 C C . PRO B 1 196 ? -12.062 18.734 14.781 1 72.5 196 PRO B C 1
ATOM 3162 O O . PRO B 1 196 ? -12.703 19.531 15.461 1 72.5 196 PRO B O 1
ATOM 3165 N N . CYS B 1 197 ? -10.867 18.766 15.07 1 60.59 197 CYS B N 1
ATOM 3166 C CA . CYS B 1 197 ? -10.391 19.359 16.312 1 60.59 197 CYS B CA 1
ATOM 3167 C C . CYS B 1 197 ? -10.953 20.766 16.516 1 60.59 197 CYS B C 1
ATOM 3169 O O . CYS B 1 197 ? -11.305 21.141 17.625 1 60.59 197 CYS B O 1
ATOM 3171 N N . CYS B 1 198 ? -10.625 21.844 15.586 1 45.56 198 CYS B N 1
ATOM 3172 C CA . CYS B 1 198 ? -10.43 23.203 16.047 1 45.56 198 CYS B CA 1
ATOM 3173 C C . CYS B 1 198 ? -11.734 23.984 16.031 1 45.56 198 CYS B C 1
ATOM 3175 O O . CYS B 1 198 ? -12.594 23.75 15.172 1 45.56 198 CYS B O 1
#

pLDDT: mean 88.66, std 12.52, range [36.94, 98.69]

Foldseek 3Di:
DAVVLQVDDDDQVLLLVLLQQLLVLLVVVCVDQAFDWAAKDKDKDCDVPKIKIKTKHIKTKHFLNQKDFDDIKDWDPDPPGFKTKIKTKIKTAKMKIWIWMWMDIHPDIWIKIKIKIQHMKMWMKMWMDGPPDQIFMFIFIDGDDMDMDMDGQDDDPVCVVVVVVVVVVRVVVVGCSCGPVVRVSSSVSSRVGDRPGD/DAVVLQVDDDDQVLLLVLLQQLLVLLVVVCVDQAFDKAAKDKDKDCDVPKIKIKTKHIKTKHFLNQKDFDDIKDWDPDPPGFKTKIKTKIKTAKMKIWIWMWMDIHPDIWIKIKIKIQRMKMWMKMWMDGPPDQIFMFIFIDGDDMDMDMDGQDDDPVCVVVVVVVVVVRVVVVGCSRGPVVRVSSRVSSNVGDRPRD

Secondary structure (DSSP, 8-state):
---HHHHSPPPHHHHHHHHHHHHHTGGGGHHHHSSEEEPPEEEEEEETTEEEEEEEPPEEEE-GGG-EEEEEEEEE--SSTTEEEEEEEEEES-EEEEEEEEEEETTEEEEEEEEEEES-EEEEEEEEEETTEEEEEEEEEE----EEEEES----TTTHHHHHHHHHHHHHHHHHIIIIIIHHHHHHHHTTS-----/---GGGTSPPPHHHHHHHHHHHHHTGGGGHHHHSSEEEPPEEEEEEETTEEEEEEEPPEEEE-GGG-EEEEEEEEE--SSTTEEEEEEEEEES-EEEEEEEEEEETTEEEEEEEEEEES-EEEEEEEEEETTEEEEEEEEEE----EEEEES----TTTHHHHHHHHHHHHHHHHHIIIIIIHHHHHHHHTTS--TT-

Sequence (396 aa):
MSARCLSQQQSTEDLNKYVDDVLKELPSWKKYFDPLTEPAFSFRFKDHPHYGHVKFEPSTVTGLSTVQRSGDCGDYTRFFPKRVYVGCNVTFGEVKVHVKSQLKYDRNTTTVEATSTFPEMHGRLYVSVGAWKGPRARVYPKLGNFTTVFTGLDETPETQRLRWGYYEVVRDLAAVGVERALSFVVGVSAGKVLWPCCMSARCLSQQQSTEDLNKYVDDVLKELPSWKKYFDPLTEPAFSFRFKDHPHYGHVKFEPSTVTGLSTVQRSGDCGDYTRFFPKRVYVGCNVTFGEVKVHVKSQLKYDRNTTTVEATSTFPEMHGRLYVSVGAWKGPRARVYPKLGNFTTVFTGLDETPETQRLRWGYYEVVRDLAAVGVERALSFVVGVSAGKVLWPCC

Solvent-accessible surface area (backbone atoms only — not comparable to full-atom values): 20214 Å² total; per-residue (Å²): 116,54,38,49,54,59,62,54,86,71,54,57,66,56,49,40,50,51,52,50,56,26,59,67,46,44,71,85,47,30,80,75,44,38,63,24,76,42,76,41,32,51,48,64,42,37,46,88,90,42,45,34,38,41,40,37,44,62,24,39,36,35,37,63,76,50,56,39,81,39,85,74,39,44,77,41,82,51,89,53,88,58,44,35,34,40,38,32,35,31,35,33,43,55,30,36,40,40,44,40,30,46,39,33,48,70,93,44,74,41,59,34,37,38,44,32,42,28,68,51,35,39,32,41,36,37,40,34,43,32,56,55,42,74,42,42,36,45,30,46,67,43,83,57,69,67,49,74,51,68,42,69,59,71,92,41,85,84,39,44,63,57,52,53,35,51,52,43,33,50,52,49,52,54,42,48,45,37,43,47,51,46,10,48,54,48,14,50,29,38,19,76,46,74,75,86,46,129,115,54,36,49,56,58,63,54,85,70,53,55,67,56,48,41,50,50,52,52,56,25,60,68,45,44,70,85,48,28,80,77,43,40,64,23,75,42,75,40,33,49,48,65,43,36,46,88,90,41,45,33,38,41,40,37,46,62,24,40,37,35,36,63,78,50,55,40,81,38,85,73,35,43,76,42,81,52,87,52,87,56,44,35,34,39,37,32,35,31,35,32,43,56,30,38,39,41,43,39,32,45,39,33,49,70,92,44,74,41,59,36,36,38,45,32,42,27,69,50,34,39,32,40,36,37,40,35,42,33,56,55,44,76,42,41,36,44,31,45,67,42,83,58,70,67,49,73,50,69,42,68,58,72,92,40,84,85,39,44,63,58,51,52,36,52,52,43,34,51,52,49,51,54,42,47,46,36,42,47,52,48,8,46,53,49,11,51,29,37,19,76,46,74,74,82,53,123

Radius of gyration: 23.15 Å; Cα contacts (8 Å, |Δi|>4): 912; chains: 2; bounding box: 47×73×44 Å

Nearest PDB structures (foldseek):
  9hae-assembly2_C  TM=7.937E-01  e=5.127E-10  Dermatophagoides farinae
  3h4z-assembly2_B  TM=7.970E-01  e=4.444E-09  Escherichia coli
  3h4z-assembly1_A  TM=7.944E-01  e=3.540E-09  Escherichia coli
  9hae-assembly1_A  TM=7.031E-01  e=1.103E-08  Dermatophagoides farinae
  5tod-assembly7_D  TM=2.964E-01  e=1.457E-02  Homo sapiens